Protein 5J1G (pdb70)

Structure (mmCIF, N/CA/C/O backbone):
data_5J1G
#
_entry.id   5J1G
#
_cell.length_a   45.680
_cell.length_b   115.940
_cell.length_c   64.800
_cell.angle_alpha   90.00
_cell.angle_beta   97.56
_cell.angle_gamma   90.00
#
_symmetry.space_group_name_H-M   'P 1 21 1'
#
loop_
_entity.id
_entity.type
_entity.pdbx_description
1 polymer Plectin
2 non-polymer 'PENTAETHYLENE GLYCOL'
3 non-polymer 1,2-ETHANEDIOL
4 water water
#
loop_
_atom_site.group_PDB
_atom_site.id
_atom_site.type_symbol
_atom_site.label_atom_id
_atom_site.label_alt_id
_atom_site.label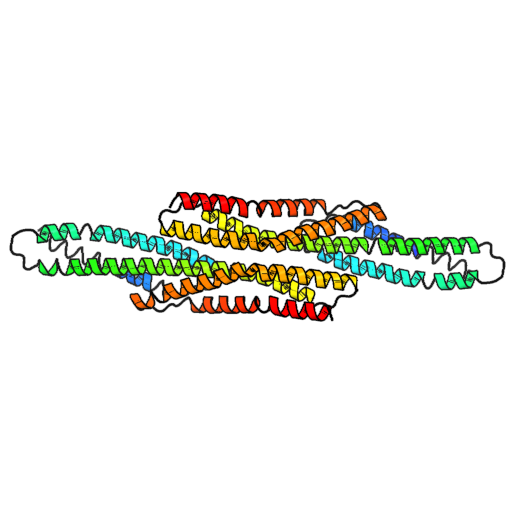_comp_id
_atom_site.label_asym_id
_atom_site.label_entity_id
_atom_site.label_seq_id
_atom_site.pdbx_PDB_ins_code
_atom_site.Cartn_x
_atom_site.Cartn_y
_atom_site.Cartn_z
_atom_site.occupancy
_atom_site.B_iso_or_equiv
_atom_site.auth_seq_id
_atom_site.auth_comp_id
_atom_site.auth_asym_id
_atom_site.auth_atom_id
_atom_site.pdbx_PDB_model_num
ATOM 1 N N . GLN A 1 5 ? 23.841 41.795 81.304 1.00 91.96 1004 GLN A N 1
ATOM 2 C CA . GLN A 1 5 ? 22.944 41.768 80.153 1.00 95.32 1004 GLN A CA 1
ATOM 3 C C . GLN A 1 5 ? 23.537 40.897 79.044 1.00 91.58 1004 GLN A C 1
ATOM 4 O O . GLN A 1 5 ? 23.115 39.758 78.851 1.00 90.99 1004 GLN A O 1
ATOM 10 N N . GLU A 1 6 ? 24.519 41.428 78.323 1.00 86.33 1005 GLU A N 1
ATOM 11 C CA . GLU A 1 6 ? 25.189 40.668 77.276 1.00 78.47 1005 GLU A CA 1
ATOM 12 C C . GLU A 1 6 ? 26.342 39.874 77.876 1.00 73.52 1005 GLU A C 1
ATOM 13 O O . GLU A 1 6 ? 27.147 40.416 78.640 1.00 58.90 1005 GLU A O 1
ATOM 17 N N . GLU A 1 7 ? 26.430 38.589 77.540 1.00 52.69 1006 GLU A N 1
ATOM 18 C CA . GLU A 1 7 ? 27.508 37.776 78.079 1.00 43.82 1006 GLU A CA 1
ATOM 19 C C . GLU A 1 7 ? 28.814 38.216 77.440 1.00 39.92 1006 GLU A C 1
ATOM 20 O O . GLU A 1 7 ? 28.826 38.824 76.369 1.00 40.83 1006 GLU A O 1
ATOM 32 N N . SER A 1 8 ? 29.919 37.915 78.105 1.00 38.09 1007 SER A N 1
ATOM 33 C CA . SER A 1 8 ? 31.228 38.287 77.594 1.00 34.07 1007 SER A CA 1
ATOM 34 C C . SER A 1 8 ? 31.516 37.500 76.335 1.00 38.11 1007 SER A C 1
ATOM 35 O O . SER A 1 8 ? 30.960 36.413 76.112 1.00 35.92 1007 SER A O 1
ATOM 43 N N . ARG A 1 9 ? 32.395 38.045 75.506 1.00 34.98 1008 ARG A N 1
ATOM 44 C CA . ARG A 1 9 ? 32.867 37.324 74.340 1.00 36.89 1008 ARG A CA 1
ATOM 45 C C . ARG A 1 9 ? 33.628 36.065 74.759 1.00 33.95 1008 ARG A C 1
ATOM 46 O O . ARG A 1 9 ? 33.595 35.026 74.066 1.00 32.18 1008 ARG A O 1
ATOM 67 N N . CYS A 1 10 ? 34.300 36.161 75.900 1.00 36.97 1009 CYS A N 1
ATOM 68 C CA . CYS A 1 10 ? 35.052 35.040 76.459 1.00 40.01 1009 CYS A CA 1
ATOM 69 C C . CYS A 1 10 ? 34.125 33.880 76.771 1.00 33.13 1009 CYS A C 1
ATOM 70 O O . CYS A 1 10 ? 34.354 32.764 76.326 1.00 35.45 1009 CYS A O 1
ATOM 78 N N . GLN A 1 11 ? 33.064 34.136 77.525 1.00 31.58 1010 GLN A N 1
ATOM 79 C CA . GLN A 1 11 ? 32.127 33.072 77.866 1.00 31.38 1010 GLN A CA 1
ATOM 80 C C . GLN A 1 11 ? 31.417 32.523 76.604 1.00 37.03 1010 GLN A C 1
ATOM 81 O O . GLN A 1 11 ? 31.200 31.327 76.484 1.00 35.95 1010 GLN A O 1
ATOM 95 N N A ARG A 1 12 ? 31.050 33.410 75.685 0.46 34.98 1011 ARG A N 1
ATOM 96 N N B ARG A 1 12 ? 31.050 33.406 75.681 0.54 34.47 1011 ARG A N 1
ATOM 97 C CA A ARG A 1 12 ? 30.383 32.995 74.457 0.46 37.81 1011 ARG A CA 1
ATOM 98 C CA B ARG A 1 12 ? 30.381 32.975 74.461 0.54 36.81 1011 ARG A CA 1
ATOM 99 C C A ARG A 1 12 ? 31.309 32.124 73.612 0.46 37.31 1011 ARG A C 1
ATOM 100 C C B ARG A 1 12 ? 31.314 32.110 73.621 0.54 38.20 1011 ARG A C 1
ATOM 101 O O A ARG A 1 12 ? 30.884 31.115 73.039 0.46 33.31 1011 ARG A O 1
ATOM 102 O O B ARG A 1 12 ? 30.902 31.087 73.063 0.54 33.54 1011 ARG A O 1
ATOM 143 N N . CYS A 1 13 ? 32.580 32.500 73.549 1.00 30.94 1012 CYS A N 1
ATOM 144 C CA . CYS A 1 13 ? 33.544 31.727 72.779 1.00 28.96 1012 CYS A CA 1
ATOM 145 C C . CYS A 1 13 ? 33.769 30.346 73.419 1.00 33.30 1012 CYS A C 1
ATOM 146 O O . CYS A 1 13 ? 33.873 29.324 72.712 1.00 33.02 1012 CYS A O 1
ATOM 154 N N . ILE A 1 14 ? 33.857 30.307 74.740 1.00 33.53 1013 ILE A N 1
ATOM 155 C CA . ILE A 1 14 ? 33.976 29.021 75.439 1.00 31.34 1013 ILE A CA 1
ATOM 156 C C . ILE A 1 14 ? 32.779 28.132 75.089 1.00 34.52 1013 ILE A C 1
ATOM 157 O O . ILE A 1 14 ? 32.931 26.935 74.797 1.00 35.62 1013 ILE A O 1
ATOM 173 N N A SER A 1 15 ? 31.582 28.697 75.150 0.57 32.69 1014 SER A N 1
ATOM 174 N N B SER A 1 15 ? 31.589 28.721 75.138 0.43 33.71 1014 SER A N 1
ATOM 175 C CA A SER A 1 15 ? 30.377 27.933 74.856 0.57 32.42 1014 SER A CA 1
ATOM 176 C CA B SER A 1 15 ? 30.351 27.999 74.875 0.43 33.42 1014 SER A CA 1
ATOM 177 C C A SER A 1 15 ? 30.392 27.382 73.432 0.57 34.36 1014 SER A C 1
ATOM 178 C C B SER A 1 15 ? 30.289 27.453 73.452 0.43 32.74 1014 SER A C 1
ATOM 179 O O A SER A 1 15 ? 30.173 26.183 73.218 0.57 32.88 1014 SER A O 1
ATOM 180 O O B SER A 1 15 ? 29.845 26.323 73.231 0.43 38.07 1014 SER A O 1
ATOM 195 N N A GLU A 1 16 ? 30.674 28.250 72.464 0.57 35.21 1015 GLU A N 1
ATOM 196 N N B GLU A 1 16 ? 30.734 28.255 72.489 0.43 35.20 1015 GLU A N 1
ATOM 197 C CA A GLU A 1 16 ? 30.687 27.845 71.061 0.57 31.72 1015 GLU A CA 1
ATOM 198 C CA B GLU A 1 16 ? 30.682 27.861 71.083 0.43 32.72 1015 GLU A CA 1
ATOM 199 C C A GLU A 1 16 ? 31.756 26.782 70.788 0.57 32.04 1015 GLU A C 1
ATOM 200 C C B GLU A 1 16 ? 31.780 26.834 70.743 0.43 32.15 1015 GLU A C 1
ATOM 201 O O A GLU A 1 16 ? 31.548 25.880 69.967 0.57 32.02 1015 GLU A O 1
ATOM 202 O O B GLU A 1 16 ? 31.608 25.995 69.845 0.43 30.46 1015 GLU A O 1
ATOM 225 N N . LEU A 1 17 ? 32.891 26.877 71.472 1.00 31.89 1016 LEU A N 1
ATOM 226 C CA . LEU A 1 17 ? 33.967 25.925 71.262 1.00 32.51 1016 LEU A CA 1
ATOM 227 C C . LEU A 1 17 ? 33.529 24.546 71.757 1.00 34.03 1016 LEU A C 1
ATOM 228 O O . LEU A 1 17 ? 33.783 23.537 71.114 1.00 35.07 1016 LEU A O 1
ATOM 245 N N . LYS A 1 18 ? 32.867 24.517 72.902 1.00 34.05 1017 LYS A N 1
ATOM 246 C CA . LYS A 1 18 ? 32.355 23.263 73.421 1.00 33.42 1017 LYS A CA 1
ATOM 247 C C . LYS A 1 18 ? 31.320 22.681 72.465 1.00 32.95 1017 LYS A C 1
ATOM 248 O O . LYS A 1 18 ? 31.312 21.478 72.206 1.00 32.11 1017 LYS A O 1
ATOM 267 N N A ASP A 1 19 ? 30.441 23.534 71.948 0.51 33.00 1018 ASP A N 1
ATOM 268 N N B ASP A 1 19 ? 30.439 23.528 71.939 0.49 33.05 1018 ASP A N 1
ATOM 269 C CA A ASP A 1 19 ? 29.388 23.089 71.042 0.51 34.76 1018 ASP A CA 1
ATOM 270 C CA B ASP A 1 19 ? 29.381 23.057 71.051 0.49 33.52 1018 ASP A CA 1
ATOM 271 C C A ASP A 1 19 ? 29.954 22.474 69.763 0.51 34.29 1018 ASP A C 1
ATOM 272 C C B ASP A 1 19 ? 29.942 22.476 69.750 0.49 34.48 1018 ASP A C 1
ATOM 273 O O A ASP A 1 19 ? 29.510 21.409 69.317 0.51 35.67 1018 ASP A O 1
ATOM 274 O O B ASP A 1 19 ? 29.479 21.434 69.272 0.49 34.77 1018 ASP A O 1
ATOM 291 N N . ILE A 1 20 ? 30.936 23.140 69.167 1.00 32.54 1019 ILE A N 1
ATOM 292 C CA . ILE A 1 20 ? 31.476 22.669 67.899 1.00 38.59 1019 ILE A CA 1
ATOM 293 C C . ILE A 1 20 ? 32.329 21.422 68.130 1.00 37.79 1019 ILE A C 1
ATOM 294 O O . ILE A 1 20 ? 32.433 20.559 67.253 1.00 32.79 1019 ILE A O 1
ATOM 311 N N . ARG A 1 21 ? 32.937 21.305 69.303 1.00 36.70 1020 ARG A N 1
ATOM 312 C CA . ARG A 1 21 ? 33.694 20.096 69.609 1.00 34.19 1020 ARG A CA 1
ATOM 313 C C . ARG A 1 21 ? 32.737 18.911 69.756 1.00 34.66 1020 ARG A C 1
ATOM 314 O O . ARG A 1 21 ? 33.061 17.795 69.365 1.00 30.66 1020 ARG A O 1
ATOM 335 N N . LEU A 1 22 ? 31.557 19.140 70.320 1.00 35.10 1021 LEU A N 1
ATOM 336 C CA . LEU A 1 22 ? 30.553 18.078 70.360 1.00 37.75 1021 LEU A CA 1
ATOM 337 C C . LEU A 1 22 ? 30.102 17.642 68.955 1.00 39.58 1021 LEU A C 1
ATOM 338 O O . LEU A 1 22 ? 29.885 16.444 68.695 1.00 31.95 1021 LEU A O 1
ATOM 354 N N A GLN A 1 23 ? 29.971 18.589 68.039 0.55 35.68 1022 GLN A N 1
ATOM 355 N N B GLN A 1 23 ? 29.947 18.608 68.055 0.45 35.74 1022 GLN A N 1
ATOM 356 C CA A GLN A 1 23 ? 29.588 18.233 66.678 0.55 35.85 1022 GLN A CA 1
ATOM 357 C CA B GLN A 1 23 ? 29.611 18.300 66.666 0.45 37.74 1022 GLN A CA 1
ATOM 358 C C A GLN A 1 23 ? 30.700 17.452 65.998 0.55 35.01 1022 GLN A C 1
ATOM 359 C C B GLN A 1 23 ? 30.694 17.421 66.066 0.45 36.25 1022 GLN A C 1
ATOM 360 O O A GLN A 1 23 ? 30.430 16.525 65.236 0.55 36.04 1022 GLN A O 1
ATOM 361 O O B GLN A 1 23 ? 30.399 16.406 65.431 0.45 33.03 1022 GLN A O 1
ATOM 388 N N . LEU A 1 24 ? 31.949 17.802 66.288 1.00 31.16 1023 LEU A N 1
ATOM 389 C CA . LEU A 1 24 ? 33.077 17.046 65.760 1.00 33.45 1023 LEU A CA 1
ATOM 390 C C . LEU A 1 24 ? 33.111 15.617 66.328 1.00 40.06 1023 LEU A C 1
ATOM 391 O O . LEU A 1 24 ? 33.367 14.645 65.600 1.00 37.36 1023 LEU A O 1
ATOM 408 N N . GLU A 1 25 ? 32.850 15.501 67.628 1.00 34.75 1024 GLU A N 1
ATOM 409 C CA . GLU A 1 25 ? 32.845 14.206 68.293 1.00 30.01 1024 GLU A CA 1
ATOM 410 C C . GLU A 1 25 ? 31.726 13.346 67.728 1.00 35.52 1024 GLU A C 1
ATOM 411 O O . GLU A 1 25 ? 31.872 12.116 67.601 1.00 36.16 1024 GLU A O 1
ATOM 423 N N . ALA A 1 26 ? 30.614 13.983 67.371 1.00 31.09 1025 ALA A N 1
ATOM 424 C CA . ALA A 1 26 ? 29.501 13.267 66.764 1.00 33.95 1025 ALA A CA 1
ATOM 425 C C . ALA A 1 26 ? 29.879 12.778 65.362 1.00 37.72 1025 ALA A C 1
ATOM 426 O O . ALA A 1 26 ? 29.600 11.630 65.021 1.00 37.83 1025 ALA A O 1
ATOM 433 N N . CYS A 1 27 ? 30.513 13.634 64.561 1.00 39.60 1026 CYS A N 1
ATOM 434 C CA . CYS A 1 27 ? 31.078 13.176 63.288 1.00 36.73 1026 CYS A CA 1
ATOM 435 C C . CYS A 1 27 ? 32.000 11.990 63.517 1.00 36.65 1026 CYS A C 1
ATOM 436 O O . CYS A 1 27 ? 31.990 11.015 62.760 1.00 34.39 1026 CYS A O 1
ATOM 444 N N . GLU A 1 28 ? 32.798 12.071 64.572 1.00 37.15 1027 GLU A N 1
ATOM 445 C CA . GLU A 1 28 ? 33.763 11.025 64.886 1.00 39.71 1027 GLU A CA 1
ATOM 446 C C . GLU A 1 28 ? 33.070 9.689 65.169 1.00 35.57 1027 GLU A C 1
ATOM 447 O O . GLU A 1 28 ? 33.401 8.669 64.578 1.00 36.19 1027 GLU A O 1
ATOM 459 N N . THR A 1 29 ? 32.106 9.702 66.084 1.00 38.03 1028 THR A N 1
ATOM 460 C CA . THR A 1 29 ? 31.365 8.493 66.448 1.00 40.76 1028 THR A CA 1
ATOM 461 C C . THR A 1 29 ? 30.622 7.893 65.253 1.00 45.26 1028 THR A C 1
ATOM 462 O O . THR A 1 29 ? 30.580 6.667 65.073 1.00 35.93 1028 THR A O 1
ATOM 473 N N . ARG A 1 30 ? 30.031 8.760 64.443 1.00 34.19 1029 ARG A N 1
ATOM 474 C CA . ARG A 1 30 ? 29.348 8.358 63.215 1.00 34.07 1029 ARG A CA 1
ATOM 475 C C . ARG A 1 30 ? 30.275 7.561 62.305 1.00 36.61 1029 ARG A C 1
ATOM 476 O O . ARG A 1 30 ? 29.916 6.488 61.787 1.00 38.34 1029 ARG A O 1
ATOM 497 N N . THR A 1 31 ? 31.476 8.096 62.125 1.00 31.57 1030 THR A N 1
ATOM 498 C CA . THR A 1 31 ? 32.477 7.492 61.276 1.00 31.71 1030 THR A CA 1
ATOM 499 C C . THR A 1 31 ? 32.933 6.142 61.826 1.00 36.75 1030 THR A C 1
ATOM 500 O O . THR A 1 31 ? 33.140 5.202 61.057 1.00 35.52 1030 THR A O 1
ATOM 511 N N . VAL A 1 32 ? 33.123 6.050 63.138 1.00 36.62 1031 VAL A N 1
ATOM 512 C CA . VAL A 1 32 ? 33.514 4.778 63.747 1.00 34.38 1031 VAL A CA 1
ATOM 513 C C . VAL A 1 32 ? 32.442 3.720 63.515 1.00 32.74 1031 VAL A C 1
ATOM 514 O O . VAL A 1 32 ? 32.739 2.579 63.147 1.00 36.20 1031 VAL A O 1
ATOM 527 N N . HIS A 1 33 ? 31.190 4.090 63.722 1.00 37.72 1032 HIS A N 1
ATOM 528 C CA . HIS A 1 33 ? 30.093 3.163 63.504 1.00 37.41 1032 HIS A CA 1
ATOM 529 C C . HIS A 1 33 ? 30.004 2.673 62.064 1.00 42.75 1032 HIS A C 1
ATOM 530 O O . HIS A 1 33 ? 29.624 1.527 61.819 1.00 39.51 1032 HIS A O 1
ATOM 543 N N A ARG A 1 34 ? 30.342 3.542 61.115 0.56 39.42 1033 ARG A N 1
ATOM 544 N N B ARG A 1 34 ? 30.377 3.512 61.108 0.44 39.71 1033 ARG A N 1
ATOM 545 C CA A ARG A 1 34 ? 30.329 3.177 59.701 0.56 39.09 1033 ARG A CA 1
ATOM 546 C CA B ARG A 1 34 ? 30.298 3.112 59.710 0.44 37.53 1033 ARG A CA 1
ATOM 547 C C A ARG A 1 34 ? 31.445 2.182 59.384 0.56 37.80 1033 ARG A C 1
ATOM 548 C C B ARG A 1 34 ? 31.462 2.198 59.327 0.44 37.04 1033 ARG A C 1
ATOM 549 O O A ARG A 1 34 ? 31.205 1.135 58.783 0.56 38.13 1033 ARG A O 1
ATOM 550 O O B ARG A 1 34 ? 31.271 1.213 58.615 0.44 37.08 1033 ARG A O 1
ATOM 591 N N . LEU A 1 35 ? 32.661 2.494 59.816 1.00 34.12 1034 LEU A N 1
ATOM 592 C CA . LEU A 1 35 ? 33.814 1.691 59.454 1.00 31.21 1034 LEU A CA 1
ATOM 593 C C . LEU A 1 35 ? 33.771 0.326 60.145 1.00 36.82 1034 LEU A C 1
ATOM 594 O O . LEU A 1 35 ? 34.482 -0.597 59.735 1.00 42.96 1034 LEU A O 1
ATOM 610 N N . ARG A 1 36 ? 32.949 0.209 61.189 1.00 36.91 1035 ARG A N 1
ATOM 611 C CA . ARG A 1 36 ? 32.755 -1.067 61.896 1.00 35.68 1035 ARG A CA 1
ATOM 612 C C . ARG A 1 36 ? 31.761 -1.978 61.195 1.00 40.48 1035 ARG A C 1
ATOM 613 O O . ARG A 1 36 ? 31.634 -3.166 61.536 1.00 37.94 1035 ARG A O 1
ATOM 634 N N . LEU A 1 37 ? 31.063 -1.440 60.203 1.00 38.76 1036 LEU A N 1
ATOM 635 C CA . LEU A 1 37 ? 30.002 -2.177 59.527 1.00 39.28 1036 LEU A CA 1
ATOM 636 C C . LEU A 1 37 ? 30.545 -2.885 58.283 1.00 40.18 1036 LEU A C 1
ATOM 637 O O . LEU A 1 37 ? 30.941 -2.220 57.312 1.00 36.43 1036 LEU A O 1
ATOM 653 N N . PRO A 1 38 ? 30.581 -4.234 58.300 1.00 39.77 1037 PRO A N 1
ATOM 654 C CA . PRO A 1 38 ? 31.097 -4.899 57.100 1.00 39.63 1037 PRO A CA 1
ATOM 655 C C . PRO A 1 38 ? 30.164 -4.728 55.913 1.00 43.20 1037 PRO A C 1
ATOM 656 O O . PRO A 1 38 ? 28.963 -4.554 56.112 1.00 40.32 1037 PRO A O 1
ATOM 667 N N . LEU A 1 39 ? 30.703 -4.781 54.701 1.00 36.59 1038 LEU A N 1
ATOM 668 C CA . LEU A 1 39 ? 29.854 -4.824 53.517 1.00 41.36 1038 LEU A CA 1
ATOM 669 C C . LEU A 1 39 ? 28.995 -6.063 53.559 1.00 47.66 1038 LEU A C 1
ATOM 670 O O . LEU A 1 39 ? 29.417 -7.095 54.100 1.00 42.49 1038 LEU A O 1
ATOM 686 N N . ASP A 1 40 ? 27.806 -5.969 52.967 1.00 45.47 1039 ASP A N 1
ATOM 687 C CA . ASP A 1 40 ? 26.860 -7.081 52.955 1.00 58.15 1039 ASP A CA 1
ATOM 688 C C . ASP A 1 40 ? 26.890 -7.873 51.619 1.00 58.41 1039 ASP A C 1
ATOM 689 O O . ASP A 1 40 ? 27.963 -8.195 51.118 1.00 46.96 1039 ASP A O 1
ATOM 698 N N . LYS A 1 41 ? 25.732 -8.195 51.045 1.00 45.96 1040 LYS A N 1
ATOM 699 C CA . LYS A 1 41 ? 25.689 -9.091 49.889 1.00 48.95 1040 LYS A CA 1
ATOM 700 C C . LYS A 1 41 ? 25.697 -8.398 48.518 1.00 50.13 1040 LYS A C 1
ATOM 701 O O . LYS A 1 41 ? 25.556 -9.066 47.483 1.00 46.49 1040 LYS A O 1
ATOM 720 N N . GLU A 1 42 ? 25.859 -7.073 48.501 1.00 57.37 1041 GLU A N 1
ATOM 721 C CA . GLU A 1 42 ? 26.041 -6.331 47.249 1.00 60.30 1041 GLU A CA 1
ATOM 722 C C . GLU A 1 42 ? 27.210 -5.375 47.388 1.00 44.87 1041 GLU A C 1
ATOM 723 O O . GLU A 1 42 ? 27.054 -4.140 47.287 1.00 46.06 1041 GLU A O 1
ATOM 735 N N . PRO A 1 43 ? 28.403 -5.931 47.604 1.00 46.84 1042 PRO A N 1
ATOM 736 C CA . PRO A 1 43 ? 29.569 -5.128 48.003 1.00 44.09 1042 PRO A CA 1
ATOM 737 C C . PRO A 1 43 ? 29.954 -4.010 47.023 1.00 43.09 1042 PRO A C 1
ATOM 738 O O . PRO A 1 43 ? 30.309 -2.931 47.478 1.00 40.42 1042 PRO A O 1
ATOM 749 N N . ALA A 1 44 ? 29.888 -4.251 45.720 1.00 39.35 1043 ALA A N 1
ATOM 750 C CA . ALA A 1 44 ? 30.238 -3.226 44.734 1.00 44.36 1043 ALA A CA 1
ATOM 751 C C . ALA A 1 44 ? 29.357 -1.994 44.891 1.00 44.19 1043 ALA A C 1
ATOM 752 O O . ALA A 1 44 ? 29.850 -0.879 45.076 1.00 43.75 1043 ALA A O 1
ATOM 759 N N . ARG A 1 45 ? 28.047 -2.205 44.821 1.00 45.06 1044 ARG A N 1
ATOM 760 C CA . ARG A 1 45 ? 27.085 -1.130 44.971 1.00 51.41 1044 ARG A CA 1
ATOM 761 C C . ARG A 1 45 ? 27.200 -0.456 46.340 1.00 50.23 1044 ARG A C 1
ATOM 762 O O . ARG A 1 45 ? 27.235 0.770 46.431 1.00 43.23 1044 ARG A O 1
ATOM 783 N N . GLU A 1 46 ? 27.241 -1.247 47.409 1.00 45.08 1045 GLU A N 1
ATOM 784 C CA . GLU A 1 46 ? 27.316 -0.673 48.752 1.00 52.46 1045 GLU A CA 1
ATOM 785 C C . GLU A 1 46 ? 28.572 0.158 48.925 1.00 39.38 1045 GLU A C 1
ATOM 786 O O . GLU A 1 46 ? 28.554 1.188 49.598 1.00 41.49 1045 GLU A O 1
ATOM 798 N N . CYS A 1 47 ? 29.681 -0.313 48.370 1.00 36.26 1046 CYS A N 1
ATOM 799 C CA . CYS A 1 47 ? 30.940 0.374 48.582 1.00 38.67 1046 CYS A CA 1
ATOM 800 C C . CYS A 1 47 ? 30.922 1.726 47.861 1.00 40.20 1046 CYS A C 1
ATOM 801 O O . CYS A 1 47 ? 31.401 2.741 48.396 1.00 40.11 1046 CYS A O 1
ATOM 809 N N . ALA A 1 48 ? 30.352 1.755 46.660 1.00 38.07 1047 ALA A N 1
ATOM 810 C CA . ALA A 1 48 ? 30.257 3.017 45.912 1.00 41.01 1047 ALA A CA 1
ATOM 811 C C . ALA A 1 48 ? 29.402 4.039 46.671 1.00 43.13 1047 ALA A C 1
ATOM 812 O O . ALA A 1 48 ? 29.747 5.231 46.778 1.00 41.76 1047 ALA A O 1
ATOM 819 N N . GLN A 1 49 ? 28.288 3.554 47.207 1.00 37.41 1048 GLN A N 1
ATOM 820 C CA . GLN A 1 49 ? 27.362 4.355 47.994 1.00 40.20 1048 GLN A CA 1
ATOM 821 C C . GLN A 1 49 ? 27.997 4.909 49.268 1.00 46.67 1048 GLN A C 1
ATOM 822 O O . GLN A 1 49 ? 27.801 6.078 49.627 1.00 40.59 1048 GLN A O 1
ATOM 836 N N . ARG A 1 50 ? 28.746 4.060 49.957 1.00 44.99 1049 ARG A N 1
ATOM 837 C CA . ARG A 1 50 ? 29.429 4.468 51.180 1.00 44.95 1049 ARG A CA 1
ATOM 838 C C . ARG A 1 50 ? 30.570 5.448 50.888 1.00 39.72 1049 ARG A C 1
ATOM 839 O O . ARG A 1 50 ? 30.831 6.364 51.671 1.00 39.82 1049 ARG A O 1
ATOM 860 N N . ILE A 1 51 ? 31.231 5.290 49.748 1.00 37.31 1050 ILE A N 1
ATOM 861 C CA . ILE A 1 51 ? 32.250 6.253 49.347 1.00 46.17 1050 ILE A CA 1
ATOM 862 C C . ILE A 1 51 ? 31.618 7.634 49.150 1.00 45.18 1050 ILE A C 1
ATOM 863 O O . ILE A 1 51 ? 32.142 8.648 49.618 1.00 40.54 1050 ILE A O 1
ATOM 879 N N . ALA A 1 52 ? 30.485 7.666 48.459 1.00 40.51 1051 ALA A N 1
ATOM 880 C CA . ALA A 1 52 ? 29.775 8.916 48.209 1.00 41.78 1051 ALA A CA 1
ATOM 881 C C . ALA A 1 52 ? 29.393 9.594 49.522 1.00 52.90 1051 ALA A C 1
ATOM 882 O O . ALA A 1 52 ? 29.574 10.808 49.709 1.00 43.30 1051 ALA A O 1
ATOM 889 N N . GLU A 1 53 ? 28.855 8.787 50.425 1.00 42.69 1052 GLU A N 1
ATOM 890 C CA . GLU A 1 53 ? 28.439 9.229 51.746 1.00 43.34 1052 GLU A CA 1
ATOM 891 C C . GLU A 1 53 ? 29.623 9.767 52.571 1.00 46.05 1052 GLU A C 1
ATOM 892 O O . GLU A 1 53 ? 29.509 10.797 53.271 1.00 40.06 1052 GLU A O 1
ATOM 904 N N . GLN A 1 54 ? 30.768 9.094 52.476 1.00 37.36 1053 GLN A N 1
ATOM 905 C CA . GLN A 1 54 ? 31.931 9.503 53.264 1.00 35.83 1053 GLN A CA 1
ATOM 906 C C . GLN A 1 54 ? 32.566 10.752 52.692 1.00 38.13 1053 GLN A C 1
ATOM 907 O O . GLN A 1 54 ? 33.173 11.535 53.422 1.00 45.45 1053 GLN A O 1
ATOM 921 N N . GLN A 1 55 ? 32.437 10.951 51.390 1.00 38.21 1054 GLN A N 1
ATOM 922 C CA . GLN A 1 55 ? 32.936 12.191 50.785 1.00 45.05 1054 GLN A CA 1
ATOM 923 C C . GLN A 1 55 ? 32.176 13.401 51.340 1.00 43.67 1054 GLN A C 1
ATOM 924 O O . GLN A 1 55 ? 32.770 14.445 51.612 1.00 44.01 1054 GLN A O 1
ATOM 938 N N . LYS A 1 56 ? 30.864 13.256 51.500 1.00 39.31 1055 LYS A N 1
ATOM 939 C CA . LYS A 1 56 ? 30.039 14.279 52.124 1.00 44.88 1055 LYS A CA 1
ATOM 940 C C . LYS A 1 56 ? 30.390 14.458 53.592 1.00 45.64 1055 LYS A C 1
ATOM 941 O O . LYS A 1 56 ? 30.498 15.578 54.070 1.00 41.90 1055 LYS A O 1
ATOM 960 N N . ALA A 1 57 ? 30.555 13.351 54.308 1.00 41.05 1056 ALA A N 1
ATOM 961 C CA . ALA A 1 57 ? 30.913 13.403 55.717 1.00 42.74 1056 ALA A CA 1
ATOM 962 C C . ALA A 1 57 ? 32.187 14.208 55.874 1.00 38.41 1056 ALA A C 1
ATOM 963 O O . ALA A 1 57 ? 32.315 15.022 56.783 1.00 40.94 1056 ALA A O 1
ATOM 970 N N . GLN A 1 58 ? 33.130 13.980 54.969 1.00 38.27 1057 GLN A N 1
ATOM 971 C CA . GLN A 1 58 ? 34.415 14.651 55.042 1.00 43.16 1057 GLN A CA 1
ATOM 972 C C . GLN A 1 58 ? 34.251 16.137 54.796 1.00 46.95 1057 GLN A C 1
ATOM 973 O O . GLN A 1 58 ? 34.954 16.938 55.395 1.00 44.19 1057 GLN A O 1
ATOM 987 N N . ALA A 1 59 ? 33.334 16.493 53.901 1.00 40.16 1058 ALA A N 1
ATOM 988 C CA . ALA A 1 59 ? 33.029 17.902 53.628 1.00 39.17 1058 ALA A CA 1
ATOM 989 C C . ALA A 1 59 ? 32.342 18.558 54.813 1.00 44.64 1058 ALA A C 1
ATOM 990 O O . ALA A 1 59 ? 32.554 19.743 55.084 1.00 47.08 1058 ALA A O 1
ATOM 997 N N . GLU A 1 60 ? 31.498 17.807 55.509 1.00 38.82 1059 GLU A N 1
ATOM 998 C CA . GLU A 1 60 ? 30.856 18.341 56.706 1.00 45.39 1059 GLU A CA 1
ATOM 999 C C . GLU A 1 60 ? 31.931 18.688 57.743 1.00 42.31 1059 GLU A C 1
ATOM 1000 O O . GLU A 1 60 ? 31.874 19.737 58.398 1.00 41.93 1059 GLU A O 1
ATOM 1012 N N . VAL A 1 61 ? 32.912 17.802 57.890 1.00 40.21 1060 VAL A N 1
ATOM 1013 C CA . VAL A 1 61 ? 34.025 18.046 58.805 1.00 35.21 1060 VAL A CA 1
ATOM 1014 C C . VAL A 1 61 ? 34.797 19.306 58.411 1.00 37.95 1060 VAL A C 1
ATOM 1015 O O . VAL A 1 61 ? 35.198 20.086 59.281 1.00 37.77 1060 VAL A O 1
ATOM 1028 N N . GLU A 1 62 ? 35.025 19.512 57.116 1.00 41.42 1061 GLU A N 1
ATOM 1029 C CA . GLU A 1 62 ? 35.764 20.703 56.687 1.00 46.16 1061 GLU A CA 1
ATOM 1030 C C . GLU A 1 62 ? 34.976 21.975 56.981 1.00 43.87 1061 GLU A C 1
ATOM 1031 O O . GLU A 1 62 ? 35.562 23.009 57.306 1.00 40.94 1061 GLU A O 1
ATOM 1043 N N . GLY A 1 63 ? 33.653 21.907 56.881 1.00 42.94 1062 GLY A N 1
ATOM 1044 C CA . GLY A 1 63 ? 32.839 23.053 57.252 1.00 41.93 1062 GLY A CA 1
ATOM 1045 C C . GLY A 1 63 ? 33.008 23.371 58.726 1.00 40.12 1062 GLY A C 1
ATOM 1046 O O . GLY A 1 63 ? 33.112 24.520 59.122 1.00 38.69 1062 GLY A O 1
ATOM 1050 N N . LEU A 1 64 ? 33.055 22.339 59.557 1.00 37.27 1063 LEU A N 1
ATOM 1051 C CA . LEU A 1 64 ? 33.284 22.545 60.976 1.00 40.83 1063 LEU A CA 1
ATOM 1052 C C . LEU A 1 64 ? 34.671 23.139 61.214 1.00 38.29 1063 LEU A C 1
ATOM 1053 O O . LEU A 1 64 ? 34.858 23.948 62.120 1.00 40.64 1063 LEU A O 1
ATOM 1069 N N . GLY A 1 65 ? 35.643 22.740 60.402 1.00 35.44 1064 GLY A N 1
ATOM 1070 C CA . GLY A 1 65 ? 36.987 23.264 60.527 1.00 38.39 1064 GLY A CA 1
ATOM 1071 C C . GLY A 1 65 ? 37.011 24.769 60.311 1.00 46.42 1064 GLY A C 1
ATOM 1072 O O . GLY A 1 65 ? 37.850 25.477 60.875 1.00 41.08 1064 GLY A O 1
ATOM 1076 N N . LYS A 1 66 ? 36.093 25.270 59.494 1.00 44.06 1065 LYS A N 1
ATOM 1077 C CA . LYS A 1 66 ? 36.072 26.704 59.200 1.00 38.87 1065 LYS A CA 1
ATOM 1078 C C . LYS A 1 66 ? 35.434 27.449 60.375 1.00 46.08 1065 LYS A C 1
ATOM 1079 O O . LYS A 1 66 ? 35.815 28.590 60.687 1.00 39.12 1065 LYS A O 1
ATOM 1098 N N . GLY A 1 67 ? 34.478 26.791 61.025 1.00 39.19 1066 GLY A N 1
ATOM 1099 C CA . GLY A 1 67 ? 33.922 27.270 62.276 1.00 44.01 1066 GLY A CA 1
ATOM 1100 C C . GLY A 1 67 ? 34.985 27.342 63.353 1.00 38.36 1066 GLY A C 1
ATOM 1101 O O . GLY A 1 67 ? 35.095 28.327 64.090 1.00 39.55 1066 GLY A O 1
ATOM 1105 N N . VAL A 1 68 ? 35.807 26.310 63.428 1.00 36.28 1067 VAL A N 1
ATOM 1106 C CA . VAL A 1 68 ? 36.867 26.290 64.422 1.00 38.94 1067 VAL A CA 1
ATOM 1107 C C . VAL A 1 68 ? 37.865 27.415 64.144 1.00 38.25 1067 VAL A C 1
ATOM 1108 O O . VAL A 1 68 ? 38.355 28.041 65.080 1.00 35.63 1067 VAL A O 1
ATOM 1121 N N . ALA A 1 69 ? 38.174 27.665 62.875 1.00 41.22 1068 ALA A N 1
ATOM 1122 C CA . ALA A 1 69 ? 39.084 28.765 62.526 1.00 37.82 1068 ALA A CA 1
ATOM 1123 C C . ALA A 1 69 ? 38.535 30.120 62.953 1.00 45.26 1068 ALA A C 1
ATOM 1124 O O . ALA A 1 69 ? 39.277 30.961 63.446 1.00 42.43 1068 ALA A O 1
ATOM 1131 N N A ARG A 1 70 ? 37.231 30.302 62.773 0.51 39.99 1069 ARG A N 1
ATOM 1132 N N B ARG A 1 70 ? 37.245 30.351 62.725 0.49 38.93 1069 ARG A N 1
ATOM 1133 C CA A ARG A 1 70 ? 36.546 31.533 63.135 0.51 36.26 1069 ARG A CA 1
ATOM 1134 C CA B ARG A 1 70 ? 36.612 31.577 63.186 0.49 37.73 1069 ARG A CA 1
ATOM 1135 C C A ARG A 1 70 ? 36.549 31.751 64.662 0.51 36.66 1069 ARG A C 1
ATOM 1136 C C B ARG A 1 70 ? 36.788 31.702 64.697 0.49 35.89 1069 ARG A C 1
ATOM 1137 O O A ARG A 1 70 ? 36.738 32.878 65.150 0.51 35.19 1069 ARG A O 1
ATOM 1138 O O B ARG A 1 70 ? 37.310 32.709 65.209 0.49 34.89 1069 ARG A O 1
ATOM 1179 N N . LEU A 1 71 ? 36.353 30.670 65.413 1.00 35.79 1070 LEU A N 1
ATOM 1180 C CA . LEU A 1 71 ? 36.330 30.731 66.866 1.00 35.15 1070 LEU A CA 1
ATOM 1181 C C . LEU A 1 71 ? 37.730 30.926 67.424 1.00 43.31 1070 LEU A C 1
ATOM 1182 O O . LEU A 1 71 ? 37.917 31.597 68.439 1.00 39.67 1070 LEU A O 1
ATOM 1199 N N . SER A 1 72 ? 38.716 30.353 66.748 1.00 41.53 1071 SER A N 1
ATOM 1200 C CA . SER A 1 72 ? 40.099 30.523 67.158 1.00 43.75 1071 SER A CA 1
ATOM 1201 C C . SER A 1 72 ? 40.505 31.986 67.026 1.00 36.03 1071 SER A C 1
ATOM 1202 O O . SER A 1 72 ? 41.136 32.548 67.937 1.00 39.14 1071 SER A O 1
ATOM 1210 N N . ALA A 1 73 ? 40.145 32.604 65.905 1.00 36.84 1072 ALA A N 1
ATOM 1211 C CA . ALA A 1 73 ? 40.465 34.034 65.707 1.00 39.27 1072 ALA A CA 1
ATOM 1212 C C . ALA A 1 73 ? 39.817 34.873 66.789 1.00 38.50 1072 ALA A C 1
ATOM 1213 O O . ALA A 1 73 ? 40.443 35.772 67.329 1.00 39.53 1072 ALA A O 1
ATOM 1220 N N . GLU A 1 74 ? 38.555 34.592 67.096 1.00 36.64 1073 GLU A N 1
ATOM 1221 C CA . GLU A 1 74 ? 37.839 35.344 68.117 1.00 38.52 1073 GLU A CA 1
ATOM 1222 C C . GLU A 1 74 ? 38.480 35.116 69.476 1.00 38.22 1073 GLU A C 1
ATOM 1223 O O . GLU A 1 74 ? 38.655 36.043 70.247 1.00 37.64 1073 GLU A O 1
ATOM 1235 N N . ALA A 1 75 ? 38.808 33.868 69.778 1.00 36.02 1074 ALA A N 1
ATOM 1236 C CA . ALA A 1 75 ? 39.447 33.545 71.044 1.00 43.02 1074 ALA A CA 1
ATOM 1237 C C . ALA A 1 75 ? 40.731 34.335 71.235 1.00 41.27 1074 ALA A C 1
ATOM 1238 O O . ALA A 1 75 ? 40.978 34.853 72.314 1.00 40.18 1074 ALA A O 1
ATOM 1245 N N . GLU A 1 76 ? 41.556 34.416 70.199 1.00 35.56 1075 GLU A N 1
ATOM 1246 C CA . GLU A 1 76 ? 42.856 35.058 70.324 1.00 37.77 1075 GLU A CA 1
ATOM 1247 C C . GLU A 1 76 ? 42.679 36.570 70.515 1.00 41.45 1075 GLU A C 1
ATOM 1248 O O . GLU A 1 76 ? 43.487 37.219 71.184 1.00 43.39 1075 GLU A O 1
ATOM 1260 N N . LYS A 1 77 ? 41.602 37.117 69.957 1.00 35.45 1076 LYS A N 1
ATOM 1261 C CA . LYS A 1 77 ? 41.296 38.542 70.118 1.00 40.55 1076 LYS A CA 1
ATOM 1262 C C . LYS A 1 77 ? 40.961 38.838 71.580 1.00 44.37 1076 LYS A C 1
ATOM 1263 O O . LYS A 1 77 ? 41.412 39.838 72.151 1.00 41.45 1076 LYS A O 1
ATOM 1282 N N . VAL A 1 78 ? 40.146 37.974 72.170 1.00 37.35 1077 VAL A N 1
ATOM 1283 C CA . VAL A 1 78 ? 39.779 38.097 73.578 1.00 34.78 1077 VAL A CA 1
ATOM 1284 C C . VAL A 1 78 ? 41.009 37.920 74.456 1.00 38.16 1077 VAL A C 1
ATOM 1285 O O . VAL A 1 78 ? 41.222 38.683 75.422 1.00 39.09 1077 VAL A O 1
ATOM 1298 N N . LEU A 1 79 ? 41.814 36.911 74.135 1.00 35.64 1078 LEU A N 1
ATOM 1299 C CA . LEU A 1 79 ? 42.957 36.576 74.972 1.00 36.70 1078 LEU A CA 1
ATOM 1300 C C . LEU A 1 79 ? 44.019 37.661 74.921 1.00 38.45 1078 LEU A C 1
ATOM 1301 O O . LEU A 1 79 ? 44.861 37.745 75.824 1.00 43.17 1078 LEU A O 1
ATOM 1317 N N . ALA A 1 80 ? 43.975 38.485 73.874 1.00 39.80 1079 ALA A N 1
ATOM 1318 C CA . ALA A 1 80 ? 44.949 39.566 73.696 1.00 41.96 1079 ALA A CA 1
ATOM 1319 C C . ALA A 1 80 ? 44.599 40.857 74.445 1.00 42.31 1079 ALA A C 1
ATOM 1320 O O . ALA A 1 80 ? 45.436 41.753 74.547 1.00 50.07 1079 ALA A O 1
ATOM 1327 N N . LEU A 1 81 ? 43.390 40.968 74.984 1.00 45.84 1080 LEU A N 1
ATOM 1328 C CA . LEU A 1 81 ? 43.066 42.168 75.763 1.00 44.56 1080 LEU A CA 1
ATOM 1329 C C . LEU A 1 81 ? 43.978 42.226 77.000 1.00 45.32 1080 LEU A C 1
ATOM 1330 O O . LEU A 1 81 ? 44.242 41.201 77.619 1.00 39.66 1080 LEU A O 1
ATOM 1346 N N . PRO A 1 82 ? 44.478 43.423 77.354 1.00 40.09 1081 PRO A N 1
ATOM 1347 C CA . PRO A 1 82 ? 45.479 43.514 78.429 1.00 42.03 1081 PRO A CA 1
ATOM 1348 C C . PRO A 1 82 ? 44.962 43.225 79.831 1.00 41.96 1081 PRO A C 1
ATOM 1349 O O . PRO A 1 82 ? 45.767 42.952 80.716 1.00 42.13 1081 PRO A O 1
ATOM 1360 N N . GLU A 1 83 ? 43.656 43.305 80.048 1.00 36.08 1082 GLU A N 1
ATOM 1361 C CA . GLU A 1 83 ? 43.146 43.239 81.407 1.00 34.87 1082 GLU A CA 1
ATOM 1362 C C . GLU A 1 83 ? 43.280 41.842 82.009 1.00 38.53 1082 GLU A C 1
ATOM 1363 O O . GLU A 1 83 ? 43.211 40.837 81.295 1.00 38.33 1082 GLU A O 1
ATOM 1375 N N . PRO A 1 84 ? 43.444 41.783 83.335 1.00 37.18 1083 PRO A N 1
ATOM 1376 C CA . PRO A 1 84 ? 43.430 40.481 84.017 1.00 37.92 1083 PRO A CA 1
ATOM 1377 C C . PRO A 1 84 ? 42.163 39.698 83.711 1.00 40.17 1083 PRO A C 1
ATOM 1378 O O . PRO A 1 84 ? 41.079 40.266 83.676 1.00 39.45 1083 PRO A O 1
ATOM 1389 N N . SER A 1 85 ? 42.301 38.386 83.542 1.00 38.04 1084 SER A N 1
ATOM 1390 C CA . SER A 1 85 ? 41.205 37.531 83.151 1.00 36.36 1084 SER A CA 1
ATOM 1391 C C . SER A 1 85 ? 41.428 36.118 83.701 1.00 35.78 1084 SER A C 1
ATOM 1392 O O . SER A 1 85 ? 42.078 35.286 83.060 1.00 38.22 1084 SER A O 1
ATOM 1400 N N . PRO A 1 86 ? 40.875 35.840 84.878 1.00 35.26 1085 PRO A N 1
ATOM 1401 C CA . PRO A 1 86 ? 41.017 34.475 85.397 1.00 35.51 1085 PRO A CA 1
ATOM 1402 C C . PRO A 1 86 ? 40.366 33.422 84.505 1.00 41.80 1085 PRO A C 1
ATOM 1403 O O . PRO A 1 86 ? 40.664 32.236 84.671 1.00 40.48 1085 PRO A O 1
ATOM 1414 N N . ALA A 1 87 ? 39.474 33.830 83.605 1.00 37.22 1086 ALA A N 1
ATOM 1415 C CA . ALA A 1 87 ? 38.844 32.868 82.693 1.00 39.81 1086 ALA A CA 1
ATOM 1416 C C . ALA A 1 87 ? 39.750 32.484 81.516 1.00 45.22 1086 ALA A C 1
ATOM 1417 O O . ALA A 1 87 ? 39.501 31.483 80.813 1.00 39.10 1086 ALA A O 1
ATOM 1424 N N . ALA A 1 88 ? 40.813 33.252 81.305 1.00 40.75 1087 ALA A N 1
ATOM 1425 C CA . ALA A 1 88 ? 41.652 33.052 80.126 1.00 42.58 1087 ALA A CA 1
ATOM 1426 C C . ALA A 1 88 ? 42.177 31.619 80.009 1.00 35.78 1087 ALA A C 1
ATOM 1427 O O . ALA A 1 88 ? 42.181 31.062 78.913 1.00 38.13 1087 ALA A O 1
ATOM 1434 N N . PRO A 1 89 ? 42.634 31.016 81.120 1.00 41.66 1088 PRO A N 1
ATOM 1435 C CA . PRO A 1 89 ? 43.110 29.629 80.977 1.00 38.93 1088 PRO A CA 1
ATOM 1436 C C . PRO A 1 89 ? 42.039 28.653 80.495 1.00 39.95 1088 PRO A C 1
ATOM 1437 O O . PRO A 1 89 ? 42.358 27.691 79.792 1.00 39.22 1088 PRO A O 1
ATOM 1448 N N . THR A 1 90 ? 40.790 28.878 80.889 1.00 34.18 1089 THR A N 1
ATOM 1449 C CA . THR A 1 90 ? 39.709 28.008 80.456 1.00 39.25 1089 THR A CA 1
ATOM 1450 C C . THR A 1 90 ? 39.492 28.199 78.967 1.00 38.04 1089 THR A C 1
ATOM 1451 O O . THR A 1 90 ? 39.348 27.243 78.250 1.00 34.96 1089 THR A O 1
ATOM 1462 N N . LEU A 1 91 ? 39.490 29.448 78.510 1.00 32.50 1090 LEU A N 1
ATOM 1463 C CA . LEU A 1 91 ? 39.353 29.730 77.087 1.00 32.49 1090 LEU A CA 1
ATOM 1464 C C . LEU A 1 91 ? 40.465 29.061 76.296 1.00 33.97 1090 LEU A C 1
ATOM 1465 O O . LEU A 1 91 ? 40.197 28.389 75.300 1.00 34.03 1090 LEU A O 1
ATOM 1481 N N A ARG A 1 92 ? 41.709 29.198 76.742 0.44 33.33 1091 ARG A N 1
ATOM 1482 N N B ARG A 1 92 ? 41.707 29.211 76.749 0.56 32.03 1091 ARG A N 1
ATOM 1483 C CA A ARG A 1 92 ? 42.815 28.547 76.034 0.44 35.65 1091 ARG A CA 1
ATOM 1484 C CA B ARG A 1 92 ? 42.830 28.555 76.070 0.56 36.25 1091 ARG A CA 1
ATOM 1485 C C A ARG A 1 92 ? 42.690 27.024 76.034 0.44 34.22 1091 ARG A C 1
ATOM 1486 C C B ARG A 1 92 ? 42.678 27.035 76.035 0.56 33.84 1091 ARG A C 1
ATOM 1487 O O A ARG A 1 92 ? 42.981 26.370 75.033 0.44 35.84 1091 ARG A O 1
ATOM 1488 O O B ARG A 1 92 ? 42.940 26.396 75.017 0.56 37.50 1091 ARG A O 1
ATOM 1529 N N . SER A 1 93 ? 42.281 26.462 77.165 1.00 33.42 1092 SER A N 1
ATOM 1530 C CA . SER A 1 93 ? 42.152 25.009 77.292 1.00 32.88 1092 SER A CA 1
ATOM 1531 C C . SER A 1 93 ? 41.101 24.478 76.333 1.00 31.18 1092 SER A C 1
ATOM 1532 O O . SER A 1 93 ? 41.294 23.437 75.683 1.00 35.39 1092 SER A O 1
ATOM 1540 N N . GLU A 1 94 ? 39.965 25.163 76.272 1.00 31.84 1093 GLU A N 1
ATOM 1541 C CA . GLU A 1 94 ? 38.874 24.724 75.420 1.00 31.67 1093 GLU A CA 1
ATOM 1542 C C . GLU A 1 94 ? 39.234 24.870 73.949 1.00 34.43 1093 GLU A C 1
ATOM 1543 O O . GLU A 1 94 ? 38.875 24.027 73.130 1.00 33.33 1093 GLU A O 1
ATOM 1555 N N . LEU A 1 95 ? 39.961 25.928 73.608 1.00 37.85 1094 LEU A N 1
ATOM 1556 C CA . LEU A 1 95 ? 40.445 26.081 72.234 1.00 37.39 1094 LEU A CA 1
ATOM 1557 C C . LEU A 1 95 ? 41.370 24.939 71.828 1.00 37.71 1094 LEU A C 1
ATOM 1558 O O . LEU A 1 95 ? 41.229 24.349 70.755 1.00 36.18 1094 LEU A O 1
ATOM 1574 N N . GLU A 1 96 ? 42.336 24.632 72.679 1.00 33.90 1095 GLU A N 1
ATOM 1575 C CA . GLU A 1 96 ? 43.293 23.588 72.349 1.00 37.60 1095 GLU A CA 1
ATOM 1576 C C . GLU A 1 96 ? 42.609 22.217 72.271 1.00 37.34 1095 GLU A C 1
ATOM 1577 O O . GLU A 1 96 ? 42.977 21.400 71.433 1.00 39.06 1095 GLU A O 1
ATOM 1589 N N . LEU A 1 97 ? 41.599 21.966 73.098 1.00 34.18 1096 LEU A N 1
ATOM 1590 C CA . LEU A 1 97 ? 40.862 20.692 72.971 1.00 31.93 1096 LEU A CA 1
ATOM 1591 C C . LEU A 1 97 ? 40.102 20.599 71.654 1.00 41.56 1096 LEU A C 1
ATOM 1592 O O . LEU A 1 97 ? 40.020 19.521 71.045 1.00 35.00 1096 LEU A O 1
ATOM 1608 N N . THR A 1 98 ? 39.521 21.716 71.230 1.00 33.17 1097 THR A N 1
ATOM 1609 C CA . THR A 1 98 ? 38.709 21.735 70.013 1.00 32.66 1097 THR A CA 1
ATOM 1610 C C . THR A 1 98 ? 39.602 21.574 68.781 1.00 38.87 1097 THR A C 1
ATOM 1611 O O . THR A 1 98 ? 39.282 20.815 67.841 1.00 34.51 1097 THR A O 1
ATOM 1622 N N . LEU A 1 99 ? 40.740 22.259 68.796 1.00 36.58 1098 LEU A N 1
ATOM 1623 C CA . LEU A 1 99 ? 41.699 22.161 67.699 1.00 35.85 1098 LEU A CA 1
ATOM 1624 C C . LEU A 1 99 ? 42.228 20.730 67.546 1.00 43.49 1098 LEU A C 1
ATOM 1625 O O . LEU A 1 99 ? 42.432 20.253 66.423 1.00 40.43 1098 LEU A O 1
ATOM 1641 N N . GLY A 1 100 ? 42.459 20.059 68.675 1.00 41.13 1099 GLY A N 1
ATOM 1642 C CA . GLY A 1 100 ? 42.976 18.702 68.677 1.00 47.25 1099 GLY A CA 1
ATOM 1643 C C . GLY A 1 100 ? 41.957 17.731 68.123 1.00 37.68 1099 GLY A C 1
ATOM 1644 O O . GLY A 1 100 ? 42.264 16.867 67.293 1.00 41.35 1099 GLY A O 1
ATOM 1648 N N . LYS A 1 101 ? 40.724 17.877 68.597 1.00 35.59 1100 LYS A N 1
ATOM 1649 C CA . LYS A 1 101 ? 39.629 17.056 68.115 1.00 35.11 1100 LYS A CA 1
ATOM 1650 C C . LYS A 1 101 ? 39.424 17.230 66.622 1.00 36.49 1100 LYS A C 1
ATOM 1651 O O . LYS A 1 101 ? 39.222 16.255 65.919 1.00 36.52 1100 LYS A O 1
ATOM 1670 N N . LEU A 1 102 ? 39.481 18.461 66.128 1.00 34.28 1101 LEU A N 1
ATOM 1671 C CA . LEU A 1 102 ? 39.362 18.694 64.696 1.00 35.80 1101 LEU A CA 1
ATOM 1672 C C . LEU A 1 102 ? 40.388 17.862 63.914 1.00 41.01 1101 LEU A C 1
ATOM 1673 O O . LEU A 1 102 ? 40.040 17.209 62.927 1.00 34.46 1101 LEU A O 1
ATOM 1689 N N . GLU A 1 103 ? 41.647 17.870 64.342 1.00 39.27 1102 GLU A N 1
ATOM 1690 C CA . GLU A 1 103 ? 42.681 17.168 63.579 1.00 45.17 1102 GLU A CA 1
ATOM 1691 C C . GLU A 1 103 ? 42.448 15.677 63.603 1.00 38.31 1102 GLU A C 1
ATOM 1692 O O . GLU A 1 103 ? 42.702 14.967 62.615 1.00 39.98 1102 GLU A O 1
ATOM 1704 N N . GLN A 1 104 ? 41.940 15.210 64.732 1.00 37.36 1103 GLN A N 1
ATOM 1705 C CA . GLN A 1 104 ? 41.676 13.793 64.942 1.00 38.28 1103 GLN A CA 1
ATOM 1706 C C . GLN A 1 104 ? 40.543 13.324 64.035 1.00 32.52 1103 GLN A C 1
ATOM 1707 O O . GLN A 1 104 ? 40.615 12.255 63.402 1.00 42.27 1103 GLN A O 1
ATOM 1721 N N . VAL A 1 105 ? 39.492 14.133 63.958 1.00 33.21 1104 VAL A N 1
ATOM 1722 C CA . VAL A 1 105 ? 38.354 13.789 63.118 1.00 31.39 1104 VAL A CA 1
ATOM 1723 C C . VAL A 1 105 ? 38.728 13.915 61.642 1.00 35.45 1104 VAL A C 1
ATOM 1724 O O . VAL A 1 105 ? 38.300 13.086 60.814 1.00 34.74 1104 VAL A O 1
ATOM 1737 N N . ARG A 1 106 ? 39.535 14.916 61.291 1.00 34.07 1105 ARG A N 1
ATOM 1738 C CA . ARG A 1 106 ? 39.989 15.043 59.901 1.00 42.31 1105 ARG A CA 1
ATOM 1739 C C . ARG A 1 106 ? 40.751 13.798 59.448 1.00 38.23 1105 ARG A C 1
ATOM 1740 O O . ARG A 1 106 ? 40.503 13.239 58.369 1.00 37.96 1105 ARG A O 1
ATOM 1761 N N . SER A 1 107 ? 41.696 13.391 60.285 1.00 37.56 1106 SER A N 1
ATOM 1762 C CA . SER A 1 107 ? 42.517 12.214 60.046 1.00 41.92 1106 SER A CA 1
ATOM 1763 C C . SER A 1 107 ? 41.656 10.982 59.828 1.00 42.09 1106 SER A C 1
ATOM 1764 O O . SER A 1 107 ? 41.828 10.242 58.849 1.00 41.02 1106 SER A O 1
ATOM 1772 N N . LEU A 1 108 ? 40.748 10.742 60.765 1.00 36.67 1107 LEU A N 1
ATOM 1773 C CA . LEU A 1 108 ? 39.899 9.569 60.707 1.00 38.35 1107 LEU A CA 1
ATOM 1774 C C . LEU A 1 108 ? 39.022 9.578 59.458 1.00 42.72 1107 LEU A C 1
ATOM 1775 O O . LEU A 1 108 ? 38.892 8.552 58.766 1.00 38.73 1107 LEU A O 1
ATOM 1791 N N . SER A 1 109 ? 38.430 10.728 59.152 1.00 33.67 1108 SER A N 1
ATOM 1792 C CA . SER A 1 109 ? 37.607 10.847 57.935 1.00 34.00 1108 SER A CA 1
ATOM 1793 C C . SER A 1 109 ? 38.370 10.499 56.669 1.00 50.85 1108 SER A C 1
ATOM 1794 O O . SER A 1 109 ? 37.850 9.814 55.782 1.00 46.98 1108 SER A O 1
ATOM 1802 N N . ALA A 1 110 ? 39.600 10.989 56.577 1.00 34.87 1109 ALA A N 1
ATOM 1803 C CA . ALA A 1 110 ? 40.404 10.790 55.379 1.00 35.98 1109 ALA A CA 1
ATOM 1804 C C . ALA A 1 110 ? 40.840 9.335 55.264 1.00 34.37 1109 ALA A C 1
ATOM 1805 O O . ALA A 1 110 ? 40.824 8.733 54.168 1.00 40.20 1109 ALA A O 1
ATOM 1812 N N . ILE A 1 111 ? 41.234 8.743 56.385 1.00 36.15 1110 ILE A N 1
ATOM 1813 C CA . ILE A 1 111 ? 41.728 7.368 56.289 1.00 41.17 1110 ILE A CA 1
ATOM 1814 C C . ILE A 1 111 ? 40.575 6.404 55.996 1.00 38.27 1110 ILE A C 1
ATOM 1815 O O . ILE A 1 111 ? 40.742 5.443 55.235 1.00 39.12 1110 ILE A O 1
ATOM 1831 N N . TYR A 1 112 ? 39.405 6.626 56.579 1.00 34.04 1111 TYR A N 1
ATOM 1832 C CA . TYR A 1 112 ? 38.275 5.757 56.254 1.00 38.00 1111 TYR A CA 1
ATOM 1833 C C . TYR A 1 112 ? 37.858 5.898 54.795 1.00 33.27 1111 TYR A C 1
ATOM 1834 O O . TYR A 1 112 ? 37.534 4.915 54.131 1.00 35.44 1111 TYR A O 1
ATOM 1852 N N . LEU A 1 113 ? 37.867 7.116 54.269 1.00 38.63 1112 LEU A N 1
ATOM 1853 C CA . LEU A 1 113 ? 37.548 7.282 52.869 1.00 37.33 1112 LEU A CA 1
ATOM 1854 C C . LEU A 1 113 ? 38.547 6.498 52.028 1.00 35.44 1112 LEU A C 1
ATOM 1855 O O . LEU A 1 113 ? 38.164 5.801 51.093 1.00 34.44 1112 LEU A O 1
ATOM 1871 N N . GLU A 1 114 ? 39.824 6.579 52.394 1.00 37.05 1113 GLU A N 1
ATOM 1872 C CA . GLU A 1 114 ? 40.901 5.886 51.685 1.00 33.43 1113 GLU A CA 1
ATOM 1873 C C . GLU A 1 114 ? 40.713 4.367 51.729 1.00 38.61 1113 GLU A C 1
ATOM 1874 O O . GLU A 1 114 ? 40.960 3.651 50.740 1.00 37.90 1113 GLU A O 1
ATOM 1886 N N . LYS A 1 115 ? 40.281 3.880 52.885 1.00 33.51 1114 LYS A N 1
ATOM 1887 C CA . LYS A 1 115 ? 40.032 2.453 53.080 1.00 36.10 1114 LYS A CA 1
ATOM 1888 C C . LYS A 1 115 ? 38.938 1.967 52.142 1.00 36.77 1114 LYS A C 1
ATOM 1889 O O . LYS A 1 115 ? 39.047 0.890 51.521 1.00 37.15 1114 LYS A O 1
ATOM 1908 N N . LEU A 1 116 ? 37.868 2.748 52.049 1.00 33.36 1115 LEU A N 1
ATOM 1909 C CA . LEU A 1 116 ? 36.777 2.407 51.152 1.00 33.40 1115 LEU A CA 1
ATOM 1910 C C . LEU A 1 116 ? 37.255 2.398 49.702 1.00 35.09 1115 LEU A C 1
ATOM 1911 O O . LEU A 1 116 ? 36.915 1.491 48.933 1.00 33.49 1115 LEU A O 1
ATOM 1927 N N . LYS A 1 117 ? 38.036 3.400 49.303 1.00 38.06 1116 LYS A N 1
ATOM 1928 C CA . LYS A 1 117 ? 38.456 3.450 47.897 1.00 38.82 1116 LYS A CA 1
ATOM 1929 C C . LYS A 1 117 ? 39.337 2.242 47.561 1.00 33.60 1116 LYS A C 1
ATOM 1930 O O . LYS A 1 117 ? 39.191 1.644 46.490 1.00 37.62 1116 LYS A O 1
ATOM 1949 N N . THR A 1 118 ? 40.237 1.849 48.455 1.00 36.38 1117 THR A N 1
ATOM 1950 C CA . THR A 1 118 ? 41.119 0.708 48.131 1.00 41.72 1117 THR A CA 1
ATOM 1951 C C . THR A 1 118 ? 40.333 -0.596 48.061 1.00 41.01 1117 THR A C 1
ATOM 1952 O O . THR A 1 118 ? 40.606 -1.457 47.213 1.00 38.44 1117 THR A O 1
ATOM 1963 N N . ILE A 1 119 ? 39.342 -0.731 48.931 1.00 37.97 1118 ILE A N 1
ATOM 1964 C CA . ILE A 1 119 ? 38.505 -1.943 48.960 1.00 36.39 1118 ILE A CA 1
ATOM 1965 C C . ILE A 1 119 ? 37.711 -2.021 47.667 1.00 36.97 1118 ILE A C 1
ATOM 1966 O O . ILE A 1 119 ? 37.523 -3.102 47.088 1.00 36.26 1118 ILE A O 1
ATOM 1982 N N . SER A 1 120 ? 37.260 -0.865 47.191 1.00 35.67 1119 SER A N 1
ATOM 1983 C CA . SER A 1 120 ? 36.466 -0.807 45.978 1.00 34.04 1119 SER A CA 1
ATOM 1984 C C . SER A 1 120 ? 37.231 -1.345 44.783 1.00 35.00 1119 SER A C 1
ATOM 1985 O O . SER A 1 120 ? 36.648 -1.960 43.883 1.00 38.27 1119 SER A O 1
ATOM 1993 N N . LEU A 1 121 ? 38.536 -1.100 44.746 1.00 37.42 1120 LEU A N 1
ATOM 1994 C CA . LEU A 1 121 ? 39.339 -1.625 43.642 1.00 38.27 1120 LEU A CA 1
ATOM 1995 C C . LEU A 1 121 ? 39.429 -3.156 43.692 1.00 39.55 1120 LEU A C 1
ATOM 1996 O O . LEU A 1 121 ? 39.389 -3.813 42.651 1.00 37.75 1120 LEU A O 1
ATOM 2012 N N . VAL A 1 122 ? 39.567 -3.709 44.894 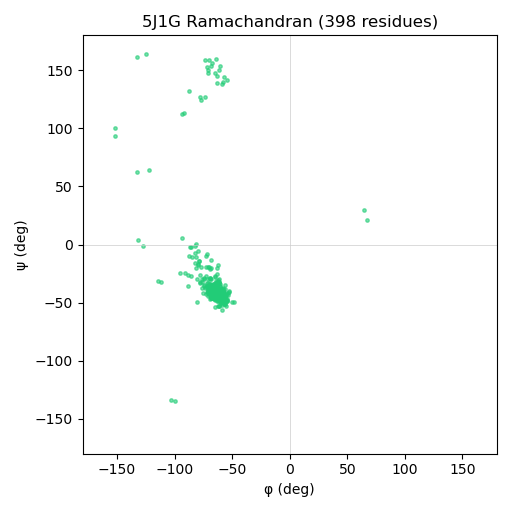1.00 37.57 1121 VAL A N 1
ATOM 2013 C CA . VAL A 1 122 ? 39.671 -5.171 45.043 1.00 37.19 1121 VAL A CA 1
ATOM 2014 C C . VAL A 1 122 ? 38.363 -5.796 44.632 1.00 36.21 1121 VAL A C 1
ATOM 2015 O O . VAL A 1 122 ? 38.353 -6.778 43.903 1.00 38.50 1121 VAL A O 1
ATOM 2028 N N . ILE A 1 123 ? 37.257 -5.252 45.127 1.00 34.93 1122 ILE A N 1
ATOM 2029 C CA . ILE A 1 123 ? 35.950 -5.773 44.762 1.00 39.44 1122 ILE A CA 1
ATOM 2030 C C . ILE A 1 123 ? 35.769 -5.753 43.255 1.00 45.07 1122 ILE A C 1
ATOM 2031 O O . ILE A 1 123 ? 35.402 -6.774 42.673 1.00 38.92 1122 ILE A O 1
ATOM 2047 N N . ARG A 1 124 ? 36.011 -4.611 42.610 1.00 38.34 1123 ARG A N 1
ATOM 2048 C CA . ARG A 1 124 ? 35.847 -4.552 41.158 1.00 35.01 1123 ARG A CA 1
ATOM 2049 C C . ARG A 1 124 ? 36.739 -5.589 40.466 1.00 38.01 1123 ARG A C 1
ATOM 2050 O O . ARG A 1 124 ? 36.312 -6.329 39.541 1.00 37.79 1123 ARG A O 1
ATOM 2071 N N . GLY A 1 125 ? 37.990 -5.636 40.905 1.00 39.95 1124 GLY A N 1
ATOM 2072 C CA . GLY A 1 125 ? 38.963 -6.526 40.311 1.00 43.61 1124 GLY A CA 1
ATOM 2073 C C . GLY A 1 125 ? 38.594 -7.996 40.464 1.00 46.20 1124 GLY A C 1
ATOM 2074 O O . GLY A 1 125 ? 38.767 -8.784 39.533 1.00 40.12 1124 GLY A O 1
ATOM 2078 N N . THR A 1 126 ? 38.078 -8.379 41.626 1.00 39.78 1125 THR A N 1
ATOM 2079 C CA . THR A 1 126 ? 37.694 -9.778 41.816 1.00 38.51 1125 THR A CA 1
ATOM 2080 C C . THR A 1 126 ? 36.482 -10.144 40.974 1.00 39.12 1125 THR A C 1
ATOM 2081 O O . THR A 1 126 ? 36.411 -11.247 40.418 1.00 39.99 1125 THR A O 1
ATOM 2092 N N . GLN A 1 127 ? 35.524 -9.237 40.847 1.00 41.14 1126 GLN A N 1
ATOM 2093 C CA . GLN A 1 127 ? 34.345 -9.561 40.054 1.00 42.97 1126 GLN A CA 1
ATOM 2094 C C . GLN A 1 127 ? 34.718 -9.713 38.572 1.00 43.39 1126 GLN A C 1
ATOM 2095 O O . GLN A 1 127 ? 34.162 -10.561 37.863 1.00 44.69 1126 GLN A O 1
ATOM 2109 N N . GLY A 1 128 ? 35.690 -8.934 38.115 1.00 47.98 1127 GLY A N 1
ATOM 2110 C CA . GLY A 1 128 ? 36.164 -9.058 36.744 1.00 54.01 1127 GLY A CA 1
ATOM 2111 C C . GLY A 1 128 ? 36.852 -10.395 36.519 1.00 48.21 1127 GLY A C 1
ATOM 2112 O O . GLY A 1 128 ? 36.620 -11.084 35.512 1.00 54.10 1127 GLY A O 1
ATOM 2116 N N . ALA A 1 129 ? 37.696 -10.777 37.469 1.00 43.81 1128 ALA A N 1
ATOM 2117 C CA . ALA A 1 129 ? 38.433 -12.036 37.368 1.00 47.63 1128 ALA A CA 1
ATOM 2118 C C . ALA A 1 129 ? 37.503 -13.248 37.344 1.00 48.35 1128 ALA A C 1
ATOM 2119 O O . ALA A 1 129 ? 37.768 -14.216 36.635 1.00 44.69 1128 ALA A O 1
ATOM 2126 N N . GLU A 1 130 ? 36.434 -13.195 38.132 1.00 44.04 1129 GLU A N 1
ATOM 2127 C CA . GLU A 1 130 ? 35.428 -14.256 38.156 1.00 45.53 1129 GLU A CA 1
ATOM 2128 C C . GLU A 1 130 ? 34.863 -14.542 36.755 1.00 46.00 1129 GLU A C 1
ATOM 2129 O O . GLU A 1 130 ? 34.779 -15.691 36.302 1.00 39.89 1129 GLU A O 1
ATOM 2141 N N . GLU A 1 131 ? 34.471 -13.496 36.054 1.00 44.76 1130 GLU A N 1
ATOM 2142 C CA . GLU A 1 131 ? 33.836 -13.680 34.756 1.00 46.47 1130 GLU A CA 1
ATOM 2143 C C . GLU A 1 131 ? 34.804 -14.278 33.738 1.00 58.63 1130 GLU A C 1
ATOM 2144 O O . GLU A 1 131 ? 34.410 -15.115 32.931 1.00 47.97 1130 GLU A O 1
ATOM 2156 N N . VAL A 1 132 ? 36.068 -13.871 33.774 1.00 47.39 1131 VAL A N 1
ATOM 2157 C CA . VAL A 1 132 ? 37.049 -14.459 32.868 1.00 47.62 1131 VAL A CA 1
ATOM 2158 C C . VAL A 1 132 ? 37.326 -15.912 33.261 1.00 42.62 1131 VAL A C 1
ATOM 2159 O O . VAL A 1 132 ? 37.360 -16.798 32.406 1.00 46.13 1131 VAL A O 1
ATOM 2172 N N . LEU A 1 133 ? 37.545 -16.153 34.546 1.00 40.35 1132 LEU A N 1
ATOM 2173 C CA . LEU A 1 133 ? 37.811 -17.516 34.997 1.00 47.63 1132 LEU A CA 1
ATOM 2174 C C . LEU A 1 133 ? 36.679 -18.456 34.626 1.00 43.07 1132 LEU A C 1
ATOM 2175 O O . LEU A 1 133 ? 36.921 -19.618 34.273 1.00 46.16 1132 LEU A O 1
ATOM 2191 N N . ARG A 1 134 ? 35.442 -17.996 34.745 1.00 43.66 1133 ARG A N 1
ATOM 2192 C CA . ARG A 1 134 ? 34.313 -18.845 34.369 1.00 50.80 1133 ARG A CA 1
ATOM 2193 C C . ARG A 1 134 ? 34.404 -19.264 32.909 1.00 44.65 1133 ARG A C 1
ATOM 2194 O O . ARG A 1 134 ? 34.177 -20.434 32.585 1.00 42.38 1133 ARG A O 1
ATOM 2215 N N . ALA A 1 135 ? 34.728 -18.324 32.023 1.00 45.61 1134 ALA A N 1
ATOM 2216 C CA . ALA A 1 135 ? 34.876 -18.667 30.612 1.00 46.41 1134 ALA A CA 1
ATOM 2217 C C . ALA A 1 135 ? 35.988 -19.712 30.429 1.00 52.42 1134 ALA A C 1
ATOM 2218 O O . ALA A 1 135 ? 35.803 -20.711 29.731 1.00 45.42 1134 ALA A O 1
ATOM 2225 N N . HIS A 1 136 ? 37.137 -19.484 31.057 1.00 44.09 1135 HIS A N 1
ATOM 2226 C CA . HIS A 1 136 ? 38.268 -20.379 30.896 1.00 46.64 1135 HIS A CA 1
ATOM 2227 C C . HIS A 1 136 ? 37.946 -21.751 31.485 1.00 48.10 1135 HIS A C 1
ATOM 2228 O O . HIS A 1 136 ? 38.282 -22.774 30.891 1.00 43.88 1135 HIS A O 1
ATOM 2241 N N . GLU A 1 137 ? 37.294 -21.775 32.649 1.00 42.61 1136 GLU A N 1
ATOM 2242 C CA . GLU A 1 137 ? 36.975 -23.056 33.308 1.00 41.27 1136 GLU A CA 1
ATOM 2243 C C . GLU A 1 137 ? 36.005 -23.873 32.450 1.00 47.93 1136 GLU A C 1
ATOM 2244 O O . GLU A 1 137 ? 36.011 -25.123 32.463 1.00 45.01 1136 GLU A O 1
ATOM 2256 N N . GLU A 1 138 ? 35.1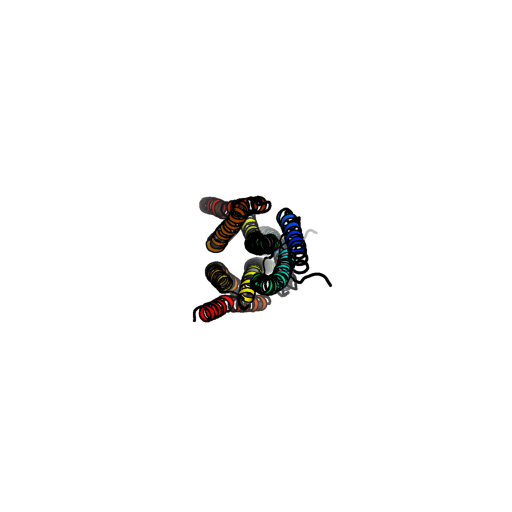50 -23.177 31.717 1.00 43.88 1137 GLU A N 1
ATOM 2257 C CA . GLU A 1 138 ? 34.198 -23.866 30.845 1.00 55.83 1137 GLU A CA 1
ATOM 2258 C C . GLU A 1 138 ? 34.896 -24.390 29.598 1.00 50.90 1137 GLU A C 1
ATOM 2259 O O . GLU A 1 138 ? 34.614 -25.498 29.155 1.00 46.97 1137 GLU A O 1
ATOM 2271 N N . GLN A 1 139 ? 35.787 -23.594 29.010 1.00 50.71 1138 GLN A N 1
ATOM 2272 C CA . GLN A 1 139 ? 36.566 -24.067 27.866 1.00 52.50 1138 GLN A CA 1
ATOM 2273 C C . GLN A 1 139 ? 37.343 -25.324 28.252 1.00 51.79 1138 GLN A C 1
ATOM 2274 O O . GLN A 1 139 ? 37.418 -26.295 27.485 1.00 48.94 1138 GLN A O 1
ATOM 2288 N N . LEU A 1 140 ? 37.936 -25.305 29.442 1.00 44.51 1139 LEU A N 1
ATOM 2289 C CA . LEU A 1 140 ? 38.705 -26.457 29.900 1.00 43.60 1139 LEU A CA 1
ATOM 2290 C C . LEU A 1 140 ? 37.823 -27.677 30.057 1.00 61.78 1139 LEU A C 1
ATOM 2291 O O . LEU A 1 140 ? 38.207 -28.775 29.681 1.00 53.01 1139 LEU A O 1
ATOM 2307 N N . LYS A 1 141 ? 36.646 -27.476 30.635 1.00 45.28 1140 LYS A N 1
ATOM 2308 C CA . LYS A 1 141 ? 35.705 -28.568 30.861 1.00 46.67 1140 LYS A CA 1
ATOM 2309 C C . LYS A 1 141 ? 35.301 -29.202 29.528 1.00 49.45 1140 LYS A C 1
ATOM 2310 O O . LYS A 1 141 ? 35.192 -30.432 29.412 1.00 55.03 1140 LYS A O 1
ATOM 2329 N N . GLU A 1 142 ? 35.101 -28.359 28.526 1.00 55.53 1141 GLU A N 1
ATOM 2330 C CA . GLU A 1 142 ? 34.743 -28.829 27.187 1.00 53.19 1141 GLU A CA 1
ATOM 2331 C C . GLU A 1 142 ? 35.888 -29.604 26.547 1.00 57.98 1141 GLU A C 1
ATOM 2332 O O . GLU A 1 142 ? 35.667 -30.600 25.851 1.00 58.39 1141 GLU A O 1
ATOM 2344 N N . ALA A 1 143 ? 37.111 -29.158 26.797 1.00 54.03 1142 ALA A N 1
ATOM 2345 C CA . ALA A 1 143 ? 38.284 -29.869 26.323 1.00 58.34 1142 ALA A CA 1
ATOM 2346 C C . ALA A 1 143 ? 38.474 -31.212 27.026 1.00 57.11 1142 ALA A C 1
ATOM 2347 O O . ALA A 1 143 ? 39.293 -32.021 26.584 1.00 57.80 1142 ALA A O 1
ATOM 2354 N N . GLN A 1 144 ? 37.757 -31.453 28.127 1.00 48.89 1143 GLN A N 1
ATOM 2355 C CA . GLN A 1 144 ? 37.900 -32.733 28.846 1.00 55.22 1143 GLN A CA 1
ATOM 2356 C C . GLN A 1 144 ? 37.173 -33.863 28.145 1.00 71.73 1143 GLN A C 1
ATOM 2357 O O . GLN A 1 144 ? 37.436 -35.039 28.412 1.00 62.26 1143 GLN A O 1
ATOM 2371 N N . ALA A 1 145 ? 36.236 -33.511 27.277 1.00 60.05 1144 ALA A N 1
ATOM 2372 C CA . ALA A 1 145 ? 35.457 -34.508 26.558 1.00 60.55 1144 ALA A CA 1
ATOM 2373 C C . ALA A 1 145 ? 36.383 -35.329 25.669 1.00 65.68 1144 ALA A C 1
ATOM 2374 O O . ALA A 1 145 ? 37.360 -34.800 25.123 1.00 56.77 1144 ALA A O 1
ATOM 2381 N N . VAL A 1 146 ? 36.084 -36.616 25.514 1.00 75.61 1145 VAL A N 1
ATOM 2382 C CA . VAL A 1 146 ? 36.859 -37.441 24.606 1.00 54.29 1145 VAL A CA 1
ATOM 2383 C C . VAL A 1 146 ? 36.442 -37.146 23.175 1.00 57.16 1145 VAL A C 1
ATOM 2384 O O . VAL A 1 146 ? 35.267 -37.266 22.843 1.00 66.60 1145 VAL A O 1
ATOM 2397 N N . PRO A 1 147 ? 3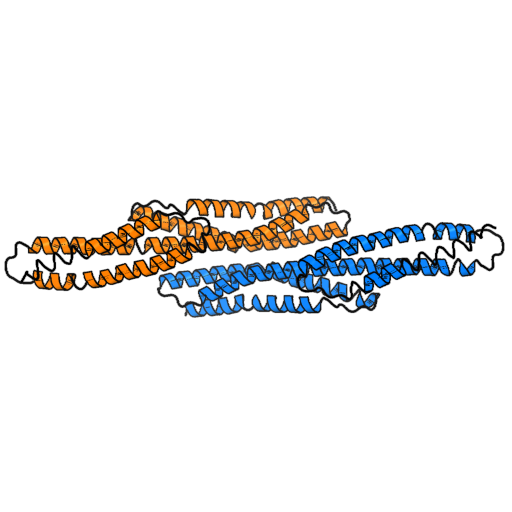7.402 -36.781 22.310 1.00 62.95 1146 PRO A N 1
ATOM 2398 C CA . PRO A 1 147 ? 37.026 -36.522 20.916 1.00 65.81 1146 PRO A CA 1
ATOM 2399 C C . PRO A 1 147 ? 36.680 -37.801 20.172 1.00 62.39 1146 PRO A C 1
ATOM 2400 O O . PRO A 1 147 ? 37.157 -38.885 20.524 1.00 62.49 1146 PRO A O 1
ATOM 2411 N N . ALA A 1 148 ? 35.831 -37.682 19.163 1.00 60.10 1147 ALA A N 1
ATOM 2412 C CA . ALA A 1 148 ? 35.315 -38.863 18.474 1.00 70.16 1147 ALA A CA 1
ATOM 2413 C C . ALA A 1 148 ? 36.234 -39.277 17.337 1.00 74.48 1147 ALA A C 1
ATOM 2414 O O . ALA A 1 148 ? 36.417 -40.464 17.067 1.00 78.33 1147 ALA A O 1
ATOM 2421 N N . THR A 1 149 ? 36.819 -38.286 16.681 1.00 76.60 1148 THR A N 1
ATOM 2422 C CA . THR A 1 149 ? 37.600 -38.510 15.474 1.00 67.61 1148 THR A CA 1
ATOM 2423 C C . THR A 1 149 ? 39.003 -37.931 15.611 1.00 83.07 1148 THR A C 1
ATOM 2424 O O . THR A 1 149 ? 39.272 -37.119 16.500 1.00 81.65 1148 THR A O 1
ATOM 2435 N N . LEU A 1 150 ? 39.895 -38.348 14.721 1.00 85.28 1149 LEU A N 1
ATOM 2436 C CA . LEU A 1 150 ? 41.229 -37.761 14.641 1.00 93.92 1149 LEU A CA 1
ATOM 2437 C C . LEU A 1 150 ? 41.177 -36.237 14.397 1.00 88.28 1149 LEU A C 1
ATOM 2438 O O . LEU A 1 150 ? 41.942 -35.497 15.011 1.00 80.28 1149 LEU A O 1
ATOM 2454 N N . PRO A 1 151 ? 40.292 -35.763 13.494 1.00 94.57 1150 PRO A N 1
ATOM 2455 C CA . PRO A 1 151 ? 40.099 -34.307 13.340 1.00 73.17 1150 PRO A CA 1
ATOM 2456 C C . PRO A 1 151 ? 39.521 -33.557 14.564 1.00 72.05 1150 PRO A C 1
ATOM 2457 O O . PRO A 1 151 ? 39.856 -32.373 14.773 1.00 64.99 1150 PRO A O 1
ATOM 2468 N N . GLU A 1 152 ? 38.655 -34.206 15.339 1.00 65.18 1151 GLU A N 1
ATOM 2469 C CA . GLU A 1 152 ? 38.091 -33.571 16.525 1.00 68.46 1151 GLU A CA 1
ATOM 2470 C C . GLU A 1 152 ? 39.170 -33.449 17.587 1.00 56.05 1151 GLU A C 1
ATOM 2471 O O . GLU A 1 152 ? 39.220 -32.471 18.358 1.00 64.25 1151 GLU A O 1
ATOM 2483 N N . LEU A 1 153 ? 40.038 -34.451 17.625 1.00 64.63 1152 LEU A N 1
ATOM 2484 C CA . LEU A 1 153 ? 41.185 -34.435 18.514 1.00 75.71 1152 LEU A CA 1
ATOM 2485 C C . LEU A 1 153 ? 42.026 -33.198 18.232 1.00 69.71 1152 LEU A C 1
ATOM 2486 O O . LEU A 1 153 ? 42.494 -32.538 19.149 1.00 61.81 1152 LEU A O 1
ATOM 2502 N N . GLU A 1 154 ? 42.204 -32.882 16.954 1.00 83.28 1153 GLU A N 1
ATOM 2503 C CA . GLU A 1 154 ? 43.001 -31.722 16.557 1.00 78.94 1153 GLU A CA 1
ATOM 2504 C C . GLU A 1 154 ? 42.313 -30.417 16.948 1.00 73.12 1153 GLU A C 1
ATOM 2505 O O . GLU A 1 154 ? 42.975 -29.411 17.187 1.00 67.57 1153 GLU A O 1
ATOM 2517 N N . ALA A 1 155 ? 40.983 -30.435 16.989 1.00 69.77 1154 ALA A N 1
ATOM 2518 C CA . ALA A 1 155 ? 40.209 -29.277 17.414 1.00 74.65 1154 ALA A CA 1
ATOM 2519 C C . ALA A 1 155 ? 40.332 -29.098 18.927 1.00 63.25 1154 ALA A C 1
ATOM 2520 O O . ALA A 1 155 ? 40.480 -27.983 19.430 1.00 59.88 1154 ALA A O 1
ATOM 2527 N N . THR A 1 156 ? 40.263 -30.204 19.651 1.00 53.63 1155 THR A N 1
ATOM 2528 C CA . THR A 1 156 ? 40.444 -30.174 21.101 1.00 59.27 1155 THR A CA 1
ATOM 2529 C C . THR A 1 156 ? 41.823 -29.631 21.440 1.00 57.54 1155 THR A C 1
ATOM 2530 O O . THR A 1 156 ? 41.953 -28.698 22.238 1.00 59.69 1155 THR A O 1
ATOM 2541 N N . LYS A 1 157 ? 42.846 -30.185 20.800 1.00 53.94 1156 LYS A N 1
ATOM 2542 C CA . LYS A 1 157 ? 44.213 -29.727 21.004 1.00 61.78 1156 LYS A CA 1
ATOM 2543 C C . LYS A 1 157 ? 44.354 -28.232 20.682 1.00 64.31 1156 LYS A C 1
ATOM 2544 O O . LYS A 1 157 ? 45.064 -27.517 21.382 1.00 66.29 1156 LYS A O 1
ATOM 2563 N N . ALA A 1 158 ? 43.685 -27.767 19.628 1.00 63.62 1157 ALA A N 1
ATOM 2564 C CA . ALA A 1 158 ? 43.725 -26.340 19.261 1.00 63.22 1157 ALA A CA 1
ATOM 2565 C C . ALA A 1 158 ? 42.994 -25.505 20.299 1.00 54.23 1157 ALA A C 1
ATOM 2566 O O . ALA A 1 158 ? 43.391 -24.375 20.604 1.00 53.12 1157 ALA A O 1
ATOM 2573 N N . SER A 1 159 ? 41.922 -26.055 20.855 1.00 53.52 1158 SER A N 1
ATOM 2574 C CA . SER A 1 159 ? 41.174 -25.327 21.870 1.00 62.63 1158 SER A CA 1
ATOM 2575 C C . SER A 1 159 ? 42.030 -25.141 23.125 1.00 61.10 1158 SER A C 1
ATOM 2576 O O . SER A 1 159 ? 41.973 -24.093 23.781 1.00 53.68 1158 SER A O 1
ATOM 2584 N N . LEU A 1 160 ? 42.833 -26.154 23.444 1.00 61.58 1159 LEU A N 1
ATOM 2585 C CA . LEU A 1 160 ? 43.699 -26.107 24.618 1.00 56.73 1159 LEU A CA 1
ATOM 2586 C C . LEU A 1 160 ? 44.864 -25.128 24.433 1.00 52.98 1159 LEU A C 1
ATOM 2587 O O . LEU A 1 160 ? 45.300 -24.485 25.387 1.00 54.93 1159 LEU A O 1
ATOM 2603 N N . LYS A 1 161 ? 45.370 -25.033 23.211 1.00 56.97 1160 LYS A N 1
ATOM 2604 C CA . LYS A 1 161 ? 46.480 -24.145 22.906 1.00 60.43 1160 LYS A CA 1
ATOM 2605 C C . LYS A 1 161 ? 46.047 -22.707 23.122 1.00 61.41 1160 LYS A C 1
ATOM 2606 O O . LYS A 1 161 ? 46.794 -21.893 23.669 1.00 51.87 1160 LYS A O 1
ATOM 2625 N N . LYS A 1 162 ? 44.834 -22.426 22.651 1.00 56.37 1161 LYS A N 1
ATOM 2626 C CA . LYS A 1 162 ? 44.192 -21.128 22.777 1.00 51.37 1161 LYS A CA 1
ATOM 2627 C C . LYS A 1 162 ? 43.967 -20.802 24.241 1.00 53.85 1161 LYS A C 1
ATOM 2628 O O . LYS A 1 162 ? 44.270 -19.694 24.705 1.00 49.51 1161 LYS A O 1
ATOM 2647 N N . LEU A 1 163 ? 43.412 -21.772 24.952 1.00 49.41 1162 LEU A N 1
ATOM 2648 C CA . LEU A 1 163 ? 43.086 -21.598 26.358 1.00 52.09 1162 LEU A CA 1
ATOM 2649 C C . LEU A 1 163 ? 44.336 -21.244 27.164 1.00 52.42 1162 LEU A C 1
ATOM 2650 O O . LEU A 1 163 ? 44.340 -20.272 27.932 1.00 49.64 1162 LEU A O 1
ATOM 2666 N N . ARG A 1 164 ? 45.400 -22.014 26.974 1.00 48.92 1163 ARG A N 1
ATOM 2667 C CA . ARG A 1 164 ? 46.661 -21.754 27.662 1.00 58.14 1163 ARG A CA 1
ATOM 2668 C C . ARG A 1 164 ? 47.158 -20.335 27.416 1.00 63.70 1163 ARG A C 1
ATOM 2669 O O . ARG A 1 164 ? 47.621 -19.664 28.338 1.00 49.83 1163 ARG A O 1
ATOM 2690 N N . ALA A 1 165 ? 47.070 -19.878 26.171 1.00 51.78 1164 ALA A N 1
ATOM 2691 C CA . ALA A 1 165 ? 47.541 -18.547 25.824 1.00 56.74 1164 ALA A CA 1
ATOM 2692 C C . ALA A 1 165 ? 46.676 -17.476 26.502 1.00 55.92 1164 ALA A C 1
ATOM 2693 O O . ALA A 1 165 ? 47.181 -16.470 27.029 1.00 49.40 1164 ALA A O 1
ATOM 2700 N N . GLN A 1 166 ? 45.367 -17.707 26.501 1.00 47.30 1165 GLN A N 1
ATOM 2701 C CA . GLN A 1 166 ? 44.426 -16.761 27.092 1.00 52.05 1165 GLN A CA 1
ATOM 2702 C C . GLN A 1 166 ? 44.620 -16.686 28.598 1.00 45.61 1165 GLN A C 1
ATOM 2703 O O . GLN A 1 166 ? 44.594 -15.607 29.190 1.00 46.08 1165 GLN A O 1
ATOM 2717 N N . ALA A 1 167 ? 44.818 -17.841 29.221 1.00 43.62 1166 ALA A N 1
ATOM 2718 C CA . ALA A 1 167 ? 44.946 -17.911 30.666 1.00 44.33 1166 ALA A CA 1
ATOM 2719 C C . ALA A 1 167 ? 46.274 -17.312 31.103 1.00 48.39 1166 ALA A C 1
ATOM 2720 O O . ALA A 1 167 ? 46.328 -16.572 32.079 1.00 45.93 1166 ALA A O 1
ATOM 2727 N N . GLU A 1 168 ? 47.339 -17.581 30.358 1.00 45.08 1167 GLU A N 1
ATOM 2728 C CA . GLU A 1 168 ? 48.641 -17.008 30.698 1.00 45.50 1167 GLU A CA 1
ATOM 2729 C C . GLU A 1 168 ? 48.571 -15.493 30.630 1.00 46.39 1167 GLU A C 1
ATOM 2730 O O . GLU A 1 168 ? 49.229 -14.784 31.407 1.00 51.52 1167 GLU A O 1
ATOM 2742 N N . ALA A 1 169 ? 47.743 -14.992 29.717 1.00 47.10 1168 ALA A N 1
ATOM 2743 C CA . ALA A 1 169 ? 47.657 -13.557 29.466 1.00 44.45 1168 ALA A CA 1
ATOM 2744 C C . ALA A 1 169 ? 46.952 -12.822 30.592 1.00 44.03 1168 ALA A C 1
ATOM 2745 O O . ALA A 1 169 ? 46.965 -11.585 30.645 1.00 45.53 1168 ALA A O 1
ATOM 2752 N N . GLN A 1 170 ? 46.344 -13.549 31.519 1.00 44.86 1169 GLN A N 1
ATOM 2753 C CA . GLN A 1 170 ? 45.681 -12.898 32.648 1.00 45.16 1169 GLN A CA 1
ATOM 2754 C C . GLN A 1 170 ? 46.659 -12.514 33.745 1.00 44.55 1169 GLN A C 1
ATOM 2755 O O . GLN A 1 170 ? 46.246 -12.021 34.777 1.00 46.27 1169 GLN A O 1
ATOM 2769 N N . GLN A 1 171 ? 47.940 -12.796 33.540 1.00 44.63 1170 GLN A N 1
ATOM 2770 C CA . GLN A 1 171 ? 48.952 -12.489 34.532 1.00 47.01 1170 GLN A CA 1
ATOM 2771 C C . GLN A 1 171 ? 48.807 -11.043 35.048 1.00 42.80 1170 GLN A C 1
ATOM 2772 O O . GLN A 1 171 ? 48.772 -10.839 36.251 1.00 44.73 1170 GLN A O 1
ATOM 2786 N N . PRO A 1 172 ? 48.694 -10.048 34.154 1.00 50.29 1171 PRO A N 1
ATOM 2787 C CA . PRO A 1 172 ? 48.547 -8.675 34.681 1.00 44.02 1171 PRO A CA 1
ATOM 2788 C C . PRO A 1 172 ? 47.341 -8.465 35.596 1.00 42.79 1171 PRO A C 1
ATOM 2789 O O . PRO A 1 172 ? 47.428 -7.722 36.572 1.00 46.86 1171 PRO A O 1
ATOM 2800 N N . THR A 1 173 ? 46.223 -9.100 35.274 1.00 49.76 1172 THR A N 1
ATOM 2801 C CA . THR A 1 173 ? 45.015 -8.969 36.077 1.00 46.81 1172 THR A CA 1
ATOM 2802 C C . THR A 1 173 ? 45.244 -9.455 37.514 1.00 51.20 1172 THR A C 1
ATOM 2803 O O . THR A 1 173 ? 44.836 -8.795 38.470 1.00 45.26 1172 THR A O 1
ATOM 2814 N N . PHE A 1 174 ? 45.892 -10.606 37.666 1.00 41.48 1173 PHE A N 1
ATOM 2815 C CA . PHE A 1 174 ? 46.092 -11.175 38.996 1.00 39.40 1173 PHE A CA 1
ATOM 2816 C C . PHE A 1 174 ? 47.223 -10.476 39.754 1.00 46.79 1173 PHE A C 1
ATOM 2817 O O . PHE A 1 174 ? 47.152 -10.306 40.972 1.00 43.26 1173 PHE A O 1
ATOM 2834 N N . ASP A 1 175 ? 48.237 -10.006 39.042 1.00 46.11 1174 ASP A N 1
ATOM 2835 C CA . ASP A 1 175 ? 49.255 -9.185 39.692 1.00 46.37 1174 ASP A CA 1
ATOM 2836 C C . ASP A 1 175 ? 48.652 -7.900 40.263 1.00 45.37 1174 ASP A C 1
ATOM 2837 O O . ASP A 1 175 ? 49.004 -7.484 41.376 1.00 44.51 1174 ASP A O 1
ATOM 2846 N N . ALA A 1 176 ? 47.732 -7.287 39.518 1.00 40.04 1175 ALA A N 1
ATOM 2847 C CA . ALA A 1 176 ? 47.105 -6.042 39.955 1.00 40.26 1175 ALA A CA 1
ATOM 2848 C C . ALA A 1 176 ? 46.168 -6.306 41.112 1.00 36.22 1175 ALA A C 1
ATOM 2849 O O . ALA A 1 176 ? 46.052 -5.495 42.031 1.00 35.38 1175 ALA A O 1
ATOM 2856 N N . LEU A 1 177 ? 45.498 -7.450 41.076 1.00 41.45 1176 LEU A N 1
ATOM 2857 C CA . LEU A 1 177 ? 44.599 -7.826 42.160 1.00 44.69 1176 LEU A CA 1
ATOM 2858 C C . LEU A 1 177 ? 45.354 -7.977 43.465 1.00 39.05 1176 LEU A C 1
ATOM 2859 O O . LEU A 1 177 ? 44.925 -7.455 44.486 1.00 39.35 1176 LEU A O 1
ATOM 2875 N N . ARG A 1 178 ? 46.468 -8.705 43.430 1.00 37.99 1177 ARG A N 1
ATOM 2876 C CA . ARG A 1 178 ? 47.317 -8.888 44.614 1.00 37.01 1177 ARG A CA 1
ATOM 2877 C C . ARG A 1 178 ? 47.842 -7.548 45.154 1.00 40.25 1177 ARG A C 1
ATOM 2878 O O . ARG A 1 178 ? 47.922 -7.332 46.363 1.00 41.81 1177 ARG A O 1
ATOM 2899 N N . ASP A 1 179 ? 48.218 -6.660 44.248 1.00 40.32 1178 ASP A N 1
ATOM 2900 C CA . ASP A 1 179 ? 48.692 -5.329 44.647 1.00 39.10 1178 ASP A CA 1
ATOM 2901 C C . ASP A 1 179 ? 47.588 -4.518 45.311 1.00 33.30 1178 ASP A C 1
ATOM 2902 O O . ASP A 1 179 ? 47.820 -3.761 46.270 1.00 38.08 1178 ASP A O 1
ATOM 2911 N N . GLU A 1 180 ? 46.388 -4.638 44.757 1.00 36.69 1179 GLU A N 1
ATOM 2912 C CA . GLU A 1 180 ? 45.233 -3.919 45.286 1.00 37.04 1179 GLU A CA 1
ATOM 2913 C C . GLU A 1 180 ? 44.877 -4.417 46.678 1.00 40.61 1179 GLU A C 1
ATOM 2914 O O . GLU A 1 180 ? 44.552 -3.640 47.574 1.00 37.43 1179 GLU A O 1
ATOM 2926 N N . LEU A 1 181 ? 44.976 -5.724 46.882 1.00 39.78 1180 LEU A N 1
ATOM 2927 C CA . LEU A 1 181 ? 44.663 -6.273 48.194 1.00 34.33 1180 LEU A CA 1
ATOM 2928 C C . LEU A 1 181 ? 45.725 -5.847 49.189 1.00 29.55 1180 LEU A C 1
ATOM 2929 O O . LEU A 1 181 ? 45.439 -5.562 50.336 1.00 31.73 1180 LEU A O 1
ATOM 2945 N N . ARG A 1 182 ? 46.969 -5.807 48.741 1.00 37.33 1181 ARG A N 1
ATOM 2946 C CA . ARG A 1 182 ? 48.054 -5.342 49.584 1.00 36.18 1181 ARG A CA 1
ATOM 2947 C C . ARG A 1 182 ? 47.784 -3.893 50.014 1.00 35.81 1181 ARG A C 1
ATOM 2948 O O . ARG A 1 182 ? 47.932 -3.517 51.190 1.00 39.06 1181 ARG A O 1
ATOM 2969 N N . GLY A 1 183 ? 47.354 -3.092 49.049 1.00 41.36 1182 GLY A N 1
ATOM 2970 C CA . GLY A 1 183 ? 47.004 -1.710 49.314 1.00 39.91 1182 GLY A CA 1
ATOM 2971 C C . GLY A 1 183 ? 45.931 -1.608 50.378 1.00 40.82 1182 GLY A C 1
ATOM 2972 O O . GLY A 1 183 ? 46.078 -0.886 51.368 1.00 41.02 1182 GLY A O 1
ATOM 2976 N N . ALA A 1 184 ? 44.849 -2.358 50.184 1.00 45.16 1183 ALA A N 1
ATOM 2977 C CA . ALA A 1 184 ? 43.726 -2.352 51.117 1.00 43.44 1183 ALA A CA 1
ATOM 2978 C C . ALA A 1 184 ? 44.151 -2.778 52.526 1.00 43.58 1183 ALA A C 1
ATOM 2979 O O . ALA A 1 184 ? 43.752 -2.162 53.527 1.00 42.91 1183 ALA A O 1
ATOM 2986 N N . GLN A 1 185 ? 44.974 -3.819 52.603 1.00 40.91 1184 GLN A N 1
ATOM 2987 C CA . GLN A 1 185 ? 45.443 -4.311 53.888 1.00 39.47 1184 GLN A CA 1
ATOM 2988 C C . GLN A 1 185 ? 46.244 -3.233 54.620 1.00 43.32 1184 GLN A C 1
ATOM 2989 O O . GLN A 1 185 ? 46.038 -2.992 55.811 1.00 43.79 1184 GLN A O 1
ATOM 3003 N N . GLU A 1 186 ? 47.161 -2.596 53.900 1.00 42.85 1185 GLU A N 1
ATOM 3004 C CA . GLU A 1 186 ? 48.000 -1.545 54.475 1.00 50.54 1185 GLU A CA 1
ATOM 3005 C C . GLU A 1 186 ? 47.164 -0.389 55.037 1.00 40.59 1185 GLU A C 1
ATOM 3006 O O . GLU A 1 186 ? 47.431 0.097 56.141 1.00 45.08 1185 GLU A O 1
ATOM 3018 N N . VAL A 1 187 ? 46.147 0.047 54.300 1.00 43.27 1186 VAL A N 1
ATOM 3019 C CA . VAL A 1 187 ? 45.286 1.114 54.799 1.00 41.28 1186 VAL A CA 1
ATOM 3020 C C . VAL A 1 187 ? 44.662 0.668 56.113 1.00 38.34 1186 VAL A C 1
ATOM 3021 O O . VAL A 1 187 ? 44.742 1.369 57.116 1.00 43.44 1186 VAL A O 1
ATOM 3034 N N . GLY A 1 188 ? 44.050 -0.510 56.118 1.00 40.31 1187 GLY A N 1
ATOM 3035 C CA . GLY A 1 188 ? 43.435 -1.029 57.331 1.00 39.68 1187 GLY A CA 1
ATOM 3036 C C . GLY A 1 188 ? 44.363 -1.051 58.527 1.00 40.91 1187 GLY A C 1
ATOM 3037 O O . GLY A 1 188 ? 43.954 -0.759 59.644 1.00 47.40 1187 GLY A O 1
ATOM 3041 N N . GLU A 1 189 ? 45.614 -1.431 58.302 1.00 43.78 1188 GLU A N 1
ATOM 3042 C CA . GLU A 1 189 ? 46.598 -1.482 59.372 1.00 46.56 1188 GLU A CA 1
ATOM 3043 C C . GLU A 1 189 ? 46.877 -0.091 59.928 1.00 41.91 1188 GLU A C 1
ATOM 3044 O O . GLU A 1 189 ? 46.983 0.100 61.148 1.00 47.17 1188 GLU A O 1
ATOM 3056 N N A ARG A 1 190 ? 46.988 0.896 59.048 0.66 49.59 1189 ARG A N 1
ATOM 3057 N N B ARG A 1 190 ? 46.988 0.882 59.028 0.34 48.72 1189 ARG A N 1
ATOM 3058 C CA A ARG A 1 190 ? 47.243 2.252 59.515 0.66 50.16 1189 ARG A CA 1
ATOM 3059 C CA B ARG A 1 190 ? 47.206 2.268 59.428 0.34 50.65 1189 ARG A CA 1
ATOM 3060 C C A ARG A 1 190 ? 46.054 2.773 60.327 0.66 45.19 1189 ARG A C 1
ATOM 3061 C C B ARG A 1 190 ? 46.063 2.742 60.319 0.34 44.81 1189 ARG A C 1
ATOM 3062 O O A ARG A 1 190 ? 46.248 3.453 61.340 0.66 44.49 1189 ARG A O 1
ATOM 3063 O O B ARG A 1 190 ? 46.293 3.350 61.366 0.34 46.05 1189 ARG A O 1
ATOM 3104 N N . LEU A 1 191 ? 44.832 2.459 59.900 1.00 45.74 1190 LEU A N 1
ATOM 3105 C CA . LEU A 1 191 ? 43.653 2.845 60.682 1.00 53.46 1190 LEU A CA 1
ATOM 3106 C C . LEU A 1 191 ? 43.729 2.219 62.069 1.00 48.35 1190 LEU A C 1
ATOM 3107 O O . LEU A 1 191 ? 43.447 2.874 63.075 1.00 44.72 1190 LEU A O 1
ATOM 3123 N N . GLN A 1 192 ? 44.087 0.940 62.111 1.00 57.22 1191 GLN A N 1
ATOM 3124 C CA . GLN A 1 192 ? 44.270 0.241 63.376 1.00 61.19 1191 GLN A CA 1
ATOM 3125 C C . GLN A 1 192 ? 45.310 0.958 64.242 1.00 59.98 1191 GLN A C 1
ATOM 3126 O O . GLN A 1 192 ? 45.083 1.224 65.422 1.00 52.01 1191 GLN A O 1
ATOM 3140 N N . GLN A 1 193 ? 46.454 1.269 63.648 1.00 55.42 1192 GLN A N 1
ATOM 3141 C CA . GLN A 1 193 ? 47.578 1.801 64.401 1.00 64.27 1192 GLN A CA 1
ATOM 3142 C C . GLN A 1 193 ? 47.310 3.231 64.851 1.00 60.03 1192 GLN A C 1
ATOM 3143 O O . GLN A 1 193 ? 47.750 3.645 65.922 1.00 54.47 1192 GLN A O 1
ATOM 3157 N N . ARG A 1 194 ? 46.580 3.988 64.040 1.00 51.21 1193 ARG A N 1
ATOM 3158 C CA . ARG A 1 194 ? 46.392 5.404 64.327 1.00 48.42 1193 ARG A CA 1
ATOM 3159 C C . ARG A 1 194 ? 45.092 5.700 65.078 1.00 54.46 1193 ARG A C 1
ATOM 3160 O O . ARG A 1 194 ? 45.002 6.694 65.804 1.00 56.76 1193 ARG A O 1
ATOM 3181 N N . HIS A 1 195 ? 44.099 4.831 64.940 1.00 45.40 1194 HIS A N 1
ATOM 3182 C CA . HIS A 1 195 ? 42.801 5.067 65.570 1.00 50.22 1194 HIS A CA 1
ATOM 3183 C C . HIS A 1 195 ? 42.277 3.856 66.339 1.00 53.06 1194 HIS A C 1
ATOM 3184 O O . HIS A 1 195 ? 41.164 3.888 66.868 1.00 50.61 1194 HIS A O 1
ATOM 3197 N N . GLY A 1 196 ? 43.082 2.799 66.411 1.00 46.58 1195 GLY A N 1
ATOM 3198 C CA . GLY A 1 196 ? 42.767 1.651 67.243 1.00 58.19 1195 GLY A CA 1
ATOM 3199 C C . GLY A 1 196 ? 41.561 0.837 66.816 1.00 67.02 1195 GLY A C 1
ATOM 3200 O O . GLY A 1 196 ? 40.995 0.104 67.621 1.00 49.90 1195 GLY A O 1
ATOM 3204 N N . GLU A 1 197 ? 41.167 0.953 65.553 1.00 51.48 1196 GLU A N 1
ATOM 3205 C CA . GLU A 1 197 ? 40.010 0.225 65.058 1.00 47.72 1196 GLU A CA 1
ATOM 3206 C C . GLU A 1 197 ? 40.434 -0.910 64.143 1.00 52.27 1196 GLU A C 1
ATOM 3207 O O . GLU A 1 197 ? 41.192 -0.701 63.190 1.00 45.04 1196 GLU A O 1
ATOM 3219 N N A ARG A 1 198 ? 39.947 -2.116 64.419 0.45 43.69 1197 ARG A N 1
ATOM 3220 N N B ARG A 1 198 ? 39.943 -2.111 64.429 0.55 41.74 1197 ARG A N 1
ATOM 3221 C CA A ARG A 1 198 ? 40.293 -3.260 63.577 0.45 39.39 1197 ARG A CA 1
ATOM 3222 C CA B ARG A 1 198 ? 40.253 -3.266 63.587 0.55 39.36 1197 ARG A CA 1
ATOM 3223 C C A ARG A 1 198 ? 39.601 -3.176 62.223 0.45 43.35 1197 ARG A C 1
ATOM 3224 C C B ARG A 1 198 ? 39.598 -3.166 62.218 0.55 44.58 1197 ARG A C 1
ATOM 3225 O O A ARG A 1 198 ? 38.571 -2.519 62.077 0.45 40.52 1197 ARG A O 1
ATOM 3226 O O B ARG A 1 198 ? 38.584 -2.489 62.055 0.55 40.30 1197 ARG A O 1
A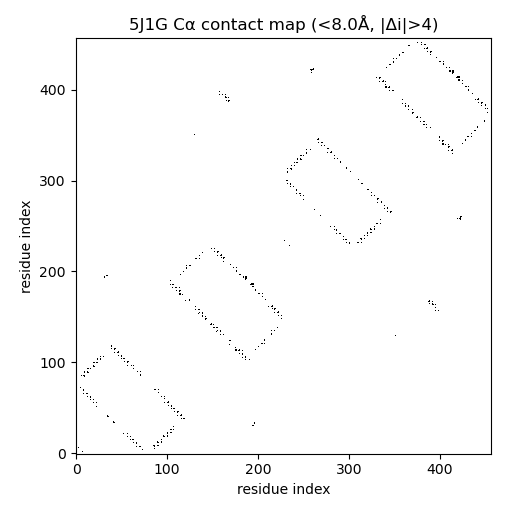TOM 3267 N N . ASP A 1 199 ? 40.181 -3.869 61.245 1.00 44.64 1198 ASP A N 1
ATOM 3268 C CA . ASP A 1 199 ? 39.685 -3.889 59.878 1.00 40.34 1198 ASP A CA 1
ATOM 3269 C C . ASP A 1 199 ? 38.639 -4.984 59.700 1.00 46.70 1198 ASP A C 1
ATOM 3270 O O . ASP A 1 199 ? 38.985 -6.161 59.602 1.00 43.49 1198 ASP A O 1
ATOM 3280 N N . VAL A 1 200 ? 37.366 -4.607 59.650 1.00 36.87 1199 VAL A N 1
ATOM 3281 C CA . VAL A 1 200 ? 36.287 -5.601 59.594 1.00 45.64 1199 VAL A CA 1
ATOM 3282 C C . VAL A 1 200 ? 36.016 -6.134 58.193 1.00 46.82 1199 VAL A C 1
ATOM 3283 O O . VAL A 1 200 ? 35.157 -7.005 58.016 1.00 41.96 1199 VAL A O 1
ATOM 3296 N N . GLU A 1 201 ? 36.737 -5.644 57.196 1.00 40.07 1200 GLU A N 1
ATOM 3297 C CA . GLU A 1 201 ? 36.350 -5.925 55.818 1.00 40.87 1200 GLU A CA 1
ATOM 3298 C C . GLU A 1 201 ? 37.356 -6.764 55.062 1.00 37.23 1200 GLU A C 1
ATOM 3299 O O . GLU A 1 201 ? 36.983 -7.530 54.165 1.00 36.53 1200 GLU A O 1
ATOM 3311 N N . VAL A 1 202 ? 38.632 -6.613 55.403 1.00 33.06 1201 VAL A N 1
ATOM 3312 C CA . VAL A 1 202 ? 39.692 -7.086 54.531 1.00 33.25 1201 VAL A CA 1
ATOM 3313 C C . VAL A 1 202 ? 39.776 -8.626 54.444 1.00 32.57 1201 VAL A C 1
ATOM 3314 O O . VAL A 1 202 ? 40.225 -9.153 53.435 1.00 32.12 1201 VAL A O 1
ATOM 3327 N N . GLU A 1 203 ? 39.382 -9.332 55.492 1.00 35.29 1202 GLU A N 1
ATOM 3328 C CA . GLU A 1 203 ? 39.501 -10.803 55.466 1.00 31.74 1202 GLU A CA 1
ATOM 3329 C C . GLU A 1 203 ? 38.641 -11.432 54.394 1.00 33.37 1202 GLU A C 1
ATOM 3330 O O . GLU A 1 203 ? 39.046 -12.397 53.748 1.00 33.80 1202 GLU A O 1
ATOM 3342 N N . ARG A 1 204 ? 37.433 -10.921 54.229 1.00 36.74 1203 ARG A N 1
ATOM 3343 C CA . ARG A 1 204 ? 36.550 -11.385 53.177 1.00 35.67 1203 ARG A CA 1
ATOM 3344 C C . ARG A 1 204 ? 37.226 -11.349 51.795 1.00 37.29 1203 ARG A C 1
ATOM 3345 O O . ARG A 1 204 ? 37.064 -12.258 50.992 1.00 32.93 1203 ARG A O 1
ATOM 3366 N N . TRP A 1 205 ? 37.996 -10.301 51.526 1.00 32.82 1204 TRP A N 1
ATOM 3367 C CA . TRP A 1 205 ? 38.539 -10.067 50.195 1.00 35.17 1204 TRP A CA 1
ATOM 3368 C C . TRP A 1 205 ? 39.904 -10.713 50.053 1.00 31.94 1204 TRP A C 1
ATOM 3369 O O . TRP A 1 205 ? 40.322 -11.083 48.943 1.00 33.93 1204 TRP A O 1
ATOM 3390 N N . ARG A 1 206 ? 40.576 -10.912 51.173 1.00 31.72 1205 ARG A N 1
ATOM 3391 C CA . ARG A 1 206 ? 41.791 -11.714 51.167 1.00 37.26 1205 ARG A CA 1
ATOM 3392 C C . ARG A 1 206 ? 41.449 -13.124 50.730 1.00 34.14 1205 ARG A C 1
ATOM 3393 O O . ARG A 1 206 ? 42.126 -13.700 49.896 1.00 33.75 1205 ARG A O 1
ATOM 3414 N N . GLU A 1 207 ? 40.389 -13.666 51.296 1.00 33.12 1206 GLU A N 1
ATOM 3415 C CA . GLU A 1 207 ? 39.963 -15.015 50.932 1.00 31.88 1206 GLU A CA 1
ATOM 3416 C C . GLU A 1 207 ? 39.479 -15.069 49.488 1.00 37.67 1206 GLU A C 1
ATOM 3417 O O . GLU A 1 207 ? 39.785 -16.012 48.767 1.00 33.10 1206 GLU A O 1
ATOM 3429 N N . ARG A 1 208 ? 38.720 -14.065 49.068 1.00 36.71 1207 ARG A N 1
ATOM 3430 C CA . ARG A 1 208 ? 38.248 -14.002 47.695 1.00 37.68 1207 ARG A CA 1
ATOM 3431 C C . ARG A 1 208 ? 39.427 -14.058 46.735 1.00 35.75 1207 ARG A C 1
ATOM 3432 O O . ARG A 1 208 ? 39.454 -14.864 45.791 1.00 32.89 1207 ARG A O 1
ATOM 3453 N N . VAL A 1 209 ? 40.406 -13.191 46.967 1.00 33.54 1208 VAL A N 1
ATOM 3454 C CA . VAL A 1 209 ? 41.547 -13.122 46.076 1.00 32.16 1208 VAL A CA 1
ATOM 3455 C C . VAL A 1 209 ? 42.273 -14.479 46.056 1.00 34.95 1208 VAL A C 1
ATOM 3456 O O . VAL A 1 209 ? 42.618 -14.986 44.987 1.00 34.57 1208 VAL A O 1
ATOM 3469 N N . ALA A 1 210 ? 42.475 -15.067 47.230 1.00 33.98 1209 ALA A N 1
ATOM 3470 C CA . ALA A 1 210 ? 43.235 -16.306 47.353 1.00 32.99 1209 ALA A CA 1
ATOM 3471 C C . ALA A 1 210 ? 42.571 -17.446 46.571 1.00 35.97 1209 ALA A C 1
ATOM 3472 O O . ALA A 1 210 ? 43.247 -18.206 45.882 1.00 35.39 1209 ALA A O 1
ATOM 3479 N N . GLN A 1 211 ? 41.249 -17.543 46.650 1.00 33.69 1210 GLN A N 1
ATOM 3480 C CA . GLN A 1 211 ? 40.527 -18.585 45.934 1.00 33.17 1210 GLN A CA 1
ATOM 3481 C C . GLN A 1 211 ? 40.574 -18.384 44.428 1.00 39.31 1210 GLN A C 1
ATOM 3482 O O . GLN A 1 211 ? 40.708 -19.334 43.666 1.00 35.76 1210 GLN A O 1
ATOM 3496 N N . LEU A 1 212 ? 40.465 -17.136 43.999 1.00 34.12 1211 LEU A N 1
ATOM 3497 C CA . LEU A 1 212 ? 40.490 -16.826 42.585 1.00 32.45 1211 LEU A CA 1
ATOM 3498 C C . LEU A 1 212 ? 41.861 -17.127 42.022 1.00 34.05 1211 LEU A C 1
ATOM 3499 O O . LEU A 1 212 ? 41.977 -17.656 40.927 1.00 39.32 1211 LEU A O 1
ATOM 3515 N N . LEU A 1 213 ? 42.902 -16.847 42.795 1.00 33.76 1212 LEU A N 1
ATOM 3516 C CA . LEU A 1 213 ? 44.255 -17.162 42.359 1.00 35.27 1212 LEU A CA 1
ATOM 3517 C C . LEU A 1 213 ? 44.410 -18.658 42.197 1.00 38.52 1212 LEU A C 1
ATOM 3518 O O . LEU A 1 213 ? 45.009 -19.134 41.232 1.00 36.42 1212 LEU A O 1
ATOM 3534 N N . GLU A 1 214 ? 43.869 -19.397 43.155 1.00 35.76 1213 GLU A N 1
ATOM 3535 C CA . GLU A 1 214 ? 43.970 -20.849 43.112 1.00 33.40 1213 GLU A CA 1
ATOM 3536 C C . GLU A 1 214 ? 43.229 -21.425 41.908 1.00 39.65 1213 GLU A C 1
ATOM 3537 O O . GLU A 1 214 ? 43.677 -22.396 41.290 1.00 39.66 1213 GLU A O 1
ATOM 3549 N N . ARG A 1 215 ? 42.097 -20.829 41.565 1.00 41.83 1214 ARG A N 1
ATOM 3550 C CA . ARG A 1 215 ? 41.347 -21.282 40.396 1.00 37.47 1214 ARG A CA 1
ATOM 3551 C C . ARG A 1 215 ? 42.121 -21.004 39.113 1.00 36.99 1214 ARG A C 1
ATOM 3552 O O . ARG A 1 215 ? 42.143 -21.830 38.196 1.00 40.48 1214 ARG A O 1
ATOM 3573 N N . TRP A 1 216 ? 42.767 -19.855 39.062 1.00 40.83 1215 TRP A N 1
ATOM 3574 C CA . TRP A 1 216 ? 43.560 -19.496 37.900 1.00 40.28 1215 TRP A CA 1
ATOM 3575 C C . TRP A 1 216 ? 44.722 -20.465 37.739 1.00 41.20 1215 TRP A C 1
ATOM 3576 O O . TRP A 1 216 ? 45.014 -20.928 36.638 1.00 43.41 1215 TRP A O 1
ATOM 3597 N N A GLN A 1 217 ? 45.365 -20.793 38.853 0.66 40.46 1216 GLN A N 1
ATOM 3598 N N B GLN A 1 217 ? 45.379 -20.792 38.844 0.34 41.40 1216 GLN A N 1
ATOM 3599 C CA A GLN A 1 217 ? 46.496 -21.705 38.837 0.66 47.06 1216 GLN A CA 1
ATOM 3600 C CA B GLN A 1 217 ? 46.512 -21.704 38.793 0.34 45.46 1216 GLN A CA 1
ATOM 3601 C C A GLN A 1 217 ? 46.037 -23.080 38.375 0.66 44.52 1216 GLN A C 1
ATOM 3602 C C B GLN A 1 217 ? 46.050 -23.099 38.392 0.34 43.69 1216 GLN A C 1
ATOM 3603 O O A GLN A 1 217 ? 46.738 -23.771 37.627 0.66 39.99 1216 GLN A O 1
ATOM 3604 O O B GLN A 1 217 ? 46.772 -23.830 37.709 0.34 42.75 1216 GLN A O 1
ATOM 3631 N N . ALA A 1 218 ? 44.842 -23.465 38.805 1.00 37.26 1217 ALA A N 1
ATOM 3632 C CA . ALA A 1 218 ? 44.301 -24.770 38.459 1.00 43.52 1217 ALA A CA 1
ATOM 3633 C C . ALA A 1 218 ? 43.931 -24.850 36.966 1.00 40.31 1217 ALA A C 1
ATOM 3634 O O . ALA A 1 218 ? 44.089 -25.908 36.362 1.00 42.03 1217 ALA A O 1
ATOM 3642 N N . VAL A 1 219 ? 43.451 -23.761 36.371 1.00 40.72 1218 VAL A N 1
ATOM 3643 C CA . VAL A 1 219 ? 43.162 -23.743 34.924 1.00 42.55 1218 VAL A CA 1
ATOM 3644 C C . VAL A 1 219 ? 44.444 -24.016 34.160 1.00 46.96 1218 VAL A C 1
ATOM 3645 O O . VAL A 1 219 ? 44.476 -24.843 33.239 1.00 45.30 1218 VAL A O 1
ATOM 3658 N N . LEU A 1 220 ? 45.502 -23.312 34.551 1.00 43.28 1219 LEU A N 1
ATOM 3659 C CA . LEU A 1 220 ? 46.793 -23.456 33.895 1.00 45.02 1219 LEU A CA 1
ATOM 3660 C C . LEU A 1 220 ? 47.340 -24.874 34.052 1.00 41.92 1219 LEU A C 1
ATOM 3661 O O . LEU A 1 220 ? 47.822 -25.476 33.098 1.00 46.10 1219 LEU A O 1
ATOM 3677 N N . ALA A 1 221 ? 47.252 -25.405 35.261 1.00 37.13 1220 ALA A N 1
ATOM 3678 C CA . ALA A 1 221 ? 47.826 -26.725 35.553 1.00 39.79 1220 ALA A CA 1
ATOM 3679 C C . ALA A 1 221 ? 47.051 -27.838 34.861 1.00 57.79 1220 ALA A C 1
ATOM 3680 O O . ALA A 1 221 ? 47.649 -28.766 34.299 1.00 50.23 1220 ALA A O 1
ATOM 3687 N N . GLN A 1 222 ? 45.724 -27.752 34.896 1.00 39.13 1221 GLN A N 1
ATOM 3688 C CA . GLN A 1 222 ? 44.892 -28.819 34.328 1.00 44.83 1221 GLN A CA 1
ATOM 3689 C C . GLN A 1 222 ? 44.844 -28.723 32.801 1.00 46.01 1221 GLN A C 1
ATOM 3690 O O . GLN A 1 222 ? 44.614 -29.715 32.131 1.00 47.01 1221 GLN A O 1
ATOM 3704 N N . THR A 1 223 ? 45.039 -27.522 32.251 1.00 41.74 1222 THR A N 1
ATOM 3705 C CA . THR A 1 223 ? 45.145 -27.380 30.805 1.00 42.68 1222 THR A CA 1
ATOM 3706 C C . THR A 1 223 ? 46.392 -28.113 30.341 1.00 45.32 1222 THR A C 1
ATOM 3707 O O . THR A 1 223 ? 46.363 -28.860 29.355 1.00 46.24 1222 THR A O 1
ATOM 3718 N N . ASP A 1 224 ? 47.486 -27.909 31.063 1.00 46.11 1223 ASP A N 1
ATOM 3719 C CA . ASP A 1 224 ? 48.740 -28.584 30.746 1.00 52.46 1223 ASP A CA 1
ATOM 3720 C C . ASP A 1 224 ? 48.623 -30.117 30.837 1.00 51.96 1223 ASP A C 1
ATOM 3721 O O . ASP A 1 224 ? 49.143 -30.823 29.973 1.00 52.72 1223 ASP A O 1
ATOM 3730 N N . VAL A 1 225 ? 47.956 -30.625 31.875 1.00 50.27 1224 VAL A N 1
ATOM 3731 C CA . VAL A 1 225 ? 47.707 -32.070 32.007 1.00 54.01 1224 VAL A CA 1
ATOM 3732 C C . VAL A 1 225 ? 46.902 -32.577 30.812 1.00 58.24 1224 VAL A C 1
ATOM 3733 O O . VAL A 1 225 ? 47.258 -33.583 30.181 1.00 53.51 1224 VAL A O 1
ATOM 3746 N N . ARG A 1 226 ? 45.806 -31.895 30.501 1.00 49.73 1225 ARG A N 1
ATOM 3747 C CA . ARG A 1 226 ? 44.941 -32.339 29.410 1.00 52.38 1225 ARG A CA 1
ATOM 3748 C C . ARG A 1 226 ? 45.669 -32.296 28.064 1.00 61.27 1225 ARG A C 1
ATOM 3749 O O . ARG A 1 226 ? 45.539 -33.214 27.258 1.00 54.30 1225 ARG A O 1
ATOM 3770 N N . GLN A 1 227 ? 46.432 -31.237 27.809 1.00 52.34 1226 GLN A N 1
ATOM 3771 C CA . GLN A 1 227 ? 47.227 -31.190 26.582 1.00 52.16 1226 GLN A CA 1
ATOM 3772 C C . GLN A 1 227 ? 48.192 -32.377 26.505 1.00 60.27 1226 GLN A C 1
ATOM 3773 O O . GLN A 1 227 ? 48.426 -32.921 25.427 1.00 61.94 1226 GLN A O 1
ATOM 3787 N N . ARG A 1 228 ? 48.759 -32.767 27.641 1.00 54.91 1227 ARG A N 1
ATOM 3788 C CA . ARG A 1 228 ? 49.805 -33.780 27.633 1.00 74.42 1227 ARG A CA 1
ATOM 3789 C C . ARG A 1 228 ? 49.203 -35.158 27.382 1.00 75.63 1227 ARG A C 1
ATOM 3790 O O . ARG A 1 228 ? 49.803 -35.997 26.705 1.00 76.53 1227 ARG A O 1
ATOM 3811 N N . GLU A 1 229 ? 48.005 -35.379 27.913 1.00 59.26 1228 GLU A N 1
ATOM 3812 C CA . GLU A 1 229 ? 47.289 -36.629 27.683 1.00 61.75 1228 GLU A CA 1
ATOM 3813 C C . GLU A 1 229 ? 47.103 -36.853 26.196 1.00 73.18 1228 GLU A C 1
ATOM 3814 O O . GLU A 1 229 ? 47.301 -37.959 25.693 1.00 81.90 1228 GLU A O 1
ATOM 3826 N N . LEU A 1 230 ? 46.717 -35.795 25.488 1.00 62.48 1229 LEU A N 1
ATOM 3827 C CA . LEU A 1 230 ? 46.347 -35.928 24.086 1.00 69.69 1229 LEU A CA 1
ATOM 3828 C C . LEU A 1 230 ? 47.555 -36.013 23.155 1.00 79.75 1229 LEU A C 1
ATOM 3829 O O . LEU A 1 230 ? 47.412 -36.396 21.996 1.00 78.33 1229 LEU A O 1
ATOM 3845 N N . GLU A 1 231 ? 48.739 -35.666 23.651 1.00 84.47 1230 GLU A N 1
ATOM 3846 C CA . GLU A 1 231 ? 49.949 -35.783 22.845 1.00 91.79 1230 GLU A CA 1
ATOM 3847 C C . GLU A 1 231 ? 50.461 -37.224 22.844 1.00 98.91 1230 GLU A C 1
ATOM 3848 O O . GLU A 1 231 ? 50.750 -37.790 21.789 1.00 112.15 1230 GLU A O 1
ATOM 3855 N N . GLN A 1 232 ? 50.569 -37.814 24.030 1.00 102.17 1231 GLN A N 1
ATOM 3856 C CA . GLN A 1 232 ? 51.020 -39.193 24.161 1.00 95.88 1231 GLN A CA 1
ATOM 3857 C C . GLN A 1 232 ? 49.944 -40.160 23.678 1.00 102.78 1231 GLN A C 1
ATOM 3858 O O . GLN A 1 232 ? 49.927 -40.555 22.511 1.00 103.06 1231 GLN A O 1
ATOM 3862 N N . GLU B 1 6 ? 5.191 -63.516 -7.961 1.00 71.90 1005 GLU B N 1
ATOM 3863 C CA . GLU B 1 6 ? 6.292 -62.968 -7.170 1.00 78.37 1005 GLU B CA 1
ATOM 3864 C C . GLU B 1 6 ? 7.256 -62.180 -8.058 1.00 58.34 1005 GLU B C 1
ATOM 3865 O O . GLU B 1 6 ? 7.871 -62.745 -8.961 1.00 54.83 1005 GLU B O 1
ATOM 3871 N N . GLU B 1 7 ? 7.404 -60.879 -7.809 1.00 48.48 1006 GLU B N 1
ATOM 3872 C CA . GLU B 1 7 ? 8.268 -60.075 -8.668 1.00 36.00 1006 GLU B CA 1
ATOM 3873 C C . GLU B 1 7 ? 9.704 -60.584 -8.538 1.00 35.67 1006 GLU B C 1
ATOM 3874 O O . GLU B 1 7 ? 10.054 -61.285 -7.565 1.00 44.13 1006 GLU B O 1
ATOM 3886 N N . SER B 1 8 ? 10.527 -60.269 -9.534 1.00 37.42 1007 SER B N 1
ATOM 3887 C CA . SER B 1 8 ? 11.923 -60.692 -9.548 1.00 32.38 1007 SER B CA 1
ATOM 3888 C C . SER B 1 8 ? 12.769 -59.919 -8.559 1.00 33.97 1007 SER B C 1
ATOM 3889 O O . SER B 1 8 ? 12.442 -58.806 -8.173 1.00 37.30 1007 SER B O 1
ATOM 3897 N N . ARG B 1 9 ? 13.899 -60.498 -8.179 1.00 33.15 1008 ARG B N 1
ATOM 3898 C CA . ARG B 1 9 ? 14.809 -59.817 -7.292 1.00 35.29 1008 ARG B CA 1
ATOM 3899 C C . ARG B 1 9 ? 15.356 -58.586 -7.994 1.00 34.22 1008 ARG B C 1
ATOM 3900 O O . ARG B 1 9 ? 15.644 -57.572 -7.360 1.00 33.12 1008 ARG B O 1
ATOM 3921 N N . CYS B 1 10 ? 15.512 -58.694 -9.306 1.00 37.15 1009 CYS B N 1
ATOM 3922 C CA . CYS B 1 10 ? 16.010 -57.566 -10.077 1.00 38.20 1009 CYS B CA 1
ATOM 3923 C C . CYS B 1 10 ? 15.047 -56.389 -9.954 1.00 36.37 1009 CYS B C 1
ATOM 3924 O O . CYS B 1 10 ? 15.451 -55.288 -9.582 1.00 37.77 1009 CYS B O 1
ATOM 3932 N N . GLN B 1 11 ? 13.770 -56.623 -10.245 1.00 35.81 1010 GLN B N 1
ATOM 3933 C CA . GLN B 1 11 ? 12.766 -55.563 -10.185 1.00 37.57 1010 GLN B CA 1
ATOM 3934 C C . GLN B 1 11 ? 12.611 -55.005 -8.762 1.00 35.22 1010 GLN B C 1
ATOM 3935 O O . GLN B 1 11 ? 12.470 -53.809 -8.569 1.00 34.08 1010 GLN B O 1
ATOM 3949 N N A ARG B 1 12 ? 12.642 -55.882 -7.767 0.49 38.85 1011 ARG B N 1
ATOM 3950 N N B ARG B 1 12 ? 12.446 -55.876 -7.772 0.51 38.86 1011 ARG B N 1
ATOM 3951 C CA A ARG B 1 12 ? 12.513 -55.440 -6.385 0.49 36.36 1011 ARG B CA 1
ATOM 3952 C CA B ARG B 1 12 ? 12.523 -55.471 -6.374 0.51 35.67 1011 ARG B CA 1
ATOM 3953 C C A ARG B 1 12 ? 13.692 -54.567 -5.985 0.49 33.43 1011 ARG B C 1
ATOM 3954 C C B ARG B 1 12 ? 13.674 -54.494 -6.157 0.51 34.69 1011 ARG B C 1
ATOM 3955 O O A ARG B 1 12 ? 13.517 -53.553 -5.323 0.49 36.07 1011 ARG B O 1
ATOM 3956 O O B ARG B 1 12 ? 13.468 -53.378 -5.682 0.51 38.78 1011 ARG B O 1
ATOM 3997 N N . CYS B 1 13 ? 14.894 -54.971 -6.380 1.00 32.04 1012 CYS B N 1
ATOM 3998 C CA . CYS B 1 13 ? 16.091 -54.185 -6.103 1.00 32.04 1012 CYS B CA 1
ATOM 3999 C C . CYS B 1 13 ? 16.034 -52.813 -6.776 1.00 37.30 1012 CYS B C 1
ATOM 4000 O O . CYS B 1 13 ? 16.379 -51.802 -6.163 1.00 34.22 1012 CYS B O 1
ATOM 4008 N N . ILE B 1 14 ? 15.633 -52.778 -8.038 1.00 42.17 1013 ILE B N 1
ATOM 4009 C CA . ILE B 1 14 ? 15.475 -51.491 -8.724 1.00 36.71 1013 ILE B CA 1
ATOM 4010 C C . ILE B 1 14 ? 14.536 -50.583 -7.942 1.00 38.31 1013 ILE B C 1
ATOM 4011 O O . ILE B 1 14 ? 14.853 -49.406 -7.687 1.00 36.95 1013 ILE B O 1
ATOM 4027 N N A SER B 1 15 ? 13.385 -51.126 -7.566 0.46 34.17 1014 SER B N 1
ATOM 4028 N N B SER B 1 15 ? 13.376 -51.105 -7.558 0.54 35.31 1014 SER B N 1
ATOM 4029 C CA A SER B 1 15 ? 12.382 -50.385 -6.804 0.46 35.99 1014 SER B CA 1
ATOM 4030 C CA B SER B 1 15 ? 12.400 -50.314 -6.798 0.54 35.12 1014 SER B CA 1
ATOM 4031 C C A SER B 1 15 ? 12.918 -49.839 -5.478 0.46 43.74 1014 SER B C 1
ATOM 4032 C C B SER B 1 15 ? 12.944 -49.810 -5.466 0.54 45.38 1014 SER B C 1
ATOM 4033 O O A SER B 1 15 ? 12.711 -48.665 -5.142 0.46 37.72 1014 SER B O 1
ATOM 4034 O O B SER B 1 15 ? 12.755 -48.638 -5.105 0.54 34.65 1014 SER B O 1
ATOM 4049 N N . GLU B 1 16 ? 13.604 -50.694 -4.729 1.00 39.68 1015 GLU B N 1
ATOM 4050 C CA . GLU B 1 16 ? 14.145 -50.327 -3.426 1.00 39.44 1015 GLU B CA 1
ATOM 4051 C C . GLU B 1 16 ? 15.268 -49.285 -3.560 1.00 39.43 1015 GLU B C 1
ATOM 4052 O O . GLU B 1 16 ? 15.373 -48.357 -2.755 1.00 37.87 1015 GLU B O 1
ATOM 4065 N N . LEU B 1 17 ? 16.083 -49.409 -4.602 1.00 35.02 1016 LEU B N 1
ATOM 4066 C CA . LEU B 1 17 ? 17.159 -48.450 -4.824 1.00 37.22 1016 LEU B CA 1
ATOM 4067 C C . LEU B 1 17 ? 16.596 -47.065 -5.123 1.00 38.21 1016 LEU B C 1
ATOM 4068 O O . LEU B 1 17 ? 17.085 -46.041 -4.591 1.00 37.36 1016 LEU B O 1
ATOM 4084 N N . LYS B 1 18 ? 15.570 -47.018 -5.972 1.00 34.55 1017 LYS B N 1
ATOM 4085 C CA . LYS B 1 18 ? 14.894 -45.763 -6.277 1.00 41.60 1017 LYS B CA 1
ATOM 4086 C C . LYS B 1 18 ? 14.260 -45.179 -5.021 1.00 42.15 1017 LYS B C 1
ATOM 4087 O O . LYS B 1 18 ? 14.318 -43.976 -4.786 1.00 37.04 1017 LYS B O 1
ATOM 4106 N N A ASP B 1 19 ? 13.652 -46.032 -4.205 0.60 41.82 1018 ASP B N 1
ATOM 4107 N N B ASP B 1 19 ? 13.654 -46.049 -4.220 0.40 41.70 1018 ASP B N 1
ATOM 4108 C CA A ASP B 1 19 ? 12.972 -45.549 -3.011 0.60 47.77 1018 ASP B CA 1
ATOM 4109 C CA B ASP B 1 19 ? 12.979 -45.632 -2.998 0.40 48.18 1018 ASP B CA 1
ATOM 4110 C C A ASP B 1 19 ? 13.969 -44.987 -1.993 0.60 48.68 1018 ASP B C 1
ATOM 4111 C C B ASP B 1 19 ? 13.955 -45.015 -1.997 0.40 46.35 1018 ASP B C 1
ATOM 4112 O O A ASP B 1 19 ? 13.731 -43.933 -1.394 0.60 36.37 1018 ASP B O 1
ATOM 4113 O O B ASP B 1 19 ? 13.682 -43.960 -1.417 0.40 38.62 1018 ASP B O 1
ATOM 4130 N N . ILE B 1 20 ? 15.101 -45.659 -1.805 1.00 39.06 1019 ILE B N 1
ATOM 4131 C CA . ILE B 1 20 ? 16.049 -45.194 -0.794 1.00 46.59 1019 ILE B CA 1
ATOM 4132 C C . ILE B 1 20 ? 16.738 -43.922 -1.289 1.00 44.48 1019 ILE B C 1
ATOM 4133 O O . ILE B 1 20 ? 17.138 -43.054 -0.487 1.00 37.04 1019 ILE B O 1
ATOM 4149 N N . ARG B 1 21 ? 16.848 -43.788 -2.609 1.00 39.89 1020 ARG B N 1
ATOM 4150 C CA . ARG B 1 21 ? 17.398 -42.572 -3.203 1.00 49.00 1020 ARG B CA 1
ATOM 4151 C C . ARG B 1 21 ? 16.461 -41.389 -2.982 1.00 43.63 1020 ARG B C 1
ATOM 4152 O O . ARG B 1 21 ? 16.912 -40.255 -2.753 1.00 39.97 1020 ARG B O 1
ATOM 4173 N N . LEU B 1 22 ? 15.157 -41.636 -3.048 1.00 36.41 1021 LEU B N 1
ATOM 4174 C CA . LEU B 1 22 ? 14.190 -40.583 -2.754 1.00 40.20 1021 LEU B CA 1
ATOM 4175 C C . LEU B 1 22 ? 14.241 -40.177 -1.279 1.00 41.95 1021 LEU B C 1
ATOM 4176 O O . LEU B 1 22 ? 14.053 -38.998 -0.944 1.00 36.13 1021 LEU B O 1
ATOM 4192 N N . GLN B 1 23 ? 14.500 -41.137 -0.401 1.00 37.26 1022 GLN B N 1
ATOM 4193 C CA . GLN B 1 23 ? 14.670 -40.834 1.022 1.00 45.26 1022 GLN B CA 1
ATOM 4194 C C . GLN B 1 23 ? 15.928 -40.010 1.243 1.00 32.81 1022 GLN B C 1
ATOM 4195 O O . GLN B 1 23 ? 15.952 -39.098 2.062 1.00 39.04 1022 GLN B O 1
ATOM 4209 N N . LEU B 1 24 ? 16.987 -40.339 0.518 1.00 34.92 1023 LEU B N 1
ATOM 4210 C CA . LEU B 1 24 ? 18.213 -39.559 0.585 1.00 35.08 1023 LEU B CA 1
ATOM 4211 C C . LEU B 1 24 ? 17.979 -38.126 0.079 1.00 39.61 1023 LEU B C 1
ATOM 4212 O O . LEU B 1 24 ? 18.399 -37.150 0.723 1.00 42.72 1023 LEU B O 1
ATOM 4228 N N . GLU B 1 25 ? 17.289 -37.984 -1.052 1.00 41.00 1024 GLU B N 1
ATOM 4229 C CA . GLU B 1 25 ? 16.997 -36.647 -1.590 1.00 39.96 1024 GLU B CA 1
ATOM 4230 C C . GLU B 1 25 ? 16.147 -35.830 -0.628 1.00 41.23 1024 GLU B C 1
ATOM 4231 O O . GLU B 1 25 ? 16.244 -34.593 -0.582 1.00 42.53 1024 GLU B O 1
ATOM 4243 N N . ALA B 1 26 ? 15.289 -36.505 0.123 1.00 40.07 1025 ALA B N 1
ATOM 4244 C CA . ALA B 1 26 ? 14.503 -35.826 1.153 1.00 46.28 1025 ALA B CA 1
ATOM 4245 C C . ALA B 1 26 ? 15.405 -35.312 2.281 1.00 42.90 1025 ALA B C 1
ATOM 4246 O O . ALA B 1 26 ? 15.217 -34.199 2.774 1.00 46.48 1025 ALA B O 1
ATOM 4253 N N . CYS B 1 27 ? 16.394 -36.102 2.687 1.00 44.76 1026 CYS B N 1
ATOM 4254 C CA . CYS B 1 27 ? 17.367 -35.614 3.669 1.00 44.59 1026 CYS B CA 1
ATOM 4255 C C . CYS B 1 27 ? 18.108 -34.413 3.107 1.00 44.25 1026 CYS B C 1
ATOM 4256 O O . CYS B 1 27 ? 18.342 -33.413 3.811 1.00 42.39 1026 CYS B O 1
ATOM 4264 N N . GLU B 1 28 ? 18.495 -34.527 1.841 1.00 37.57 1027 GLU B N 1
ATOM 4265 C CA . GLU B 1 28 ? 19.200 -33.458 1.134 1.00 46.58 1027 GLU B CA 1
ATOM 4266 C C . GLU B 1 28 ? 18.407 -32.148 1.121 1.00 44.17 1027 GLU B C 1
ATOM 4267 O O . GLU B 1 28 ? 18.939 -31.066 1.388 1.00 40.38 1027 GLU B O 1
ATOM 4279 N N . THR B 1 29 ? 17.128 -32.248 0.782 1.00 47.93 1028 THR B N 1
ATOM 4280 C CA . THR B 1 29 ? 16.254 -31.081 0.744 1.00 40.07 1028 THR B CA 1
ATOM 4281 C C . THR B 1 29 ? 16.115 -30.445 2.123 1.00 40.23 1028 THR B C 1
ATOM 4282 O O . THR B 1 29 ? 16.168 -29.198 2.265 1.00 37.23 1028 THR B O 1
ATOM 4293 N N . ARG B 1 30 ? 15.945 -31.282 3.146 1.00 39.82 1029 ARG B N 1
ATOM 4294 C CA . ARG B 1 30 ? 15.856 -30.763 4.510 1.00 42.87 1029 ARG B CA 1
ATOM 4295 C C . ARG B 1 30 ? 17.130 -30.032 4.906 1.00 49.25 1029 ARG B C 1
ATOM 4296 O O . ARG B 1 30 ? 17.067 -28.989 5.565 1.00 43.00 1029 ARG B O 1
ATOM 4317 N N . THR B 1 31 ? 18.278 -30.562 4.492 1.00 34.36 1030 THR B N 1
ATOM 4318 C CA . THR B 1 31 ? 19.557 -29.948 4.846 1.00 39.68 1030 THR B CA 1
ATOM 4319 C C . THR B 1 31 ? 19.756 -28.603 4.126 1.00 39.31 1030 THR B C 1
ATOM 4320 O O . THR B 1 31 ? 20.247 -27.630 4.714 1.00 36.41 1030 THR B O 1
ATOM 4331 N N . VAL B 1 32 ? 19.354 -28.537 2.861 1.00 40.76 1031 VAL B N 1
ATOM 4332 C CA . VAL B 1 32 ? 19.492 -27.309 2.086 1.00 42.37 1031 VAL B CA 1
ATOM 4333 C C . VAL B 1 32 ? 18.633 -26.209 2.717 1.00 41.28 1031 VAL B C 1
ATOM 4334 O O . VAL B 1 32 ? 19.053 -25.033 2.854 1.00 37.98 1031 VAL B O 1
ATOM 4347 N N . HIS B 1 33 ? 17.423 -26.571 3.124 1.00 41.27 1032 HIS B N 1
ATOM 4348 C CA . HIS B 1 33 ? 16.530 -25.577 3.717 1.00 47.07 1032 HIS B CA 1
ATOM 4349 C C . HIS B 1 33 ? 17.075 -25.058 5.035 1.00 47.02 1032 HIS B C 1
ATOM 4350 O O . HIS B 1 33 ? 16.936 -23.873 5.343 1.00 47.86 1032 HIS B O 1
ATOM 4363 N N . ARG B 1 34 ? 17.681 -25.934 5.828 1.00 40.85 1033 ARG B N 1
ATOM 4364 C CA . ARG B 1 34 ? 18.280 -25.503 7.090 1.00 42.74 1033 ARG B CA 1
ATOM 4365 C C . ARG B 1 34 ? 19.480 -24.591 6.858 1.00 40.19 1033 ARG B C 1
ATOM 4366 O O . ARG B 1 34 ? 19.586 -23.530 7.482 1.00 42.40 1033 ARG B O 1
ATOM 4387 N N . LEU B 1 35 ? 20.373 -24.961 5.945 1.00 38.58 1034 LEU B N 1
ATOM 4388 C CA . LEU B 1 35 ? 21.579 -24.151 5.754 1.00 43.13 1034 LEU B CA 1
ATOM 4389 C C . LEU B 1 35 ? 21.243 -22.791 5.124 1.00 46.80 1034 LEU B C 1
ATOM 4390 O O . LEU B 1 35 ? 22.018 -21.843 5.238 1.00 43.69 1034 LEU B O 1
ATOM 4406 N N . ARG B 1 36 ? 20.096 -22.693 4.459 1.00 37.91 1035 ARG B N 1
ATOM 4407 C CA . ARG B 1 36 ? 19.692 -21.411 3.872 1.00 41.95 1035 ARG B CA 1
ATOM 4408 C C . ARG B 1 36 ? 19.036 -20.504 4.900 1.00 44.40 1035 ARG B C 1
ATOM 4409 O O . ARG B 1 36 ? 18.756 -19.332 4.618 1.00 42.22 1035 ARG B O 1
ATOM 4430 N N . LEU B 1 37 ? 18.793 -21.038 6.093 1.00 42.98 1036 LEU B N 1
ATOM 4431 C CA . LEU B 1 37 ? 18.119 -20.270 7.141 1.00 45.73 1036 LEU B CA 1
ATOM 4432 C C . LEU B 1 37 ? 19.127 -19.539 8.045 1.00 45.35 1036 LEU B C 1
ATOM 4433 O O . LEU B 1 37 ? 19.874 -20.202 8.772 1.00 42.27 1036 LEU B O 1
ATOM 4449 N N . PRO B 1 38 ? 19.162 -18.184 8.007 1.00 45.75 1037 PRO B N 1
ATOM 4450 C CA . PRO B 1 38 ? 20.041 -17.459 8.944 1.00 41.61 1037 PRO B CA 1
ATOM 4451 C C . PRO B 1 38 ? 19.626 -17.650 10.402 1.00 50.95 1037 PRO B C 1
ATOM 4452 O O . PRO B 1 38 ? 18.438 -17.811 10.682 1.00 44.37 1037 PRO B O 1
ATOM 4463 N N . LEU B 1 39 ? 20.591 -17.654 11.316 1.00 43.77 1038 LEU B N 1
ATOM 4464 C CA . LEU B 1 39 ? 20.281 -17.592 12.741 1.00 51.74 1038 LEU B CA 1
ATOM 4465 C C . LEU B 1 39 ? 19.523 -16.294 13.040 1.00 47.52 1038 LEU B C 1
ATOM 4466 O O . LEU B 1 39 ? 19.696 -15.298 12.341 1.00 46.88 1038 LEU B O 1
ATOM 4482 N N . ASP B 1 40 ? 18.712 -16.315 14.094 1.00 54.16 1039 ASP B N 1
ATOM 4483 C CA . ASP B 1 40 ? 17.846 -15.192 14.451 1.00 52.61 1039 ASP B CA 1
ATOM 4484 C C . ASP B 1 40 ? 18.422 -14.399 15.644 1.00 56.61 1039 ASP B C 1
ATOM 4485 O O . ASP B 1 40 ? 19.616 -14.110 15.670 1.00 52.18 1039 ASP B O 1
ATOM 4494 N N . LYS B 1 41 ? 17.588 -14.076 16.635 1.00 60.38 1040 LYS B N 1
ATOM 4495 C CA . LYS B 1 41 ? 17.974 -13.168 17.722 1.00 73.83 1040 LYS B CA 1
ATOM 4496 C C . LYS B 1 41 ? 18.660 -13.849 18.912 1.00 72.34 1040 LYS B C 1
ATOM 4497 O O . LYS B 1 41 ? 19.177 -13.163 19.799 1.00 70.43 1040 LYS B O 1
ATOM 4516 N N . GLU B 1 42 ? 18.651 -15.180 18.942 1.00 67.86 1041 GLU B N 1
ATOM 4517 C CA . GLU B 1 42 ? 19.319 -15.938 20.003 1.00 59.23 1041 GLU B CA 1
ATOM 4518 C C . GLU B 1 42 ? 20.355 -16.887 19.400 1.00 55.78 1041 GLU B C 1
ATOM 4519 O O . GLU B 1 42 ? 20.240 -18.105 19.540 1.00 49.51 1041 GLU B O 1
ATOM 4531 N N . PRO B 1 43 ? 21.387 -16.324 18.755 1.00 57.46 1042 PRO B N 1
ATOM 4532 C CA . PRO B 1 43 ? 22.298 -17.092 17.898 1.00 56.39 1042 PRO B CA 1
ATOM 4533 C C . PRO B 1 43 ? 23.045 -18.218 18.599 1.00 54.25 1042 PRO B C 1
ATOM 4534 O O . PRO B 1 43 ? 23.221 -19.268 17.988 1.00 51.89 1042 PRO B O 1
ATOM 4545 N N . ALA B 1 44 ? 23.471 -18.025 19.840 1.00 49.83 1043 ALA B N 1
ATOM 4546 C CA . ALA B 1 44 ? 24.204 -19.077 20.558 1.00 52.25 1043 ALA B CA 1
ATOM 4547 C C . ALA B 1 44 ? 23.328 -20.294 20.813 1.00 55.37 1043 ALA B C 1
ATOM 4548 O O . ALA B 1 44 ? 23.689 -21.431 20.469 1.00 46.01 1043 ALA B O 1
ATOM 4555 N N . ARG B 1 45 ? 22.174 -20.049 21.421 1.00 49.66 1044 ARG B N 1
ATOM 4556 C CA . ARG B 1 45 ? 21.218 -21.106 21.729 1.00 53.70 1044 ARG B CA 1
ATOM 4557 C C . ARG B 1 45 ? 20.714 -21.804 20.466 1.00 50.13 1044 ARG B C 1
ATOM 4558 O O . ARG B 1 45 ? 20.648 -23.044 20.411 1.00 48.20 1044 ARG B O 1
ATOM 4579 N N A GLU B 1 46 ? 20.350 -21.027 19.449 0.55 50.22 1045 GLU B N 1
ATOM 4580 N N B GLU B 1 46 ? 20.361 -21.003 19.463 0.45 50.68 1045 GLU B N 1
ATOM 4581 C CA A GLU B 1 46 ? 19.829 -21.621 18.226 0.55 51.24 1045 GLU B CA 1
ATOM 4582 C CA B GLU B 1 46 ? 19.848 -21.521 18.200 0.45 49.14 1045 GLU B CA 1
ATOM 4583 C C A GLU B 1 46 ? 20.898 -22.473 17.553 0.55 43.79 1045 GLU B C 1
ATOM 4584 C C B GLU B 1 46 ? 20.876 -22.409 17.508 0.45 47.04 1045 GLU B C 1
ATOM 4585 O O A GLU B 1 46 ? 20.607 -23.553 17.044 0.55 50.63 1045 GLU B O 1
ATOM 4586 O O B GLU B 1 46 ? 20.535 -23.448 16.949 0.45 47.41 1045 GLU B O 1
ATOM 4609 N N . CYS B 1 47 ? 22.135 -21.985 17.548 1.00 44.08 1046 CYS B N 1
ATOM 4610 C CA . CYS B 1 47 ? 23.208 -22.697 16.884 1.00 43.13 1046 CYS B CA 1
ATOM 4611 C C . CYS B 1 47 ? 23.454 -24.051 17.552 1.00 46.92 1046 CYS B C 1
ATOM 4612 O O . CYS B 1 47 ? 23.685 -25.056 16.883 1.00 46.09 1046 CYS B O 1
ATOM 4621 N N . ALA B 1 48 ? 23.409 -24.070 18.873 1.00 49.64 1047 ALA B N 1
ATOM 4622 C CA . ALA B 1 48 ? 23.565 -25.314 19.619 1.00 44.29 1047 ALA B CA 1
ATOM 4623 C C . ALA B 1 48 ? 22.469 -26.311 19.253 1.00 46.48 1047 ALA B C 1
ATOM 4624 O O . ALA B 1 48 ? 22.729 -27.506 19.017 1.00 50.21 1047 ALA B O 1
ATOM 4631 N N . GLN B 1 49 ? 21.237 -25.814 19.204 1.00 52.95 1048 GLN B N 1
ATOM 4632 C CA . GLN B 1 49 ? 20.107 -26.645 18.817 1.00 57.87 1048 GLN B CA 1
ATOM 4633 C C . GLN B 1 49 ? 20.292 -27.223 17.422 1.00 46.61 1048 GLN B C 1
ATOM 4634 O O . GLN B 1 49 ? 20.012 -28.394 17.188 1.00 48.68 1048 GLN B O 1
ATOM 4648 N N . ARG B 1 50 ? 20.742 -26.394 16.490 1.00 42.64 1049 ARG B N 1
ATOM 4649 C CA . ARG B 1 50 ? 20.846 -26.826 15.103 1.00 46.54 1049 ARG B CA 1
ATOM 4650 C C . ARG B 1 50 ? 21.984 -27.839 14.946 1.00 42.63 1049 ARG B C 1
ATOM 4651 O O . ARG B 1 50 ? 21.887 -28.796 14.150 1.00 44.85 1049 ARG B O 1
ATOM 4672 N N . ILE B 1 51 ? 23.036 -27.686 15.740 1.00 45.25 1050 ILE B N 1
ATOM 4673 C CA . ILE B 1 51 ? 24.119 -28.656 15.709 1.00 37.42 1050 ILE B CA 1
ATOM 4674 C C . ILE B 1 51 ? 23.581 -30.024 16.147 1.00 49.72 1050 ILE B C 1
ATOM 4675 O O . ILE B 1 51 ? 23.844 -31.038 15.500 1.00 50.22 1050 ILE B O 1
ATOM 4691 N N . ALA B 1 52 ? 22.814 -30.053 17.231 1.00 46.47 1051 ALA B N 1
ATOM 4692 C CA . ALA B 1 52 ? 22.289 -31.318 17.749 1.00 54.64 1051 ALA B CA 1
ATOM 4693 C C . ALA B 1 52 ? 21.371 -31.976 16.721 1.00 47.63 1051 ALA B C 1
ATOM 4694 O O . ALA B 1 52 ? 21.400 -33.205 16.510 1.00 45.84 1051 ALA B O 1
ATOM 4701 N N . GLU B 1 53 ? 20.545 -31.140 16.098 1.00 48.06 1052 GLU B N 1
ATOM 4702 C CA . GLU B 1 53 ? 19.619 -31.577 15.064 1.00 47.10 1052 GLU B CA 1
ATOM 4703 C C . GLU B 1 53 ? 20.381 -32.138 13.864 1.00 52.59 1052 GLU B C 1
ATOM 4704 O O . GLU B 1 53 ? 20.008 -33.172 13.299 1.00 42.77 1052 GLU B O 1
ATOM 4716 N N . GLN B 1 54 ? 21.460 -31.466 13.486 1.00 45.74 1053 GLN B N 1
ATOM 4717 C CA . GLN B 1 54 ? 22.218 -31.865 12.312 1.00 50.05 1053 GLN B CA 1
ATOM 4718 C C . GLN B 1 54 ? 23.011 -33.139 12.582 1.00 50.02 1053 GLN B C 1
ATOM 4719 O O . GLN B 1 54 ? 23.282 -33.909 11.668 1.00 47.06 1053 GLN B O 1
ATOM 4733 N N . GLN B 1 55 ? 23.365 -33.381 13.839 1.00 49.89 1054 GLN B N 1
ATOM 4734 C CA . GLN B 1 55 ? 24.052 -34.623 14.206 1.00 42.30 1054 GLN B CA 1
ATOM 4735 C C . GLN B 1 55 ? 23.091 -35.805 14.067 1.00 44.35 1054 GLN B C 1
ATOM 4736 O O . GLN B 1 55 ? 23.428 -36.841 13.491 1.00 48.54 1054 GLN B O 1
ATOM 4750 N N . LYS B 1 56 ? 21.875 -35.614 14.561 1.00 46.60 1055 LYS B N 1
ATOM 4751 C CA . LYS B 1 56 ? 20.795 -36.568 14.395 1.00 44.14 1055 LYS B CA 1
ATOM 4752 C C . LYS B 1 56 ? 20.478 -36.812 12.906 1.00 43.62 1055 LYS B C 1
ATOM 4753 O O . LYS B 1 56 ? 20.269 -37.953 12.476 1.00 46.97 1055 LYS B O 1
ATOM 4772 N N . ALA B 1 57 ? 20.443 -35.734 12.124 1.00 48.50 1056 ALA B N 1
ATOM 4773 C CA . ALA B 1 57 ? 20.146 -35.832 10.694 1.00 46.85 1056 ALA B CA 1
ATOM 4774 C C . ALA B 1 57 ? 21.268 -36.560 9.965 1.00 42.95 1056 ALA B C 1
ATOM 4775 O O . ALA B 1 57 ? 21.032 -37.308 9.014 1.00 51.78 1056 ALA B O 1
ATOM 4782 N N . GLN B 1 58 ? 22.493 -36.337 10.420 1.00 45.09 1057 GLN B N 1
ATOM 4783 C CA . GLN B 1 58 ? 23.654 -36.976 9.831 1.00 46.97 1057 GLN B CA 1
ATOM 4784 C C . GLN B 1 58 ? 23.591 -38.472 10.096 1.00 48.46 1057 GLN B C 1
ATOM 4785 O O . GLN B 1 58 ? 23.954 -39.281 9.243 1.00 60.77 1057 GLN B O 1
ATOM 4799 N N . ALA B 1 59 ? 23.126 -38.829 11.288 1.00 57.84 1058 ALA B N 1
ATOM 4800 C CA . ALA B 1 59 ? 22.993 -40.226 11.671 1.00 51.98 1058 ALA B CA 1
ATOM 4801 C C . ALA B 1 59 ? 21.884 -40.885 10.858 1.00 51.27 1058 ALA B C 1
ATOM 4802 O O . ALA B 1 59 ? 21.973 -42.059 10.508 1.00 53.32 1058 ALA B O 1
ATOM 4809 N N . GLU B 1 60 ? 20.836 -40.120 10.567 1.00 48.06 1059 GLU B N 1
ATOM 4810 C CA . GLU B 1 60 ? 19.738 -40.595 9.730 1.00 59.10 1059 GLU B CA 1
ATOM 4811 C C . GLU B 1 60 ? 20.257 -41.004 8.353 1.00 57.15 1059 GLU B C 1
ATOM 4812 O O . GLU B 1 60 ? 19.882 -42.045 7.812 1.00 50.05 1059 GLU B O 1
ATOM 4824 N N . VAL B 1 61 ? 21.112 -40.168 7.780 1.00 51.61 1060 VAL B N 1
ATOM 4825 C CA . VAL B 1 61 ? 21.707 -40.464 6.486 1.00 52.64 1060 VAL B CA 1
ATOM 4826 C C . VAL B 1 61 ? 22.546 -41.741 6.567 1.00 54.11 1060 VAL B C 1
ATOM 4827 O O . VAL B 1 61 ? 22.554 -42.534 5.628 1.00 50.45 1060 VAL B O 1
ATOM 4840 N N . GLU B 1 62 ? 23.250 -41.955 7.677 1.00 53.89 1061 GLU B N 1
ATOM 4841 C CA . GLU B 1 62 ? 24.090 -43.148 7.795 1.00 61.23 1061 GLU B CA 1
ATOM 4842 C C . GLU B 1 62 ? 23.243 -44.418 7.886 1.00 56.78 1061 GLU B C 1
ATOM 4843 O O . GLU B 1 62 ? 23.625 -45.480 7.369 1.00 56.01 1061 GLU B O 1
ATOM 4855 N N . GLY B 1 63 ? 22.091 -44.320 8.535 1.00 52.85 1062 GLY B N 1
ATOM 4856 C CA . GLY B 1 63 ? 21.160 -45.433 8.544 1.00 50.18 1062 GLY B CA 1
ATOM 4857 C C . GLY B 1 63 ? 20.753 -45.794 7.129 1.00 46.17 1062 GLY B C 1
ATOM 4858 O O . GLY B 1 63 ? 20.658 -46.971 6.777 1.00 50.07 1062 GLY B O 1
ATOM 4862 N N . LEU B 1 64 ? 20.519 -44.779 6.300 1.00 45.79 1063 LEU B N 1
ATOM 4863 C CA . LEU B 1 64 ? 20.171 -45.028 4.905 1.00 44.37 1063 LEU B CA 1
ATOM 4864 C C . LEU B 1 64 ? 21.348 -45.665 4.177 1.00 50.72 1063 LEU B C 1
ATOM 4865 O O . LEU B 1 64 ? 21.160 -46.520 3.315 1.00 43.99 1063 LEU B O 1
ATOM 4881 N N . GLY B 1 65 ? 22.559 -45.231 4.518 1.00 49.49 1064 GLY B N 1
ATOM 4882 C CA . GLY B 1 65 ? 23.769 -45.793 3.942 1.00 49.00 1064 GLY B CA 1
ATOM 4883 C C . GLY B 1 65 ? 23.862 -47.293 4.150 1.00 46.42 1064 GLY B C 1
ATOM 4884 O O . GLY B 1 65 ? 24.360 -48.028 3.278 1.00 49.15 1064 GLY B O 1
ATOM 4888 N N . LYS B 1 66 ? 23.370 -47.758 5.295 1.00 47.53 1065 LYS B N 1
ATOM 4889 C CA . LYS B 1 66 ? 23.357 -49.196 5.590 1.00 53.02 1065 LYS B CA 1
ATOM 4890 C C . LYS B 1 66 ? 22.397 -49.911 4.651 1.00 47.37 1065 LYS B C 1
ATOM 4891 O O . LYS B 1 66 ? 22.661 -51.029 4.213 1.00 45.40 1065 LYS B O 1
ATOM 4910 N N . GLY B 1 67 ? 21.276 -49.258 4.368 1.00 46.52 1066 GLY B N 1
ATOM 4911 C CA . GLY B 1 67 ? 20.312 -49.734 3.390 1.00 38.77 1066 GLY B CA 1
ATOM 4912 C C . GLY B 1 67 ? 20.926 -49.864 2.009 1.00 44.05 1066 GLY B C 1
ATOM 4913 O O . GLY B 1 67 ? 20.726 -50.860 1.322 1.00 45.52 1066 GLY B O 1
ATOM 4917 N N . VAL B 1 68 ? 21.679 -48.851 1.599 1.00 44.48 1067 VAL B N 1
ATOM 4918 C CA . VAL B 1 68 ? 22.307 -48.843 0.273 1.00 39.28 1067 VAL B CA 1
ATOM 4919 C C . VAL B 1 68 ? 23.300 -49.992 0.168 1.00 46.03 1067 VAL B C 1
ATOM 4920 O O . VAL B 1 68 ? 23.345 -50.696 -0.848 1.00 42.50 1067 VAL B O 1
ATOM 4933 N N . ALA B 1 69 ? 24.080 -50.192 1.225 1.00 45.59 1068 ALA B N 1
ATOM 4934 C CA . ALA B 1 69 ? 25.092 -51.246 1.250 1.00 45.14 1068 ALA B CA 1
ATOM 4935 C C . ALA B 1 69 ? 24.461 -52.628 1.076 1.00 45.34 1068 ALA B C 1
ATOM 4936 O O . ALA B 1 69 ? 24.999 -53.481 0.370 1.00 49.10 1068 ALA B O 1
ATOM 4943 N N A ARG B 1 70 ? 23.315 -52.848 1.713 0.44 43.39 1069 ARG B N 1
ATOM 4944 N N B ARG B 1 70 ? 23.330 -52.838 1.746 0.56 43.27 1069 ARG B N 1
ATOM 4945 C CA A ARG B 1 70 ? 22.613 -54.118 1.583 0.44 46.72 1069 ARG B CA 1
ATOM 4946 C CA B ARG B 1 70 ? 22.549 -54.064 1.618 0.56 47.22 1069 ARG B CA 1
ATOM 4947 C C A ARG B 1 70 ? 21.989 -54.269 0.193 0.44 48.22 1069 ARG B C 1
ATOM 4948 C C B ARG B 1 70 ? 22.038 -54.241 0.191 0.56 48.94 1069 ARG B C 1
ATOM 4949 O O A ARG B 1 70 ? 22.019 -55.353 -0.392 0.44 44.41 1069 ARG B O 1
ATOM 4950 O O B ARG B 1 70 ? 22.197 -55.300 -0.420 0.56 44.45 1069 ARG B O 1
ATOM 4991 N N . LEU B 1 71 ? 21.427 -53.188 -0.341 1.00 42.18 1070 LEU B N 1
ATOM 4992 C CA . LEU B 1 71 ? 20.855 -53.238 -1.680 1.00 35.67 1070 LEU B CA 1
ATOM 4993 C C . LEU B 1 71 ? 21.944 -53.432 -2.719 1.00 45.17 1070 LEU B C 1
ATOM 4994 O O . LEU B 1 71 ? 21.730 -54.067 -3.754 1.00 41.42 1070 LEU B O 1
ATOM 5010 N N . SER B 1 72 ? 23.125 -52.907 -2.434 1.00 42.87 1071 SER B N 1
ATOM 5011 C CA . SER B 1 72 ? 24.242 -53.057 -3.353 1.00 47.69 1071 SER B CA 1
ATOM 5012 C C . SER B 1 72 ? 24.657 -54.518 -3.417 1.00 45.53 1071 SER B C 1
ATOM 5013 O O . SER B 1 72 ? 24.965 -55.049 -4.490 1.00 43.97 1071 SER B O 1
ATOM 5021 N N . ALA B 1 73 ? 24.652 -55.165 -2.258 1.00 41.95 1072 ALA B N 1
ATOM 5022 C CA . ALA B 1 73 ? 25.068 -56.557 -2.164 1.00 51.61 1072 ALA B CA 1
ATOM 5023 C C . ALA B 1 73 ? 24.081 -57.441 -2.912 1.00 42.63 1072 ALA B C 1
ATOM 5024 O O . ALA B 1 73 ? 24.474 -58.359 -3.633 1.00 46.31 1072 ALA B O 1
ATOM 5031 N N . GLU B 1 74 ? 22.792 -57.168 -2.735 1.00 45.74 1073 GLU B N 1
ATOM 5032 C CA . GLU B 1 74 ? 21.747 -57.911 -3.430 1.00 56.52 1073 GLU B CA 1
ATOM 5033 C C . GLU B 1 74 ? 21.833 -57.698 -4.941 1.00 49.71 1073 GLU B C 1
ATOM 5034 O O . GLU B 1 74 ? 21.656 -58.635 -5.722 1.00 42.36 1073 GLU B O 1
ATOM 5046 N N . ALA B 1 75 ? 22.099 -56.463 -5.348 1.00 39.86 1074 ALA B N 1
ATOM 5047 C CA . ALA B 1 75 ? 22.174 -56.121 -6.760 1.00 45.74 1074 ALA B CA 1
ATOM 5048 C C . ALA B 1 75 ? 23.306 -56.864 -7.426 1.00 42.27 1074 ALA B C 1
ATOM 5049 O O . ALA B 1 75 ? 23.153 -57.385 -8.529 1.00 44.77 1074 ALA B O 1
ATOM 5056 N N . GLU B 1 76 ? 24.448 -56.922 -6.752 1.00 41.78 1075 GLU B N 1
ATOM 5057 C CA . GLU B 1 76 ? 25.599 -57.623 -7.297 1.00 42.72 1075 GLU B CA 1
ATOM 5058 C C . GLU B 1 76 ? 25.310 -59.114 -7.465 1.00 38.87 1075 GLU B C 1
ATOM 5059 O O . GLU B 1 76 ? 25.792 -59.740 -8.409 1.00 46.33 1075 GLU B O 1
ATOM 5071 N N . LYS B 1 77 ? 24.529 -59.688 -6.557 1.00 46.97 1076 LYS B N 1
ATOM 5072 C CA . LYS B 1 77 ? 24.205 -61.113 -6.659 1.00 52.00 1076 LYS B CA 1
ATOM 5073 C C . LYS B 1 77 ? 23.326 -61.353 -7.883 1.00 48.45 1076 LYS B C 1
ATOM 5074 O O . LYS B 1 77 ? 23.493 -62.346 -8.617 1.00 50.96 1076 LYS B O 1
ATOM 5093 N N . VAL B 1 78 ? 22.384 -60.442 -8.101 1.00 38.29 1077 VAL B N 1
ATOM 5094 C CA . VAL B 1 78 ? 21.452 -60.563 -9.204 1.00 38.82 1077 VAL B CA 1
ATOM 5095 C C . VAL B 1 78 ? 22.218 -60.397 -10.514 1.00 41.62 1077 VAL B C 1
ATOM 5096 O O . VAL B 1 78 ? 21.987 -61.123 -11.486 1.00 41.56 1077 VAL B O 1
ATOM 5109 N N . LEU B 1 79 ? 23.144 -59.448 -10.529 1.00 42.62 1078 LEU B N 1
ATOM 5110 C CA . LEU B 1 79 ? 23.868 -59.113 -11.752 1.00 52.91 1078 LEU B CA 1
ATOM 5111 C C . LEU B 1 79 ? 24.879 -60.187 -12.133 1.00 47.63 1078 LEU B C 1
ATOM 5112 O O . LEU B 1 79 ? 25.323 -60.246 -13.275 1.00 49.54 1078 LEU B O 1
ATOM 5128 N N . ALA B 1 80 ? 25.241 -61.020 -11.166 1.00 45.16 1079 ALA B N 1
ATOM 5129 C CA . ALA B 1 80 ? 26.210 -62.096 -11.378 1.00 46.56 1079 ALA B CA 1
ATOM 5130 C C . ALA B 1 80 ? 25.608 -63.324 -12.052 1.00 52.62 1079 ALA B C 1
ATOM 5131 O O . ALA B 1 80 ? 26.330 -64.180 -12.581 1.00 47.72 1079 ALA B O 1
ATOM 5138 N N . LEU B 1 81 ? 24.288 -63.434 -12.030 1.00 38.29 1080 LEU B N 1
ATOM 5139 C CA . LEU B 1 81 ? 23.642 -64.565 -12.682 1.00 38.20 1080 LEU B CA 1
ATOM 5140 C C . LEU B 1 81 ? 23.996 -64.582 -14.168 1.00 48.13 1080 LEU B C 1
ATOM 5141 O O . LEU B 1 81 ? 24.008 -63.539 -14.812 1.00 48.53 1080 LEU B O 1
ATOM 5157 N N . PRO B 1 82 ? 24.289 -65.770 -14.724 1.00 41.73 1081 PRO B N 1
ATOM 5158 C CA . PRO B 1 82 ? 24.766 -65.805 -16.109 1.00 45.65 1081 PRO B CA 1
ATOM 5159 C C . PRO B 1 82 ? 23.726 -65.492 -17.177 1.00 45.27 1081 PRO B C 1
ATOM 5160 O O . PRO B 1 82 ? 24.110 -65.178 -18.301 1.00 44.26 1081 PRO B O 1
ATOM 5171 N N . GLU B 1 83 ? 22.440 -65.604 -16.865 1.00 40.28 1082 GLU B N 1
ATOM 5172 C CA . GLU B 1 83 ? 21.434 -65.551 -17.920 1.00 44.07 1082 GLU B CA 1
ATOM 5173 C C . GLU B 1 83 ? 21.280 -64.155 -18.522 1.00 50.06 1082 GLU B C 1
ATOM 5174 O O . GLU B 1 83 ? 21.444 -63.146 -17.833 1.00 40.68 1082 GLU B O 1
ATOM 5186 N N . PRO B 1 84 ? 20.957 -64.093 -19.823 1.00 37.38 1083 PRO B N 1
ATOM 5187 C CA . PRO B 1 84 ? 20.732 -62.763 -20.391 1.00 40.00 1083 PRO B CA 1
ATOM 5188 C C . PRO B 1 84 ? 19.643 -62.032 -19.637 1.00 41.62 1083 PRO B C 1
ATOM 5189 O O . PRO B 1 84 ? 18.666 -62.649 -19.209 1.00 42.66 1083 PRO B O 1
ATOM 5200 N N . SER B 1 85 ? 19.804 -60.720 -19.493 1.00 42.43 1084 SER B N 1
ATOM 5201 C CA . SER B 1 85 ? 18.888 -59.925 -18.696 1.00 36.67 1084 SER B CA 1
ATOM 5202 C C . SER B 1 85 ? 18.850 -58.498 -19.214 1.00 35.57 1084 SER B C 1
ATOM 5203 O O . SER B 1 85 ? 19.747 -57.717 -18.911 1.00 36.74 1084 SER B O 1
ATOM 5211 N N . PRO B 1 86 ? 17.816 -58.162 -19.993 1.00 35.66 1085 PRO B N 1
ATOM 5212 C CA . PRO B 1 86 ? 17.707 -56.785 -20.517 1.00 35.58 1085 PRO B CA 1
ATOM 5213 C C . PRO B 1 86 ? 17.553 -55.728 -19.429 1.00 40.53 1085 PRO B C 1
ATOM 5214 O O . PRO B 1 86 ? 17.810 -54.544 -19.678 1.00 38.19 1085 PRO B O 1
ATOM 5225 N N . ALA B 1 87 ? 17.132 -56.144 -18.241 1.00 44.22 1086 ALA B N 1
ATOM 5226 C CA . ALA B 1 87 ? 16.944 -55.212 -17.129 1.00 46.10 1086 ALA B CA 1
ATOM 5227 C C . ALA B 1 87 ? 18.249 -54.898 -16.401 1.00 49.66 1086 ALA B C 1
ATOM 5228 O O . ALA B 1 87 ? 18.322 -53.930 -15.642 1.00 42.83 1086 ALA B O 1
ATOM 5235 N N . ALA B 1 88 ? 19.275 -55.713 -16.624 1.00 40.69 1087 ALA B N 1
ATOM 5236 C CA . ALA B 1 88 ? 20.545 -55.565 -15.912 1.00 51.34 1087 ALA B CA 1
ATOM 5237 C C . ALA B 1 88 ? 21.136 -54.158 -16.025 1.00 50.03 1087 ALA B C 1
ATOM 5238 O O . ALA B 1 88 ? 21.629 -53.627 -15.040 1.00 41.85 1087 ALA B O 1
ATOM 5245 N N . PRO B 1 89 ? 21.112 -53.560 -17.228 1.00 44.31 1088 PRO B N 1
ATOM 5246 C CA . PRO B 1 89 ? 21.618 -52.189 -17.355 1.00 44.16 1088 PRO B CA 1
ATOM 5247 C C . PRO B 1 89 ? 20.882 -51.193 -16.458 1.00 42.41 1088 PRO B C 1
ATOM 5248 O O . PRO B 1 89 ? 21.490 -50.279 -15.909 1.00 41.44 1088 PRO B O 1
ATOM 5259 N N . THR B 1 90 ? 19.572 -51.364 -16.331 1.00 43.30 1089 THR B N 1
ATOM 5260 C CA . THR B 1 90 ? 18.779 -50.492 -15.485 1.00 43.05 1089 THR B CA 1
ATOM 5261 C C . THR B 1 90 ? 19.215 -50.675 -14.049 1.00 40.17 1089 THR B C 1
ATOM 5262 O O . THR B 1 90 ? 19.438 -49.711 -13.336 1.00 39.63 1089 THR B O 1
ATOM 5273 N N . LEU B 1 91 ? 19.356 -51.929 -13.627 1.00 40.40 1090 LEU B N 1
ATOM 5274 C CA . LEU B 1 91 ? 19.760 -52.202 -12.254 1.00 34.38 1090 LEU B CA 1
ATOM 5275 C C . LEU B 1 91 ? 21.108 -51.548 -11.985 1.00 37.33 1090 LEU B C 1
ATOM 5276 O O . LEU B 1 91 ? 21.281 -50.823 -10.985 1.00 38.36 1090 LEU B O 1
ATOM 5292 N N . ARG B 1 92 ? 22.061 -51.756 -12.891 1.00 39.51 1091 ARG B N 1
ATOM 5293 C CA . ARG B 1 92 ? 23.384 -51.145 -12.735 1.00 45.75 1091 ARG B CA 1
ATOM 5294 C C . ARG B 1 92 ? 23.294 -49.620 -12.686 1.00 46.93 1091 ARG B C 1
ATOM 5295 O O . ARG B 1 92 ? 23.998 -48.974 -11.921 1.00 49.09 1091 ARG B O 1
ATOM 5316 N N . SER B 1 93 ? 22.431 -49.055 -13.519 1.00 42.26 1092 SER B N 1
ATOM 5317 C CA . SER B 1 93 ? 22.257 -47.596 -13.596 1.00 45.91 1092 SER B CA 1
ATOM 5318 C C . SER B 1 93 ? 21.677 -47.014 -12.307 1.00 42.93 1092 SER B C 1
ATOM 5319 O O . SER B 1 93 ? 22.130 -45.965 -11.797 1.00 39.49 1092 SER B O 1
ATOM 5327 N N . GLU B 1 94 ? 20.648 -47.681 -11.799 1.00 39.82 1093 GLU B N 1
ATOM 5328 C CA . GLU B 1 94 ? 19.974 -47.257 -10.579 1.00 42.55 1093 GLU B CA 1
ATOM 5329 C C . GLU B 1 94 ? 20.904 -47.386 -9.379 1.00 40.01 1093 GLU B C 1
ATOM 5330 O O . GLU B 1 94 ? 20.872 -46.569 -8.464 1.00 37.56 1093 GLU B O 1
ATOM 5342 N N . LEU B 1 95 ? 21.749 -48.401 -9.387 1.00 43.51 1094 LEU B N 1
ATOM 5343 C CA . LEU B 1 95 ? 22.709 -48.575 -8.306 1.00 41.67 1094 LEU B CA 1
ATOM 5344 C C . LEU B 1 95 ? 23.703 -47.410 -8.291 1.00 51.58 1094 LEU B C 1
ATOM 5345 O O . LEU B 1 95 ? 23.955 -46.803 -7.236 1.00 43.87 1094 LEU B O 1
ATOM 5361 N N . GLU B 1 96 ? 24.248 -47.080 -9.459 1.00 41.57 1095 GLU B N 1
ATOM 5362 C CA . GLU B 1 96 ? 25.229 -45.993 -9.568 1.00 52.08 1095 GLU B CA 1
ATOM 5363 C C . GLU B 1 96 ? 24.647 -44.652 -9.158 1.00 50.48 1095 GLU B C 1
ATOM 5364 O O . GLU B 1 96 ? 25.332 -43.834 -8.543 1.00 45.75 1095 GLU B O 1
ATOM 5376 N N . LEU B 1 97 ? 23.392 -44.418 -9.524 1.00 40.47 1096 LEU B N 1
ATOM 5377 C CA . LEU B 1 97 ? 22.718 -43.180 -9.156 1.00 45.27 1096 LEU B CA 1
ATOM 5378 C C . LEU B 1 97 ? 22.511 -43.097 -7.639 1.00 45.64 1096 LEU B C 1
ATOM 5379 O O . LEU B 1 97 ? 22.660 -42.027 -7.026 1.00 41.91 1096 LEU B O 1
ATOM 5395 N N . THR B 1 98 ? 22.180 -44.226 -7.025 1.00 40.84 1097 THR B N 1
ATOM 5396 C CA . THR B 1 98 ? 21.874 -44.240 -5.597 1.00 41.28 1097 THR B CA 1
ATOM 5397 C C . THR B 1 98 ? 23.154 -44.151 -4.780 1.00 45.46 1097 THR B C 1
ATOM 5398 O O . THR B 1 98 ? 23.191 -43.475 -3.752 1.00 42.94 1097 THR B O 1
ATOM 5409 N N . LEU B 1 99 ? 24.210 -44.808 -5.242 1.00 36.52 1098 LEU B N 1
ATOM 5410 C CA . LEU B 1 99 ? 25.519 -44.639 -4.628 1.00 44.40 1098 LEU B CA 1
ATOM 5411 C C . LEU B 1 99 ? 25.991 -43.179 -4.721 1.00 48.69 1098 LEU B C 1
ATOM 5412 O O . LEU B 1 99 ? 26.559 -42.641 -3.772 1.00 47.52 1098 LEU B O 1
ATOM 5428 N N . GLY B 1 100 ? 25.761 -42.543 -5.864 1.00 44.04 1099 GLY B N 1
ATOM 5429 C CA . GLY B 1 100 ? 26.232 -41.186 -6.072 1.00 45.92 1099 GLY B CA 1
ATOM 5430 C C . GLY B 1 100 ? 25.503 -40.207 -5.179 1.00 50.61 1099 GLY B C 1
ATOM 5431 O O . GLY B 1 100 ? 26.101 -39.270 -4.624 1.00 45.20 1099 GLY B O 1
ATOM 5435 N N . LYS B 1 101 ? 24.200 -40.429 -5.033 1.00 42.32 1100 LYS B N 1
ATOM 5436 C CA . LYS B 1 101 ? 23.367 -39.572 -4.196 1.00 42.13 1100 LYS B CA 1
ATOM 5437 C C . LYS B 1 101 ? 23.764 -39.698 -2.736 1.00 42.80 1100 LYS B C 1
ATOM 5438 O O . LYS B 1 101 ? 23.844 -38.693 -2.018 1.00 37.90 1100 LYS B O 1
ATOM 5457 N N . LEU B 1 102 ? 24.006 -40.931 -2.300 1.00 42.43 1101 LEU B N 1
ATOM 5458 C CA . LEU B 1 102 ? 24.433 -41.196 -0.930 1.00 44.05 1101 LEU B CA 1
ATOM 5459 C C . LEU B 1 102 ? 25.664 -40.372 -0.592 1.00 44.61 1101 LEU B C 1
ATOM 5460 O O . LEU B 1 102 ? 25.714 -39.710 0.454 1.00 40.62 1101 LEU B O 1
ATOM 5476 N N . GLU B 1 103 ? 26.655 -40.380 -1.478 1.00 40.83 1102 GLU B N 1
ATOM 5477 C CA . GLU B 1 103 ? 27.899 -39.668 -1.183 1.00 48.94 1102 GLU B CA 1
ATOM 5478 C C . GLU B 1 103 ? 27.699 -38.162 -1.190 1.00 57.34 1102 GLU B C 1
ATOM 5479 O O . GLU B 1 103 ? 28.306 -37.449 -0.398 1.00 46.38 1102 GLU B O 1
ATOM 5491 N N . GLN B 1 104 ? 26.841 -37.682 -2.079 1.00 40.35 1103 GLN B N 1
ATOM 5492 C CA . GLN B 1 104 ? 26.549 -36.252 -2.163 1.00 41.77 1103 GLN B CA 1
ATOM 5493 C C . GLN B 1 104 ? 25.882 -35.775 -0.877 1.00 43.51 1103 GLN B C 1
ATOM 5494 O O . GLN B 1 104 ? 26.221 -34.715 -0.328 1.00 41.86 1103 GLN B O 1
ATOM 5508 N N . VAL B 1 105 ? 24.942 -36.563 -0.375 1.00 37.08 1104 VAL B N 1
ATOM 5509 C CA . VAL B 1 105 ? 24.210 -36.178 0.821 1.00 41.99 1104 VAL B CA 1
ATOM 5510 C C . VAL B 1 105 ? 25.102 -36.324 2.043 1.00 47.68 1104 VAL B C 1
ATOM 5511 O O . VAL B 1 105 ? 25.040 -35.497 2.962 1.00 38.89 1104 VAL B O 1
ATOM 5524 N N . ARG B 1 106 ? 25.941 -37.357 2.056 1.00 39.24 1105 ARG B N 1
ATOM 5525 C CA . ARG B 1 106 ? 26.931 -37.495 3.122 1.00 36.57 1105 ARG B CA 1
ATOM 5526 C C . ARG B 1 106 ? 27.812 -36.247 3.187 1.00 42.72 1105 ARG B C 1
ATOM 5527 O O . ARG B 1 106 ? 28.061 -35.699 4.268 1.00 41.50 1105 ARG B O 1
ATOM 5548 N N . SER B 1 107 ? 28.271 -35.798 2.023 1.00 41.96 1106 SER B N 1
ATOM 5549 C CA . SER B 1 107 ? 29.186 -34.666 1.945 1.00 42.68 1106 SER B CA 1
ATOM 5550 C C . SER B 1 107 ? 28.525 -33.367 2.400 1.00 42.10 1106 SER B C 1
ATOM 5551 O O . SER B 1 107 ? 29.115 -32.589 3.141 1.00 43.61 1106 SER B O 1
ATOM 5559 N N . LEU B 1 108 ? 27.304 -33.135 1.943 1.00 41.25 1107 LEU B N 1
ATOM 5560 C CA . LEU B 1 108 ? 26.558 -31.947 2.311 1.00 42.28 1107 LEU B CA 1
ATOM 5561 C C . LEU B 1 108 ? 26.250 -31.916 3.808 1.00 50.78 1107 LEU B C 1
ATOM 5562 O O . LEU B 1 108 ? 26.396 -30.870 4.478 1.00 38.18 1107 LEU B O 1
ATOM 5578 N N A SER B 1 109 ? 25.816 -33.048 4.346 0.50 38.27 1108 SER B N 1
ATOM 5579 N N B SER B 1 109 ? 25.800 -33.055 4.323 0.50 37.51 1108 SER B N 1
ATOM 5580 C CA A SER B 1 109 ? 25.510 -33.122 5.771 0.50 37.54 1108 SER B CA 1
ATOM 5581 C CA B SER B 1 109 ? 25.515 -33.194 5.747 0.50 38.57 1108 SER B CA 1
ATOM 5582 C C A SER B 1 109 ? 26.758 -32.868 6.605 0.50 37.77 1108 SER B C 1
ATOM 5583 C C B SER B 1 109 ? 26.752 -32.844 6.566 0.50 36.93 1108 SER B C 1
ATOM 5584 O O A SER B 1 109 ? 26.691 -32.259 7.676 0.50 41.44 1108 SER B O 1
ATOM 5585 O O B SER B 1 109 ? 26.669 -32.140 7.575 0.50 42.83 1108 SER B O 1
ATOM 5600 N N . ALA B 1 110 ? 27.905 -33.326 6.116 1.00 37.17 1109 ALA B N 1
ATOM 5601 C CA . ALA B 1 110 ? 29.155 -33.154 6.857 1.00 39.58 1109 ALA B CA 1
ATOM 5602 C C . ALA B 1 110 ? 29.617 -31.709 6.840 1.00 42.66 1109 ALA B C 1
ATOM 5603 O O . ALA B 1 110 ? 30.005 -31.150 7.873 1.00 42.12 1109 ALA B O 1
ATOM 5611 N N . ILE B 1 111 ? 29.609 -31.107 5.662 1.00 37.44 1110 ILE B N 1
ATOM 5612 C CA . ILE B 1 111 ? 30.081 -29.724 5.557 1.00 41.58 1110 ILE B CA 1
ATOM 5613 C C . ILE B 1 111 ? 29.146 -28.763 6.299 1.00 39.93 1110 ILE B C 1
ATOM 5614 O O . ILE B 1 111 ? 29.614 -27.833 6.983 1.00 39.75 1110 ILE B O 1
ATOM 5630 N N . TYR B 1 112 ? 27.837 -28.972 6.202 1.00 31.97 1111 TYR B N 1
ATOM 5631 C CA . TYR B 1 112 ? 26.913 -28.147 6.970 1.00 37.43 1111 TYR B CA 1
ATOM 5632 C C . TYR B 1 112 ? 27.145 -28.233 8.481 1.00 43.66 1111 TYR B C 1
ATOM 5633 O O . TYR B 1 112 ? 27.143 -27.226 9.182 1.00 37.17 1111 TYR B O 1
ATOM 5651 N N . LEU B 1 113 ? 27.328 -29.439 8.996 1.00 42.05 1112 LEU B N 1
ATOM 5652 C CA . LEU B 1 113 ? 27.594 -29.585 10.408 1.00 37.87 1112 LEU B CA 1
ATOM 5653 C C . LEU B 1 113 ? 28.880 -28.847 10.764 1.00 36.39 1112 LEU B C 1
ATOM 5654 O O . LEU B 1 113 ? 28.949 -28.168 11.780 1.00 36.48 1112 LEU B O 1
ATOM 5670 N N . GLU B 1 114 ? 29.896 -28.964 9.918 1.00 37.92 1113 GLU B N 1
ATOM 5671 C CA . GLU B 1 114 ? 31.146 -28.241 10.140 1.00 38.00 1113 GLU B CA 1
ATOM 5672 C C . GLU B 1 114 ? 30.917 -26.729 10.149 1.00 43.42 1113 GLU B C 1
ATOM 5673 O O . GLU B 1 114 ? 31.547 -25.984 10.906 1.00 42.52 1113 GLU B O 1
ATOM 5685 N N . LYS B 1 115 ? 30.006 -26.280 9.302 1.00 38.67 1114 LYS B N 1
ATOM 5686 C CA . LYS B 1 115 ? 29.737 -24.861 9.158 1.00 37.88 1114 LYS B CA 1
ATOM 5687 C C . LYS B 1 115 ? 29.117 -24.326 10.447 1.00 38.88 1114 LYS B C 1
ATOM 5688 O O . LYS B 1 115 ? 29.444 -23.226 10.904 1.00 35.57 1114 LYS B O 1
ATOM 5707 N N . LEU B 1 116 ? 28.231 -25.127 11.037 1.00 39.37 1115 LEU B N 1
ATOM 5708 C CA . LEU B 1 116 ? 27.560 -24.762 12.279 1.00 37.96 1115 LEU B CA 1
ATOM 5709 C C . LEU B 1 116 ? 28.542 -24.738 13.445 1.00 41.38 1115 LEU B C 1
ATOM 5710 O O . LEU B 1 116 ? 28.496 -23.850 14.305 1.00 36.50 1115 LEU B O 1
ATOM 5726 N N . LYS B 1 117 ? 29.429 -25.724 13.486 1.00 41.55 1116 LYS B N 1
ATOM 5727 C CA . LYS B 1 117 ? 30.422 -25.776 14.552 1.00 39.82 1116 LYS B CA 1
ATOM 5728 C C . LYS B 1 117 ? 31.392 -24.600 14.494 1.00 43.66 1116 LYS B C 1
ATOM 5729 O O . LYS B 1 117 ? 31.701 -24.016 15.533 1.00 43.25 1116 LYS B O 1
ATOM 5748 N N . THR B 1 118 ? 31.881 -24.248 13.305 1.00 37.62 1117 THR B N 1
ATOM 5749 C CA . THR B 1 118 ? 32.845 -23.146 13.205 1.00 41.38 1117 THR B CA 1
ATOM 5750 C C . THR B 1 118 ? 32.188 -21.808 13.541 1.00 45.79 1117 THR B C 1
ATOM 5751 O O . THR B 1 118 ? 32.805 -20.962 14.168 1.00 39.39 1117 THR B O 1
ATOM 5762 N N . ILE B 1 119 ? 30.933 -21.642 13.139 1.00 39.73 1118 ILE B N 1
ATOM 5763 C CA . ILE B 1 119 ? 30.160 -20.452 13.458 1.00 43.41 1118 ILE B CA 1
ATOM 5764 C C . ILE B 1 119 ? 29.926 -20.383 14.963 1.00 41.67 1118 ILE B C 1
ATOM 5765 O O . ILE B 1 119 ? 30.002 -19.318 15.579 1.00 36.99 1118 ILE B O 1
ATOM 5781 N N . SER B 1 120 ? 29.642 -21.530 15.565 1.00 35.68 1119 SER B N 1
ATOM 5782 C CA . SER B 1 120 ? 29.420 -21.588 16.999 1.00 35.96 1119 SER B CA 1
ATOM 5783 C C . SER B 1 120 ? 30.592 -21.030 17.778 1.00 33.77 1119 SER B C 1
ATOM 5784 O O . SER B 1 120 ? 30.409 -20.401 18.820 1.00 34.87 1119 SER B O 1
ATOM 5792 N N . LEU B 1 121 ? 31.805 -21.297 17.309 1.00 39.87 1120 LEU B N 1
ATOM 5793 C CA . LEU B 1 121 ? 32.984 -20.771 17.992 1.00 34.16 1120 LEU B CA 1
ATOM 5794 C C . LEU B 1 121 ? 33.024 -19.263 17.886 1.00 37.44 1120 LEU B C 1
ATOM 5795 O O . LEU B 1 121 ? 33.439 -18.583 18.817 1.00 36.01 1120 LEU B O 1
ATOM 5811 N N . VAL B 1 122 ? 32.620 -18.746 16.736 1.00 37.59 1121 VAL B 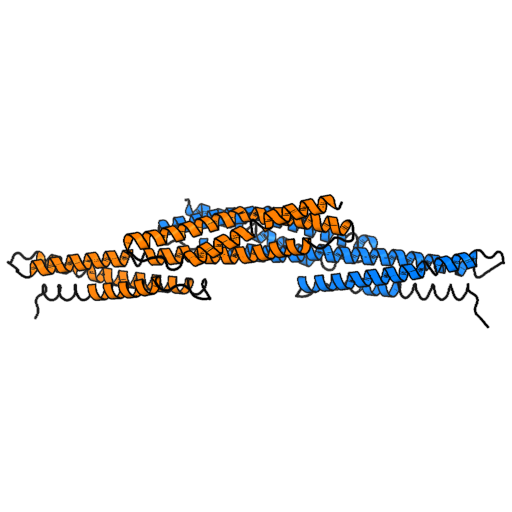N 1
ATOM 5812 C CA . VAL B 1 122 ? 32.695 -17.299 16.528 1.00 32.79 1121 VAL B CA 1
ATOM 5813 C C . VAL B 1 122 ? 31.698 -16.605 17.434 1.00 37.44 1121 VAL B C 1
ATOM 5814 O O . VAL B 1 122 ? 32.005 -15.569 18.035 1.00 35.52 1121 VAL B O 1
ATOM 5827 N N . ILE B 1 123 ? 30.481 -17.127 17.475 1.00 33.63 1122 ILE B N 1
ATOM 5828 C CA . ILE B 1 123 ? 29.445 -16.556 18.318 1.00 37.71 1122 ILE B CA 1
ATOM 5829 C C . ILE B 1 123 ? 29.898 -16.515 19.767 1.00 39.77 1122 ILE B C 1
ATOM 5830 O O . ILE B 1 123 ? 29.783 -15.488 20.417 1.00 40.95 1122 ILE B O 1
ATOM 5846 N N . ARG B 1 124 ? 30.392 -17.638 20.282 1.00 39.65 1123 ARG B N 1
ATOM 5847 C CA . ARG B 1 124 ? 30.843 -17.679 21.662 1.00 36.49 1123 ARG B CA 1
ATOM 5848 C C . ARG B 1 124 ? 31.983 -16.692 21.891 1.00 40.19 1123 ARG B C 1
ATOM 5849 O O . ARG B 1 124 ? 31.991 -15.975 22.882 1.00 36.57 1123 ARG B O 1
ATOM 5870 N N . GLY B 1 125 ? 32.949 -16.641 20.985 1.00 35.38 1124 GLY B N 1
ATOM 5871 C CA . GLY B 1 125 ? 34.064 -15.739 21.200 1.00 33.77 1124 GLY B CA 1
ATOM 5872 C C . GLY B 1 125 ? 33.654 -14.261 21.178 1.00 40.01 1124 GLY B C 1
ATOM 5873 O O . GLY B 1 125 ? 34.168 -13.457 21.978 1.00 37.34 1124 GLY B O 1
ATOM 5877 N N . THR B 1 126 ? 32.727 -13.894 20.296 1.00 38.71 1125 THR B N 1
ATOM 5878 C CA . THR B 1 126 ? 32.290 -12.484 20.232 1.00 36.68 1125 THR B CA 1
ATOM 5879 C C . THR B 1 126 ? 31.496 -12.105 21.474 1.00 36.79 1125 THR B C 1
ATOM 5880 O O . THR B 1 126 ? 31.585 -10.966 21.973 1.00 34.55 1125 THR B O 1
ATOM 5891 N N . GLN B 1 127 ? 30.746 -13.057 22.014 1.00 39.61 1126 GLN B N 1
ATOM 5892 C CA . GLN B 1 127 ? 29.964 -12.781 23.216 1.00 35.65 1126 GLN B CA 1
ATOM 5893 C C . GLN B 1 127 ? 30.876 -12.575 24.429 1.00 43.71 1126 GLN B C 1
ATOM 5894 O O . GLN B 1 127 ? 30.634 -11.681 25.259 1.00 42.63 1126 GLN B O 1
ATOM 5908 N N . GLY B 1 128 ? 31.960 -13.337 24.502 1.00 38.06 1127 GLY B N 1
ATOM 5909 C CA . GLY B 1 128 ? 32.952 -13.107 25.539 1.00 39.75 1127 GLY B CA 1
ATOM 5910 C C . GLY B 1 128 ? 33.698 -11.785 25.411 1.00 43.05 1127 GLY B C 1
ATOM 5911 O O . GLY B 1 128 ? 33.974 -11.078 26.417 1.00 39.52 1127 GLY B O 1
ATOM 5915 N N . ALA B 1 129 ? 34.045 -11.451 24.173 1.00 38.79 1128 ALA B N 1
ATOM 5916 C CA . ALA B 1 129 ? 34.809 -10.245 23.897 1.00 40.16 1128 ALA B CA 1
ATOM 5917 C C . ALA B 1 129 ? 33.984 -9.022 24.226 1.00 39.56 1128 ALA B C 1
ATOM 5918 O O . ALA B 1 129 ? 34.523 -8.013 24.689 1.00 41.56 1128 ALA B O 1
ATOM 5925 N N . GLU B 1 130 ? 32.681 -9.093 23.980 1.00 38.45 1129 GLU B N 1
ATOM 5926 C CA . GLU B 1 130 ? 31.789 -7.986 24.320 1.00 37.79 1129 GLU B CA 1
ATOM 5927 C C . GLU B 1 130 ? 31.840 -7.676 25.808 1.00 39.98 1129 GLU B C 1
ATOM 5928 O O . GLU B 1 130 ? 31.945 -6.526 26.224 1.00 37.13 1129 GLU B O 1
ATOM 5940 N N . GLU B 1 131 ? 31.771 -8.703 26.644 1.00 37.99 1130 GLU B N 1
ATOM 5941 C CA . GLU B 1 131 ? 31.707 -8.450 28.081 1.00 37.65 1130 GLU B CA 1
ATOM 5942 C C . GLU B 1 131 ? 32.992 -7.814 28.602 1.00 48.89 1130 GLU B C 1
ATOM 5943 O O . GLU B 1 131 ? 32.956 -6.881 29.424 1.00 43.71 1130 GLU B O 1
ATOM 5955 N N . VAL B 1 132 ? 34.126 -8.280 28.098 1.00 38.33 1131 VAL B N 1
ATOM 5956 C CA . VAL B 1 132 ? 35.411 -7.717 28.510 1.00 37.44 1131 VAL B CA 1
ATOM 5957 C C . VAL B 1 132 ? 35.539 -6.274 28.010 1.00 35.32 1131 VAL B C 1
ATOM 5958 O O . VAL B 1 132 ? 35.947 -5.376 28.758 1.00 44.74 1131 VAL B O 1
ATOM 5971 N N . LEU B 1 133 ? 35.191 -6.053 26.748 1.00 35.87 1132 LEU B N 1
ATOM 5972 C CA . LEU B 1 133 ? 35.242 -4.692 26.183 1.00 40.51 1132 LEU B CA 1
ATOM 5973 C C . LEU B 1 133 ? 34.355 -3.718 26.940 1.00 41.52 1132 LEU B C 1
ATOM 5974 O O . LEU B 1 133 ? 34.730 -2.558 27.142 1.00 39.11 1132 LEU B O 1
ATOM 5990 N N . ARG B 1 134 ? 33.176 -4.156 27.368 1.00 41.07 1133 ARG B N 1
ATOM 5991 C CA . ARG B 1 134 ? 32.333 -3.272 28.174 1.00 38.33 1133 ARG B CA 1
ATOM 5992 C C . ARG B 1 134 ? 33.037 -2.834 29.449 1.00 42.26 1133 ARG B C 1
ATOM 5993 O O . ARG B 1 134 ? 32.915 -1.679 29.870 1.00 43.52 1133 ARG B O 1
ATOM 6014 N N . ALA B 1 135 ? 33.763 -3.753 30.086 1.00 38.42 1134 ALA B N 1
ATOM 6015 C CA . ALA B 1 135 ? 34.452 -3.405 31.327 1.00 40.52 1134 ALA B CA 1
ATOM 6016 C C . ALA B 1 135 ? 35.566 -2.407 31.014 1.00 44.11 1134 ALA B C 1
ATOM 6017 O O . ALA B 1 135 ? 35.723 -1.397 31.698 1.00 40.50 1134 ALA B O 1
ATOM 6024 N N . HIS B 1 136 ? 36.336 -2.687 29.968 1.00 43.49 1135 HIS B N 1
ATOM 6025 C CA . HIS B 1 136 ? 37.431 -1.798 29.586 1.00 45.30 1135 HIS B CA 1
ATOM 6026 C C . HIS B 1 136 ? 36.946 -0.421 29.155 1.00 45.43 1135 HIS B C 1
ATOM 6027 O O . HIS B 1 136 ? 37.557 0.598 29.517 1.00 39.61 1135 HIS B O 1
ATOM 6040 N N . GLU B 1 137 ? 35.856 -0.385 28.389 1.00 39.09 1136 GLU B N 1
ATOM 6041 C CA . GLU B 1 137 ? 35.302 0.890 27.917 1.00 39.62 1136 GLU B CA 1
ATOM 6042 C C . GLU B 1 137 ? 34.778 1.739 29.074 1.00 46.77 1136 GLU B C 1
ATOM 6043 O O . GLU B 1 137 ? 34.884 2.986 29.072 1.00 39.99 1136 GLU B O 1
ATOM 6055 N N . GLU B 1 138 ? 34.196 1.077 30.060 1.00 40.70 1137 GLU B N 1
ATOM 6056 C CA . GLU B 1 138 ? 33.716 1.788 31.250 1.00 38.61 1137 GLU B CA 1
ATOM 6057 C C . GLU B 1 138 ? 34.871 2.367 32.055 1.00 44.75 1137 GLU B C 1
ATOM 6058 O O . GLU B 1 138 ? 34.807 3.518 32.514 1.00 46.02 1137 GLU B O 1
ATOM 6070 N N . GLN B 1 139 ? 35.923 1.576 32.230 1.00 39.38 1138 GLN B N 1
ATOM 6071 C CA . GLN B 1 139 ? 37.101 2.030 32.956 1.00 42.67 1138 GLN B CA 1
ATOM 6072 C C . GLN B 1 139 ? 37.701 3.254 32.272 1.00 46.11 1138 GLN B C 1
ATOM 6073 O O . GLN B 1 139 ? 38.133 4.203 32.927 1.00 43.33 1138 GLN B O 1
ATOM 6087 N N . LEU B 1 140 ? 37.745 3.220 30.948 1.00 41.05 1139 LEU B N 1
ATOM 6088 C CA . LEU B 1 140 ? 38.270 4.351 30.196 1.00 40.85 1139 LEU B CA 1
ATOM 6089 C C . LEU B 1 140 ? 37.362 5.561 30.338 1.00 43.41 1139 LEU B C 1
ATOM 6090 O O . LEU B 1 140 ? 37.832 6.686 30.511 1.00 47.02 1139 LEU B O 1
ATOM 6106 N N . LYS B 1 141 ? 36.056 5.330 30.285 1.00 41.02 1140 LYS B N 1
ATOM 6107 C CA . LYS B 1 141 ? 35.092 6.420 30.433 1.00 42.82 1140 LYS B CA 1
ATOM 6108 C C . LYS B 1 141 ? 35.219 7.096 31.800 1.00 50.64 1140 LYS B C 1
ATOM 6109 O O . LYS B 1 141 ? 35.162 8.325 31.902 1.00 47.74 1140 LYS B O 1
ATOM 6128 N N . GLU B 1 142 ? 35.385 6.304 32.850 1.00 50.69 1141 GLU B N 1
ATOM 6129 C CA . GLU B 1 142 ? 35.539 6.861 34.196 1.00 47.09 1141 GLU B CA 1
ATOM 6130 C C . GLU B 1 142 ? 36.823 7.674 34.277 1.00 52.15 1141 GLU B C 1
ATOM 6131 O O . GLU B 1 142 ? 36.917 8.625 35.048 1.00 51.08 1141 GLU B O 1
ATOM 6143 N N . ALA B 1 143 ? 37.800 7.331 33.446 1.00 45.81 1142 ALA B N 1
ATOM 6144 C CA . ALA B 1 143 ? 39.079 8.022 33.482 1.00 47.65 1142 ALA B CA 1
ATOM 6145 C C . ALA B 1 143 ? 39.043 9.367 32.747 1.00 49.45 1142 ALA B C 1
ATOM 6146 O O . ALA B 1 143 ? 40.026 10.111 32.778 1.00 44.93 1142 ALA B O 1
ATOM 6153 N N . GLN B 1 144 ? 37.926 9.676 32.088 1.00 40.19 1143 GLN B N 1
ATOM 6154 C CA . GLN B 1 144 ? 37.781 10.955 31.365 1.00 41.83 1143 GLN B CA 1
ATOM 6155 C C . GLN B 1 144 ? 37.442 12.113 32.311 1.00 56.90 1143 GLN B C 1
ATOM 6156 O O . GLN B 1 144 ? 37.562 13.278 31.940 1.00 53.82 1143 GLN B O 1
ATOM 6170 N N . ALA B 1 145 ? 37.004 11.781 33.520 1.00 49.97 1144 ALA B N 1
ATOM 6171 C CA . ALA B 1 145 ? 36.668 12.761 34.540 1.00 56.18 1144 ALA B CA 1
ATOM 6172 C C . ALA B 1 145 ? 37.875 13.640 34.825 1.00 68.45 1144 ALA B C 1
ATOM 6173 O O . ALA B 1 145 ? 39.000 13.142 34.869 1.00 49.67 1144 ALA B O 1
ATOM 6180 N N . VAL B 1 146 ? 37.650 14.942 35.013 1.00 57.17 1145 VAL B N 1
ATOM 6181 C CA . VAL B 1 146 ? 38.739 15.853 35.348 1.00 53.45 1145 VAL B CA 1
ATOM 6182 C C . VAL B 1 146 ? 39.128 15.608 36.805 1.00 51.54 1145 VAL B C 1
ATOM 6183 O O . VAL B 1 146 ? 38.268 15.622 37.686 1.00 59.25 1145 VAL B O 1
ATOM 6196 N N . PRO B 1 147 ? 40.419 15.355 37.073 1.00 58.15 1146 PRO B N 1
ATOM 6197 C CA . PRO B 1 147 ? 40.833 15.156 38.466 1.00 48.80 1146 PRO B CA 1
ATOM 6198 C C . PRO B 1 147 ? 40.947 16.480 39.223 1.00 56.10 1146 PRO B C 1
ATOM 6199 O O . PRO B 1 147 ? 41.644 17.368 38.757 1.00 50.35 1146 PRO B O 1
ATOM 6210 N N . ALA B 1 148 ? 40.284 16.595 40.369 1.00 60.41 1147 ALA B N 1
ATOM 6211 C CA . ALA B 1 148 ? 40.266 17.850 41.128 1.00 63.45 1147 ALA B CA 1
ATOM 6212 C C . ALA B 1 148 ? 41.523 18.038 41.973 1.00 59.43 1147 ALA B C 1
ATOM 6213 O O . ALA B 1 148 ? 41.918 19.161 42.256 1.00 68.66 1147 ALA B O 1
ATOM 6220 N N . THR B 1 149 ? 42.126 16.937 42.411 1.00 49.64 1148 THR B N 1
ATOM 6221 C CA . THR B 1 149 ? 43.326 17.002 43.239 1.00 55.01 1148 THR B CA 1
ATOM 6222 C C . THR B 1 149 ? 44.400 16.055 42.731 1.00 63.87 1148 THR B C 1
ATOM 6223 O O . THR B 1 149 ? 44.111 15.119 41.986 1.00 50.88 1148 THR B O 1
ATOM 6234 N N . LEU B 1 150 ? 45.636 16.293 43.154 1.00 50.75 1149 LEU B N 1
ATOM 6235 C CA . LEU B 1 150 ? 46.768 15.484 42.715 1.00 58.47 1149 LEU B CA 1
ATOM 6236 C C . LEU B 1 150 ? 46.594 13.973 43.009 1.00 51.55 1149 LEU B C 1
ATOM 6237 O O . LEU B 1 150 ? 46.904 13.135 42.162 1.00 52.82 1149 LEU B O 1
ATOM 6253 N N . PRO B 1 151 ? 46.125 13.617 44.213 1.00 51.43 1150 PRO B N 1
ATOM 6254 C CA . PRO B 1 151 ? 45.899 12.186 44.450 1.00 54.50 1150 PRO B CA 1
ATOM 6255 C C . PRO B 1 151 ? 44.847 11.565 43.526 1.00 48.86 1150 PRO B C 1
ATOM 6256 O O . PRO B 1 151 ? 44.915 10.365 43.215 1.00 47.07 1150 PRO B O 1
ATOM 6267 N N . GLU B 1 152 ? 43.873 12.358 43.107 1.00 53.05 1151 GLU B N 1
ATOM 6268 C CA . GLU B 1 152 ? 42.855 11.872 42.190 1.00 71.48 1151 GLU B CA 1
ATOM 6269 C C . GLU B 1 152 ? 43.488 11.660 40.815 1.00 53.00 1151 GLU B C 1
ATOM 6270 O O . GLU B 1 152 ? 43.208 10.677 40.109 1.00 46.64 1151 GLU B O 1
ATOM 6282 N N . LEU B 1 153 ? 44.363 12.584 40.448 1.00 46.10 1152 LEU B N 1
ATOM 6283 C CA . LEU B 1 153 ? 45.115 12.459 39.212 1.00 50.25 1152 LEU B CA 1
ATOM 6284 C C . LEU B 1 153 ? 45.903 11.157 39.204 1.00 43.36 1152 LEU B C 1
ATOM 6285 O O . LEU B 1 153 ? 45.875 10.407 38.235 1.00 43.35 1152 LEU B O 1
ATOM 6301 N N . GLU B 1 154 ? 46.621 10.900 40.291 1.00 48.50 1153 GLU B N 1
ATOM 6302 C CA . GLU B 1 154 ? 47.498 9.737 40.344 1.00 51.35 1153 GLU B CA 1
ATOM 6303 C C . GLU B 1 154 ? 46.683 8.460 40.303 1.00 47.01 1153 GLU B C 1
ATOM 6304 O O . GLU B 1 154 ? 47.087 7.496 39.676 1.00 46.61 1153 GLU B O 1
ATOM 6316 N N . ALA B 1 155 ? 45.529 8.477 40.959 1.00 46.07 1154 ALA B N 1
ATOM 6317 C CA . ALA B 1 155 ? 44.598 7.361 40.925 1.00 47.98 1154 ALA B CA 1
ATOM 6318 C C . ALA B 1 155 ? 44.128 7.102 39.485 1.00 41.72 1154 ALA B C 1
ATOM 6319 O O . ALA B 1 155 ? 44.054 5.951 39.036 1.00 41.44 1154 ALA B O 1
ATOM 6326 N N . THR B 1 156 ? 43.822 8.169 38.755 1.00 40.68 1155 THR B N 1
ATOM 6327 C CA . THR B 1 156 ? 43.391 8.015 37.369 1.00 41.36 1155 THR B CA 1
ATOM 6328 C C . THR B 1 156 ? 44.533 7.450 36.515 1.00 44.61 1155 THR B C 1
ATOM 6329 O O . THR B 1 156 ? 44.313 6.577 35.673 1.00 40.31 1155 THR B O 1
ATOM 6340 N N . LYS B 1 157 ? 45.746 7.968 36.709 1.00 43.20 1156 LYS B N 1
ATOM 6341 C CA . LYS B 1 157 ? 46.910 7.434 36.013 1.00 42.32 1156 LYS B CA 1
ATOM 6342 C C . LYS B 1 157 ? 47.068 5.943 36.276 1.00 41.81 1156 LYS B C 1
ATOM 6343 O O . LYS B 1 157 ? 47.361 5.168 35.363 1.00 43.01 1156 LYS B O 1
ATOM 6362 N N . ALA B 1 158 ? 46.889 5.546 37.532 1.00 43.78 1157 ALA B N 1
ATOM 6363 C CA . ALA B 1 158 ? 47.113 4.150 37.935 1.00 39.41 1157 ALA B CA 1
ATOM 6364 C C . ALA B 1 158 ? 46.055 3.254 37.327 1.00 40.68 1157 ALA B C 1
ATOM 6365 O O . ALA B 1 158 ? 46.329 2.109 36.937 1.00 43.09 1157 ALA B O 1
ATOM 6372 N N . SER B 1 159 ? 44.841 3.774 37.223 1.00 40.12 1158 SER B N 1
ATOM 6373 C CA . SER B 1 159 ? 43.779 3.016 36.581 1.00 43.99 1158 SER B CA 1
ATOM 6374 C C . SER B 1 159 ? 44.095 2.770 35.100 1.00 41.53 1158 SER B C 1
ATOM 6375 O O . SER B 1 159 ? 43.886 1.659 34.589 1.00 41.91 1158 SER B O 1
ATOM 6383 N N . LEU B 1 160 ? 44.597 3.780 34.390 1.00 39.19 1159 LEU B N 1
ATOM 6384 C CA . LEU B 1 160 ? 44.900 3.573 32.973 1.00 37.98 1159 LEU B CA 1
ATOM 6385 C C . LEU B 1 160 ? 46.106 2.673 32.741 1.00 41.03 1159 LEU B C 1
ATOM 6386 O O . LEU B 1 160 ? 46.177 1.965 31.719 1.00 42.03 1159 LEU B O 1
ATOM 6402 N N . LYS B 1 161 ? 47.052 2.683 33.674 1.00 41.78 1160 LYS B N 1
ATOM 6403 C CA . LYS B 1 161 ? 48.194 1.793 33.569 1.00 56.31 1160 LYS B CA 1
ATOM 6404 C C . LYS B 1 161 ? 47.709 0.346 33.592 1.00 49.53 1160 LYS B C 1
ATOM 6405 O O . LYS B 1 161 ? 48.137 -0.474 32.791 1.00 45.19 1160 LYS B O 1
ATOM 6424 N N . LYS B 1 162 ? 46.820 0.042 34.534 1.00 44.16 1161 LYS B N 1
ATOM 6425 C CA . LYS B 1 162 ? 46.233 -1.286 34.637 1.00 43.66 1161 LYS B CA 1
ATOM 6426 C C . LYS B 1 162 ? 45.365 -1.611 33.414 1.00 43.01 1161 LYS B C 1
ATOM 6427 O O . LYS B 1 162 ? 45.382 -2.751 32.891 1.00 41.88 1161 LYS B O 1
ATOM 6446 N N . LEU B 1 163 ? 44.595 -0.629 32.960 1.00 39.02 1162 LEU B N 1
ATOM 6447 C CA . LEU B 1 163 ? 43.717 -0.859 31.813 1.00 45.43 1162 LEU B CA 1
ATOM 6448 C C . LEU B 1 163 ? 44.528 -1.192 30.559 1.00 45.52 1162 LEU B C 1
ATOM 6449 O O . LEU B 1 163 ? 44.211 -2.149 29.836 1.00 38.88 1162 LEU B O 1
ATOM 6465 N N . ARG B 1 164 ? 45.579 -0.411 30.314 1.00 40.02 1163 ARG B N 1
ATOM 6466 C CA . ARG B 1 164 ? 46.462 -0.641 29.172 1.00 44.31 1163 ARG B CA 1
ATOM 6467 C C . ARG B 1 164 ? 47.021 -2.066 29.183 1.00 48.37 1163 ARG B C 1
ATOM 6468 O O . ARG B 1 164 ? 47.020 -2.760 28.166 1.00 42.81 1163 ARG B O 1
ATOM 6489 N N . ALA B 1 165 ? 47.525 -2.493 30.336 1.00 47.60 1164 ALA B N 1
ATOM 6490 C CA . ALA B 1 165 ? 48.094 -3.836 30.450 1.00 49.96 1164 ALA B CA 1
ATOM 6491 C C . ALA B 1 165 ? 47.044 -4.902 30.166 1.00 51.02 1164 ALA B C 1
ATOM 6492 O O . ALA B 1 165 ? 47.299 -5.900 29.459 1.00 48.66 1164 ALA B O 1
ATOM 6499 N N . GLN B 1 166 ? 45.852 -4.699 30.711 1.00 39.72 1165 GLN B N 1
ATOM 6500 C CA . GLN B 1 166 ? 44.799 -5.705 30.597 1.00 44.05 1165 GLN B CA 1
ATOM 6501 C C . GLN B 1 166 ? 44.175 -5.741 29.187 1.00 42.18 1165 GLN B C 1
ATOM 6502 O O . GLN B 1 166 ? 43.803 -6.800 28.678 1.00 40.50 1165 GLN B O 1
ATOM 6516 N N . ALA B 1 167 ? 44.065 -4.589 28.549 1.00 43.49 1166 ALA B N 1
ATOM 6517 C CA . ALA B 1 167 ? 43.548 -4.546 27.191 1.00 37.84 1166 ALA B CA 1
ATOM 6518 C C . ALA B 1 167 ? 44.541 -5.219 26.240 1.00 41.87 1166 ALA B C 1
ATOM 6519 O O . ALA B 1 167 ? 44.161 -5.958 25.308 1.00 41.83 1166 ALA B O 1
ATOM 6526 N N . GLU B 1 168 ? 45.823 -4.964 26.473 1.00 40.87 1167 GLU B N 1
ATOM 6527 C CA . GLU B 1 168 ? 46.861 -5.580 25.656 1.00 52.88 1167 GLU B CA 1
ATOM 6528 C C . GLU B 1 168 ? 46.873 -7.086 25.855 1.00 61.58 1167 GLU B C 1
ATOM 6529 O O . GLU B 1 168 ? 47.243 -7.830 24.950 1.00 50.46 1167 GLU B O 1
ATOM 6541 N N . ALA B 1 169 ? 46.448 -7.530 27.036 1.00 47.03 1168 ALA B N 1
ATOM 6542 C CA . ALA B 1 169 ? 46.398 -8.963 27.359 1.00 49.65 1168 ALA B CA 1
ATOM 6543 C C . ALA B 1 169 ? 45.295 -9.693 26.620 1.00 40.28 1168 ALA B C 1
ATOM 6544 O O . ALA B 1 169 ? 45.205 -10.916 26.676 1.00 45.06 1168 ALA B O 1
ATOM 6551 N N . GLN B 1 170 ? 44.438 -8.954 25.934 1.00 39.71 1169 GLN B N 1
ATOM 6552 C CA . GLN B 1 170 ? 43.365 -9.588 25.175 1.00 39.95 1169 GLN B CA 1
ATOM 6553 C C . GLN B 1 170 ? 43.825 -10.000 23.790 1.00 36.60 1169 GLN B C 1
ATOM 6554 O O . GLN B 1 170 ? 43.048 -10.569 23.023 1.00 43.38 1169 GLN B O 1
ATOM 6568 N N . GLN B 1 171 ? 45.075 -9.692 23.456 1.00 37.08 1170 GLN B N 1
ATOM 6569 C CA . GLN B 1 171 ? 45.614 -10.006 22.128 1.00 38.51 1170 GLN B CA 1
ATOM 6570 C C . GLN B 1 171 ? 45.369 -11.476 21.723 1.00 39.84 1170 GLN B C 1
ATOM 6571 O O . GLN B 1 171 ? 44.903 -11.747 20.621 1.00 41.72 1170 GLN B O 1
ATOM 6585 N N . PRO B 1 172 ? 45.696 -12.431 22.600 1.00 45.73 1171 PRO B N 1
ATOM 6586 C CA . PRO B 1 172 ? 45.472 -13.808 22.139 1.00 47.37 1171 PRO B CA 1
ATOM 6587 C C . PRO B 1 172 ? 44.000 -14.108 21.864 1.00 37.48 1171 PRO B C 1
ATOM 6588 O O . PRO B 1 172 ? 43.684 -14.892 20.979 1.00 39.73 1171 PRO B O 1
ATOM 6599 N N . THR B 1 173 ? 43.103 -13.486 22.615 1.00 36.27 1172 THR B N 1
ATOM 6600 C CA . THR B 1 173 ? 41.670 -13.659 22.379 1.00 38.69 1172 THR B CA 1
ATOM 6601 C C . THR B 1 173 ? 41.215 -13.109 21.031 1.00 45.07 1172 THR B C 1
ATOM 6602 O O . THR B 1 173 ? 40.421 -13.743 20.336 1.00 42.20 1172 THR B O 1
ATOM 6613 N N . PHE B 1 174 ? 41.676 -11.913 20.661 1.00 38.10 1173 PHE B N 1
ATOM 6614 C CA . PHE B 1 174 ? 41.249 -11.341 19.398 1.00 35.95 1173 PHE B CA 1
ATOM 6615 C C . PHE B 1 174 ? 41.961 -12.005 18.237 1.00 40.94 1173 PHE B C 1
ATOM 6616 O O . PHE B 1 174 ? 41.372 -12.162 17.160 1.00 40.93 1173 PHE B O 1
ATOM 6633 N N . ASP B 1 175 ? 43.186 -12.484 18.448 1.00 42.04 1174 ASP B N 1
ATOM 6634 C CA . ASP B 1 175 ? 43.833 -13.276 17.395 1.00 40.23 1174 ASP B CA 1
ATOM 6635 C C . ASP B 1 175 ? 43.040 -14.559 17.113 1.00 39.58 1174 ASP B C 1
ATOM 6636 O O . ASP B 1 175 ? 42.856 -14.934 15.958 1.00 40.02 1174 ASP B O 1
ATOM 6645 N N . ALA B 1 176 ? 42.581 -15.226 18.175 1.00 40.95 1175 ALA B N 1
ATOM 6646 C CA . ALA B 1 176 ? 41.818 -16.466 18.031 1.00 43.34 1175 ALA B CA 1
ATOM 6647 C C . ALA B 1 176 ? 40.487 -16.190 17.352 1.00 43.11 1175 ALA B C 1
ATOM 6648 O O . ALA B 1 176 ? 40.033 -16.965 16.513 1.00 38.83 1175 ALA B O 1
ATOM 6655 N N . LEU B 1 177 ? 39.879 -15.067 17.704 1.00 40.49 1176 LEU B N 1
ATOM 6656 C CA . LEU B 1 177 ? 38.605 -14.675 17.130 1.00 43.04 1176 LEU B CA 1
ATOM 6657 C C . LEU B 1 177 ? 38.734 -14.461 15.626 1.00 41.58 1176 LEU B C 1
ATOM 6658 O O . LEU B 1 177 ? 37.866 -14.890 14.871 1.00 41.53 1176 LEU B O 1
ATOM 6674 N N . ARG B 1 178 ? 39.822 -13.825 15.189 1.00 37.32 1177 ARG B N 1
ATOM 6675 C CA . ARG B 1 178 ? 40.092 -13.642 13.755 1.00 37.69 1177 ARG B CA 1
ATOM 6676 C C . ARG B 1 178 ? 40.328 -14.974 13.029 1.00 37.36 1177 ARG B C 1
ATOM 6677 O O . ARG B 1 178 ? 39.926 -15.140 11.876 1.00 38.17 1177 ARG B O 1
ATOM 6698 N N . ASP B 1 179 ? 41.005 -15.903 13.691 1.00 48.93 1178 ASP B N 1
ATOM 6699 C CA . ASP B 1 179 ? 41.258 -17.220 13.101 1.00 45.37 1178 ASP B CA 1
ATOM 6700 C C . ASP B 1 179 ? 39.964 -18.006 12.989 1.00 45.14 1178 ASP B C 1
ATOM 6701 O O . ASP B 1 179 ? 39.730 -18.692 11.998 1.00 43.02 1178 ASP B O 1
ATOM 6710 N N . GLU B 1 180 ? 39.125 -17.890 14.012 1.00 40.91 1179 GLU B N 1
ATOM 6711 C CA . GLU B 1 180 ? 37.835 -18.568 14.044 1.00 37.56 1179 GLU B CA 1
ATOM 6712 C C . GLU B 1 180 ? 36.894 -18.022 12.979 1.00 41.90 1179 GLU B C 1
ATOM 6713 O O . GLU B 1 180 ? 36.139 -18.765 12.360 1.00 39.62 1179 GLU B O 1
ATOM 6725 N N . LEU B 1 181 ? 36.931 -16.715 12.740 1.00 37.96 1180 LEU B N 1
ATOM 6726 C CA . LEU B 1 181 ? 36.121 -16.177 11.659 1.00 36.10 1180 LEU B CA 1
ATOM 6727 C C . LEU B 1 181 ? 36.606 -16.693 10.306 1.00 33.88 1180 LEU B C 1
ATOM 6728 O O . LEU B 1 181 ? 35.811 -17.075 9.445 1.00 37.41 1180 LEU B O 1
ATOM 6744 N N . ARG B 1 182 ? 37.919 -16.701 10.115 1.00 41.17 1181 ARG B N 1
ATOM 6745 C CA . ARG B 1 182 ? 38.494 -17.183 8.874 1.00 36.48 1181 ARG B CA 1
ATOM 6746 C C . ARG B 1 182 ? 38.120 -18.665 8.642 1.00 41.85 1181 ARG B C 1
ATOM 6747 O O . ARG B 1 182 ? 37.742 -19.044 7.533 1.00 42.81 1181 ARG B O 1
ATOM 6768 N N . GLY B 1 183 ? 38.214 -19.484 9.691 1.00 44.47 1182 GLY B N 1
ATOM 6769 C CA . GLY B 1 183 ? 37.801 -20.872 9.613 1.00 46.42 1182 GLY B CA 1
ATOM 6770 C C . GLY B 1 183 ? 36.353 -21.013 9.181 1.00 42.08 1182 GLY B C 1
ATOM 6771 O O . GLY B 1 183 ? 36.045 -21.813 8.296 1.00 42.44 1182 GLY B O 1
ATOM 6775 N N . ALA B 1 184 ? 35.461 -20.233 9.795 1.00 37.98 1183 ALA B N 1
ATOM 6776 C CA . ALA B 1 184 ? 34.047 -20.269 9.429 1.00 42.57 1183 ALA B CA 1
ATOM 6777 C C . ALA B 1 184 ? 33.871 -19.831 7.984 1.00 48.01 1183 ALA B C 1
ATOM 6778 O O . ALA B 1 184 ? 33.125 -20.457 7.224 1.00 43.92 1183 ALA B O 1
ATOM 6785 N N . GLN B 1 185 ? 34.566 -18.763 7.607 1.00 36.08 1184 GLN B N 1
ATOM 6786 C CA . GLN B 1 185 ? 34.550 -18.292 6.229 1.00 36.00 1184 GLN B CA 1
ATOM 6787 C C . GLN B 1 185 ? 34.965 -19.392 5.240 1.00 41.36 1184 GLN B C 1
ATOM 6788 O O . GLN B 1 185 ? 34.288 -19.629 4.240 1.00 38.16 1184 GLN B O 1
ATOM 6802 N N . GLU B 1 186 ? 36.071 -20.070 5.537 1.00 48.36 1185 GLU B N 1
ATOM 6803 C CA . GLU B 1 186 ? 36.595 -21.104 4.658 1.00 54.58 1185 GLU B CA 1
ATOM 6804 C C . GLU B 1 186 ? 35.575 -22.211 4.446 1.00 40.49 1185 GLU B C 1
ATOM 6805 O O . GLU B 1 186 ? 35.436 -22.706 3.336 1.00 38.90 1185 GLU B O 1
ATOM 6817 N N . VAL B 1 187 ? 34.860 -22.591 5.501 1.00 41.93 1186 VAL B N 1
ATOM 6818 C CA . VAL B 1 187 ? 33.897 -23.691 5.409 1.00 39.69 1186 VAL B CA 1
ATOM 6819 C C . VAL B 1 187 ? 32.766 -23.298 4.472 1.00 44.04 1186 VAL B C 1
ATOM 6820 O O . VAL B 1 187 ? 32.359 -24.089 3.613 1.00 38.16 1186 VAL B O 1
ATOM 6833 N N . GLY B 1 188 ? 32.264 -22.078 4.631 1.00 38.80 1187 GLY B N 1
ATOM 6834 C CA . GLY B 1 188 ? 31.219 -21.561 3.759 1.00 40.08 1187 GLY B CA 1
ATOM 6835 C C . GLY B 1 188 ? 31.639 -21.478 2.302 1.00 41.59 1187 GLY B C 1
ATOM 6836 O O . GLY B 1 188 ? 30.822 -21.659 1.397 1.00 45.89 1187 GLY B O 1
ATOM 6840 N N . GLU B 1 189 ? 32.916 -21.207 2.061 1.00 39.76 1188 GLU B N 1
ATOM 6841 C CA . GLU B 1 189 ? 33.429 -21.164 0.702 1.00 39.14 1188 GLU B CA 1
ATOM 6842 C C . GLU B 1 189 ? 33.423 -22.566 0.093 1.00 39.06 1188 GLU B C 1
ATOM 6843 O O . GLU B 1 189 ? 33.037 -22.756 -1.055 1.00 41.11 1188 GLU B O 1
ATOM 6855 N N . ARG B 1 190 ? 33.854 -23.540 0.878 1.00 42.69 1189 ARG B N 1
ATOM 6856 C CA . ARG B 1 190 ? 33.844 -24.932 0.447 1.00 42.70 1189 ARG B CA 1
ATOM 6857 C C . ARG B 1 190 ? 32.422 -25.431 0.181 1.00 46.85 1189 ARG B C 1
ATOM 6858 O O . ARG B 1 190 ? 32.198 -26.230 -0.738 1.00 48.53 1189 ARG B O 1
ATOM 6879 N N . LEU B 1 191 ? 31.469 -24.963 0.977 1.00 41.36 1190 LEU B N 1
ATOM 6880 C CA . LEU B 1 191 ? 30.057 -25.248 0.736 1.00 48.86 1190 LEU B CA 1
ATOM 6881 C C . LEU B 1 191 ? 29.601 -24.675 -0.595 1.00 51.29 1190 LEU B C 1
ATOM 6882 O O . LEU B 1 191 ? 28.905 -25.342 -1.369 1.00 49.91 1190 LEU B O 1
ATOM 6898 N N . GLN B 1 192 ? 29.983 -23.430 -0.850 1.00 41.24 1191 GLN B N 1
ATOM 6899 C CA . GLN B 1 192 ? 29.657 -22.780 -2.111 1.00 50.98 1191 GLN B CA 1
ATOM 6900 C C . GLN B 1 192 ? 30.269 -23.561 -3.273 1.00 48.45 1191 GLN B C 1
ATOM 6901 O O . GLN B 1 192 ? 29.620 -23.790 -4.289 1.00 48.70 1191 GLN B O 1
ATOM 6915 N N . GLN B 1 193 ? 31.527 -23.956 -3.119 1.00 46.46 1192 GLN B N 1
ATOM 6916 C CA . GLN B 1 193 ? 32.274 -24.589 -4.198 1.00 45.05 1192 GLN B CA 1
ATOM 6917 C C . GLN B 1 193 ? 31.784 -26.001 -4.514 1.00 55.12 1192 GLN B C 1
ATOM 6918 O O . GLN B 1 193 ? 31.632 -26.362 -5.680 1.00 54.67 1192 GLN B O 1
ATOM 6932 N N . ARG B 1 194 ? 31.529 -26.799 -3.483 1.00 50.78 1193 ARG B N 1
ATOM 6933 C CA . ARG B 1 194 ? 31.191 -28.205 -3.691 1.00 42.48 1193 ARG B CA 1
ATOM 6934 C C . ARG B 1 194 ? 29.693 -28.418 -3.898 1.00 43.39 1193 ARG B C 1
ATOM 6935 O O . ARG B 1 194 ? 29.289 -29.386 -4.535 1.00 57.24 1193 ARG B O 1
ATOM 6956 N N . HIS B 1 195 ? 28.869 -27.527 -3.363 1.00 41.50 1194 HIS B N 1
ATOM 6957 C CA . HIS B 1 195 ? 27.419 -27.715 -3.396 1.00 42.92 1194 HIS B CA 1
ATOM 6958 C C . HIS B 1 195 ? 26.626 -26.535 -3.963 1.00 43.92 1194 HIS B C 1
ATOM 6959 O O . HIS B 1 195 ? 25.401 -26.590 -4.074 1.00 50.07 1194 HIS B O 1
ATOM 6972 N N . GLY B 1 196 ? 27.324 -25.472 -4.335 1.00 50.06 1195 GLY B N 1
ATOM 6973 C CA . GLY B 1 196 ? 26.677 -24.325 -4.944 1.00 50.51 1195 GLY B CA 1
ATOM 6974 C C . GLY B 1 196 ? 25.695 -23.555 -4.072 1.00 59.49 1195 GLY B C 1
ATOM 6975 O O . GLY B 1 196 ? 24.756 -22.949 -4.586 1.00 51.83 1195 GLY B O 1
ATOM 6979 N N . GLU B 1 197 ? 25.913 -23.556 -2.760 1.00 49.39 1196 GLU B N 1
ATOM 6980 C CA . GLU B 1 197 ? 25.051 -22.812 -1.844 1.00 48.56 1196 GLU B CA 1
ATOM 6981 C C . GLU B 1 197 ? 25.832 -21.684 -1.181 1.00 45.52 1196 GLU B C 1
ATOM 6982 O O . GLU B 1 197 ? 26.862 -21.916 -0.556 1.00 40.96 1196 GLU B O 1
ATOM 6994 N N A ARG B 1 198 ? 25.359 -20.453 -1.321 0.29 44.14 1197 ARG B N 1
ATOM 6995 N N B ARG B 1 198 ? 25.323 -20.464 -1.303 0.71 41.45 1197 ARG B N 1
ATOM 6996 C CA A ARG B 1 198 ? 26.086 -19.344 -0.723 0.29 45.61 1197 ARG B CA 1
ATOM 6997 C CA B ARG B 1 198 ? 25.995 -19.325 -0.699 0.71 44.50 1197 ARG B CA 1
ATOM 6998 C C A ARG B 1 198 ? 25.926 -19.379 0.793 0.29 44.98 1197 ARG B C 1
ATOM 6999 C C B ARG B 1 198 ? 25.912 -19.391 0.819 0.71 46.53 1197 ARG B C 1
ATOM 7000 O O A ARG B 1 198 ? 25.023 -20.026 1.329 0.29 43.91 1197 ARG B O 1
ATOM 7001 O O B ARG B 1 198 ? 25.051 -20.075 1.384 0.71 42.73 1197 ARG B O 1
ATOM 7042 N N . ASP B 1 199 ? 26.823 -18.673 1.467 1.00 40.54 1198 ASP B N 1
ATOM 7043 C CA . ASP B 1 199 ? 26.911 -18.680 2.916 1.00 34.41 1198 ASP B CA 1
ATOM 7044 C C . ASP B 1 199 ? 26.037 -17.563 3.463 1.00 51.00 1198 ASP B C 1
ATOM 7045 O O . ASP B 1 199 ? 26.375 -16.387 3.320 1.00 40.17 1198 ASP B O 1
ATOM 7055 N N . VAL B 1 200 ? 24.900 -17.920 4.057 1.00 40.50 1199 VAL B N 1
ATOM 7056 C CA . VAL B 1 200 ? 23.923 -16.901 4.469 1.00 43.24 1199 VAL B CA 1
ATOM 7057 C C . VAL B 1 200 ? 24.222 -16.348 5.855 1.00 46.15 1199 VAL B C 1
ATOM 7058 O O . VAL B 1 200 ? 23.522 -15.445 6.345 1.00 42.73 1199 VAL B O 1
ATOM 7071 N N . GLU B 1 201 ? 25.253 -16.880 6.498 1.00 35.22 1200 GLU B N 1
ATOM 7072 C CA . GLU B 1 201 ? 25.456 -16.595 7.907 1.00 37.90 1200 GLU B CA 1
ATOM 7073 C C . GLU B 1 201 ? 26.687 -15.759 8.186 1.00 34.76 1200 GLU B C 1
ATOM 7074 O O . GLU B 1 201 ? 26.696 -14.973 9.133 1.00 34.95 1200 GLU B O 1
ATOM 7086 N N . VAL B 1 202 ? 27.730 -15.913 7.379 1.00 33.24 1201 VAL B N 1
ATOM 7087 C CA . VAL B 1 202 ? 29.038 -15.415 7.784 1.00 35.29 1201 VAL B CA 1
ATOM 7088 C C . VAL B 1 202 ? 29.117 -13.882 7.819 1.00 37.76 1201 VAL B C 1
ATOM 7089 O O . VAL B 1 202 ? 29.886 -13.318 8.599 1.00 38.36 1201 VAL B O 1
ATOM 7102 N N . GLU B 1 203 ? 28.339 -13.207 6.991 1.00 33.74 1202 GLU B N 1
ATOM 7103 C CA . GLU B 1 203 ? 28.488 -11.754 6.884 1.00 35.84 1202 GLU B CA 1
ATOM 7104 C C . GLU B 1 203 ? 28.120 -11.049 8.182 1.00 40.09 1202 GLU B C 1
ATOM 7105 O O . GLU B 1 203 ? 28.740 -10.046 8.571 1.00 39.25 1202 GLU B O 1
ATOM 7117 N N . ARG B 1 204 ? 27.103 -11.562 8.852 1.00 34.58 1203 ARG B N 1
ATOM 7118 C CA . ARG B 1 204 ? 26.723 -11.038 10.157 1.00 34.76 1203 ARG B CA 1
ATOM 7119 C C . ARG B 1 204 ? 27.875 -11.093 11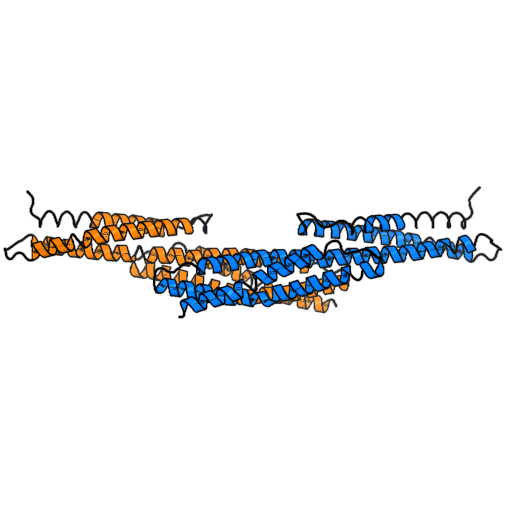.157 1.00 32.79 1203 ARG B C 1
ATOM 7120 O O . ARG B 1 204 ? 28.069 -10.168 11.953 1.00 33.91 1203 ARG B O 1
ATOM 7141 N N . TRP B 1 205 ? 28.621 -12.198 11.155 1.00 36.34 1204 TRP B N 1
ATOM 7142 C CA . TRP B 1 205 ? 29.673 -12.397 12.134 1.00 32.63 1204 TRP B CA 1
ATOM 7143 C C . TRP B 1 205 ? 30.967 -11.766 11.678 1.00 31.12 1204 TRP B C 1
ATOM 7144 O O . TRP B 1 205 ? 31.757 -11.366 12.513 1.00 33.69 1204 TRP B O 1
ATOM 7165 N N . ARG B 1 206 ? 31.178 -11.635 10.371 1.00 33.85 1205 ARG B N 1
ATOM 7166 C CA . ARG B 1 206 ? 32.295 -10.833 9.893 1.00 33.44 1205 ARG B CA 1
ATOM 7167 C C . ARG B 1 206 ? 32.182 -9.385 10.423 1.00 34.84 1205 ARG B C 1
ATOM 7168 O O . ARG B 1 206 ? 33.157 -8.805 10.901 1.00 31.57 1205 ARG B O 1
ATOM 7189 N N . GLU B 1 207 ? 30.985 -8.825 10.331 1.00 31.67 1206 GLU B N 1
ATOM 7190 C CA . GLU B 1 207 ? 30.762 -7.455 10.808 1.00 37.04 1206 GLU B CA 1
ATOM 7191 C C . GLU B 1 207 ? 30.925 -7.378 12.321 1.00 38.62 1206 GLU B C 1
ATOM 7192 O O . GLU B 1 207 ? 31.523 -6.445 12.831 1.00 35.52 1206 GLU B O 1
ATOM 7204 N N . ARG B 1 208 ? 30.395 -8.367 13.036 1.00 35.45 1207 ARG B N 1
ATOM 7205 C CA . ARG B 1 208 ? 30.486 -8.404 14.482 1.00 31.29 1207 ARG B CA 1
ATOM 7206 C C . ARG B 1 208 ? 31.947 -8.403 14.936 1.00 35.29 1207 ARG B C 1
ATOM 7207 O O . ARG B 1 208 ? 32.345 -7.631 15.816 1.00 33.02 1207 ARG B O 1
ATOM 7228 N N . VAL B 1 209 ? 32.746 -9.292 14.349 1.00 35.36 1208 VAL B N 1
ATOM 7229 C CA . VAL B 1 209 ? 34.161 -9.362 14.690 1.00 39.38 1208 VAL B CA 1
ATOM 7230 C C . VAL B 1 209 ? 34.860 -8.029 14.361 1.00 36.37 1208 VAL B C 1
ATOM 7231 O O . VAL B 1 209 ? 35.674 -7.532 15.137 1.00 33.72 1208 VAL B O 1
ATOM 7244 N N . ALA B 1 210 ? 34.543 -7.474 13.201 1.00 32.65 1209 ALA B N 1
ATOM 7245 C CA . ALA B 1 210 ? 35.168 -6.231 12.744 1.00 33.37 1209 ALA B CA 1
ATOM 7246 C C . ALA B 1 210 ? 34.895 -5.093 13.714 1.00 33.98 1209 ALA B C 1
ATOM 7247 O O . ALA B 1 210 ? 35.797 -4.341 14.070 1.00 34.67 1209 ALA B O 1
ATOM 7254 N N . GLN B 1 211 ? 33.649 -4.968 14.150 1.00 34.98 1210 GLN B N 1
ATOM 7255 C CA . GLN B 1 211 ? 33.309 -3.910 15.095 1.00 37.27 1210 GLN B CA 1
ATOM 7256 C C . GLN B 1 211 ? 33.979 -4.120 16.448 1.00 37.27 1210 GLN B C 1
ATOM 7257 O O . GLN B 1 211 ? 34.444 -3.172 17.050 1.00 34.22 1210 GLN B O 1
ATOM 7271 N N . LEU B 1 212 ? 34.034 -5.361 16.927 1.00 31.72 1211 LEU B N 1
ATOM 7272 C CA . LEU B 1 212 ? 34.644 -5.645 18.208 1.00 30.63 1211 LEU B CA 1
ATOM 7273 C C . LEU B 1 212 ? 36.126 -5.316 18.151 1.00 36.13 1211 LEU B C 1
ATOM 7274 O O . LEU B 1 212 ? 36.680 -4.694 19.082 1.00 34.65 1211 LEU B O 1
ATOM 7290 N N . LEU B 1 213 ? 36.767 -5.689 17.051 1.00 32.57 1212 LEU B N 1
ATOM 7291 C CA . LEU B 1 213 ? 38.185 -5.384 16.879 1.00 36.87 1212 LEU B CA 1
ATOM 7292 C C . LEU B 1 213 ? 38.406 -3.890 16.912 1.00 41.41 1212 LEU B C 1
ATOM 7293 O O . LEU B 1 213 ? 39.371 -3.408 17.507 1.00 35.76 1212 LEU B O 1
ATOM 7309 N N . GLU B 1 214 ? 37.502 -3.158 16.279 1.00 35.45 1213 GLU B N 1
ATOM 7310 C CA . GLU B 1 214 ? 37.639 -1.686 16.241 1.00 35.05 1213 GLU B CA 1
ATOM 7311 C C . GLU B 1 214 ? 37.509 -1.092 17.628 1.00 38.82 1213 GLU B C 1
ATOM 7312 O O . GLU B 1 214 ? 38.245 -0.173 18.000 1.00 42.09 1213 GLU B O 1
ATOM 7324 N N . ARG B 1 215 ? 36.578 -1.620 18.405 1.00 38.74 1214 ARG B N 1
ATOM 7325 C CA . ARG B 1 215 ? 36.379 -1.139 19.765 1.00 34.24 1214 ARG B CA 1
ATOM 7326 C C . ARG B 1 215 ? 37.600 -1.406 20.639 1.00 36.52 1214 ARG B C 1
ATOM 7327 O O . ARG B 1 215 ? 38.001 -0.542 21.408 1.00 40.06 1214 ARG B O 1
ATOM 7348 N N . TRP B 1 216 ? 38.190 -2.587 20.495 1.00 37.02 1215 TRP B N 1
ATOM 7349 C CA . TRP B 1 216 ? 39.409 -2.966 21.203 1.00 38.70 1215 TRP B CA 1
ATOM 7350 C C . TRP B 1 216 ? 40.557 -2.025 20.850 1.00 39.44 1215 TRP B C 1
ATOM 7351 O O . TRP B 1 216 ? 41.239 -1.486 21.735 1.00 38.09 1215 TRP B O 1
ATOM 7372 N N A GLN B 1 217 ? 40.775 -1.806 19.558 0.52 39.76 1216 GLN B N 1
ATOM 7373 N N B GLN B 1 217 ? 40.753 -1.810 19.553 0.48 39.52 1216 GLN B N 1
ATOM 7374 C CA A GLN B 1 217 ? 41.840 -0.902 19.139 0.52 37.23 1216 GLN B CA 1
ATOM 7375 C CA B GLN B 1 217 ? 41.803 -0.914 19.082 0.48 37.46 1216 GLN B CA 1
ATOM 7376 C C A GLN B 1 217 ? 41.556 0.516 19.628 0.52 40.15 1216 GLN B C 1
ATOM 7377 C C B GLN B 1 217 ? 41.551 0.516 19.560 0.48 38.95 1216 GLN B C 1
ATOM 7378 O O A GLN B 1 217 ? 42.481 1.260 19.979 0.52 39.15 1216 GLN B O 1
ATOM 7379 O O B GLN B 1 217 ? 42.494 1.267 19.823 0.48 44.19 1216 GLN B O 1
ATOM 7406 N N . ALA B 1 218 ? 40.281 0.886 19.700 1.00 43.46 1217 ALA B N 1
ATOM 7407 C CA . ALA B 1 218 ? 39.934 2.212 20.204 1.00 43.18 1217 ALA B CA 1
ATOM 7408 C C . ALA B 1 218 ? 40.256 2.321 21.693 1.00 38.25 1217 ALA B C 1
ATOM 7409 O O . ALA B 1 218 ? 40.705 3.381 22.124 1.00 38.08 1217 ALA B O 1
ATOM 7416 N N . VAL B 1 219 ? 40.033 1.253 22.467 1.00 36.91 1218 VAL B N 1
ATOM 7417 C CA . VAL B 1 219 ? 40.378 1.274 23.893 1.00 38.10 1218 VAL B CA 1
ATOM 7418 C C . VAL B 1 219 ? 41.877 1.499 24.038 1.00 43.63 1218 VAL B C 1
ATOM 7419 O O . VAL B 1 219 ? 42.326 2.310 24.857 1.00 41.60 1218 VAL B O 1
ATOM 7432 N N . LEU B 1 220 ? 42.655 0.782 23.239 1.00 39.83 1219 LEU B N 1
ATOM 7433 C CA . LEU B 1 220 ? 44.101 0.874 23.330 1.00 44.36 1219 LEU B CA 1
ATOM 7434 C C . LEU B 1 220 ? 44.567 2.269 22.949 1.00 44.20 1219 LEU B C 1
ATOM 7435 O O . LEU B 1 220 ? 45.396 2.879 23.634 1.00 48.31 1219 LEU B O 1
ATOM 7451 N N . ALA B 1 221 ? 44.028 2.775 21.847 1.00 43.07 1220 ALA B N 1
ATOM 7452 C CA . ALA B 1 221 ? 44.412 4.088 21.343 1.00 48.95 1220 ALA B CA 1
ATOM 7453 C C . ALA B 1 221 ? 43.965 5.217 22.270 1.00 39.48 1220 ALA B C 1
ATOM 7454 O O . ALA B 1 221 ? 44.732 6.139 22.558 1.00 46.89 1220 ALA B O 1
ATOM 7461 N N . GLN B 1 222 ? 42.728 5.158 22.745 1.00 49.56 1221 GLN B N 1
ATOM 7462 C CA . GLN B 1 222 ? 42.182 6.239 23.564 1.00 44.55 1221 GLN B CA 1
ATOM 7463 C C . GLN B 1 222 ? 42.760 6.237 24.983 1.00 45.07 1221 GLN B C 1
ATOM 7464 O O . GLN B 1 222 ? 42.862 7.295 25.636 1.00 43.29 1221 GLN B O 1
ATOM 7478 N N . THR B 1 223 ? 43.121 5.050 25.469 1.00 41.17 1222 THR B N 1
ATOM 7479 C CA . THR B 1 223 ? 43.813 4.931 26.752 1.00 43.09 1222 THR B CA 1
ATOM 7480 C C . THR B 1 223 ? 45.150 5.644 26.666 1.00 48.27 1222 THR B C 1
ATOM 7481 O O . THR B 1 223 ? 45.530 6.388 27.572 1.00 45.57 1222 THR B O 1
ATOM 7492 N N . ASP B 1 224 ? 45.864 5.410 25.573 1.00 45.42 1223 ASP B N 1
ATOM 7493 C CA . ASP B 1 224 ? 47.153 6.045 25.361 1.00 61.66 1223 ASP B CA 1
ATOM 7494 C C . ASP B 1 224 ? 47.018 7.574 25.296 1.00 65.81 1223 ASP B C 1
ATOM 7495 O O . ASP B 1 224 ? 47.804 8.285 25.920 1.00 52.82 1223 ASP B O 1
ATOM 7504 N N . VAL B 1 225 ? 46.025 8.076 24.561 1.00 49.10 1224 VAL B N 1
ATOM 7505 C CA . VAL B 1 225 ? 45.804 9.521 24.463 1.00 55.89 1224 VAL B CA 1
ATOM 7506 C C . VAL B 1 225 ? 45.548 10.119 25.849 1.00 52.03 1224 VAL B C 1
ATOM 7507 O O . VAL B 1 225 ? 46.063 11.192 26.177 1.00 50.39 1224 VAL B O 1
ATOM 7520 N N . ARG B 1 226 ? 44.74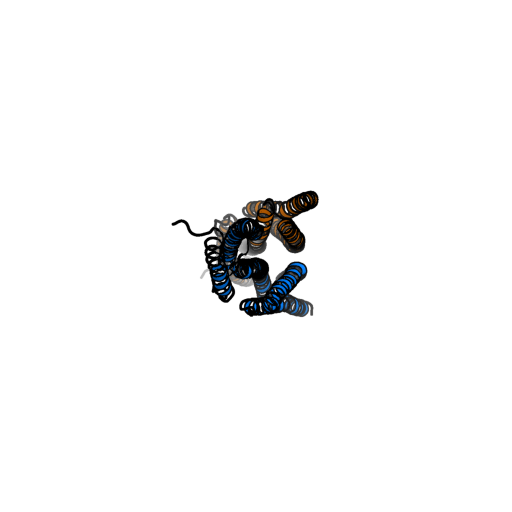1 9.440 26.654 1.00 47.80 1225 ARG B N 1
ATOM 7521 C CA . ARG B 1 226 ? 44.356 9.976 27.958 1.00 45.61 1225 ARG B CA 1
ATOM 7522 C C . ARG B 1 226 ? 45.542 9.895 28.913 1.00 46.13 1225 ARG B C 1
ATOM 7523 O O . ARG B 1 226 ? 45.747 10.799 29.724 1.00 47.45 1225 ARG B O 1
ATOM 7544 N N . GLN B 1 227 ? 46.335 8.831 28.802 1.00 47.04 1226 GLN B N 1
ATOM 7545 C CA . GLN B 1 227 ? 47.537 8.698 29.617 1.00 48.36 1226 GLN B CA 1
ATOM 7546 C C . GLN B 1 227 ? 48.475 9.870 29.350 1.00 50.71 1226 GLN B C 1
ATOM 7547 O O . GLN B 1 227 ? 49.078 10.418 30.275 1.00 59.28 1226 GLN B O 1
ATOM 7561 N N . ARG B 1 228 ? 48.580 10.280 28.091 1.00 54.00 1227 ARG B N 1
ATOM 7562 C CA . ARG B 1 228 ? 49.417 11.424 27.745 1.00 57.34 1227 ARG B CA 1
ATOM 7563 C C . ARG B 1 228 ? 48.815 12.752 28.220 1.00 63.64 1227 ARG B C 1
ATOM 7564 O O . ARG B 1 228 ? 49.543 13.612 28.713 1.00 71.80 1227 ARG B O 1
ATOM 7585 N N . GLU B 1 229 ? 47.500 12.921 28.078 1.00 51.09 1228 GLU B N 1
ATOM 7586 C CA . GLU B 1 229 ? 46.817 14.088 28.650 1.00 51.69 1228 GLU B CA 1
ATOM 7587 C C . GLU B 1 229 ? 47.085 14.231 30.159 1.00 55.41 1228 GLU B C 1
ATOM 7588 O O . GLU B 1 229 ? 47.415 15.320 30.639 1.00 55.75 1228 GLU B O 1
ATOM 7600 N N . LEU B 1 230 ? 46.926 13.141 30.908 1.00 51.25 1229 LEU B N 1
ATOM 7601 C CA . LEU B 1 230 ? 47.095 13.194 32.359 1.00 56.12 1229 LEU B CA 1
ATOM 7602 C C . LEU B 1 230 ? 48.512 13.591 32.726 1.00 75.22 1229 LEU B C 1
ATOM 7603 O O . LEU B 1 230 ? 48.724 14.357 33.665 1.00 59.04 1229 LEU B O 1
ATOM 7619 N N . GLU B 1 231 ? 49.487 13.068 31.994 1.00 55.31 1230 GLU B N 1
ATOM 7620 C CA . GLU B 1 231 ? 50.875 13.400 32.288 1.00 81.90 1230 GLU B CA 1
ATOM 7621 C C . GLU B 1 231 ? 51.139 14.888 32.088 1.00 83.18 1230 GLU B C 1
ATOM 7622 O O . GLU B 1 231 ? 52.045 15.450 32.704 1.00 80.72 1230 GLU B O 1
ATOM 7634 N N . GLN B 1 232 ? 50.339 15.524 31.237 1.00 77.07 1231 GLN B N 1
ATOM 7635 C CA . GLN B 1 232 ? 50.478 16.957 30.984 1.00 78.52 1231 GLN B CA 1
ATOM 7636 C C . GLN B 1 232 ? 49.805 17.797 32.065 1.00 74.20 1231 GLN B C 1
ATOM 7637 O O . GLN B 1 232 ? 50.124 18.968 32.227 1.00 75.41 1231 GLN B O 1
ATOM 7651 N N . LEU B 1 233 ? 48.874 17.207 32.804 1.00 70.17 1232 LEU B N 1
ATOM 7652 C CA . LEU B 1 233 ? 48.210 17.933 33.879 1.00 83.05 1232 LEU B CA 1
ATOM 7653 C C . LEU B 1 233 ? 49.119 18.046 35.097 1.00 93.01 1232 LEU B C 1
ATOM 7654 O O . LEU B 1 233 ? 49.071 19.037 35.827 1.00 85.05 1232 LEU B O 1
ATOM 7670 N N . GLY B 1 234 ? 49.955 17.035 35.303 1.00 90.79 1233 GLY B N 1
ATOM 7671 C CA . GLY B 1 234 ? 50.833 16.988 36.456 1.00 103.21 1233 GLY B CA 1
ATOM 7672 C C . GLY B 1 234 ? 51.774 15.798 36.418 1.00 123.40 1233 GLY B C 1
ATOM 7673 O O . GLY B 1 234 ? 52.316 15.381 37.443 1.00 121.13 1233 GLY B O 1
#

Nearest PDB structures (foldseek):
  5j1g-assembly1_A  TM=1.004E+00  e=3.136E-27  Homo sapiens
  5j1i-assembly1_A  TM=9.889E-01  e=8.627E-23  Homo sapiens
  5j1i-assembly2_B  TM=9.879E-01  e=7.198E-22  Homo sapiens
  6xf1-assembly2_C  TM=7.164E-01  e=4.220E-02  Homo sapiens
  2odv-assembly1_A  TM=3.500E-01  e=1.162E-01  Homo sapiens

Radius of gyration: 37.38 Å; Cα contacts (8 Å, |Δi|>4): 409; chains: 2; bounding box: 45×109×106 Å

Sequence (457 aa):
QEESRCQRRCISSEELKDDIRLQQLEACETRTVHRRLRLPLDKEPARECAQRIAEQQKAQAEVEGLGKGVARRLSAEAEKVLALPEPSPAAPTLRRSELELTLGKLEQVRSLSAIYLEKLKTISLVIRGTQGAEEVLRAHEEQLKEAQAVPATLPELEATKASLKKLRAQAEAQQPTFDALRDELRGAQEVGERRLQQRHGERRDVEVERWRERVAQLLERWQQAVLAQTDVRQRELEQEESRCQRRCISSELKDDIRLQLEACETRTVHRLRLPLDKEPAREECAQRIAEQQKAQAEVEGLGKGVARRLSAEAEKVLALPEPSPAAPTLRSELELTLGKLEQVRSLSSAIYLEKLKTISLVIRGTQGAEEVLRAHEEQLKEAQAVPATLPELEATKASLKKLRAQAEAQQPTFDALRDELRGAQEVGERLQQRHGERRDVEVERWRERVAQLLERWQQAVLAQTDVRQRELEQLG

GO terms:
  GO:0042383 sarcolemma (C, IDA)
  GO:0030056 hemidesmosome (C, IDA)
  GO:0031581 hemidesmosome assembly (P, IDA)
  GO:0005515 protein binding (F, IPI)
  GO:0008307 structural constituent of muscle (F, TAS)
  GO:0005829 cytosol (C, TAS)
  GO:0043034 costamere (C, TAS)
  GO:0045296 cadherin binding (F, HDA)
  GO:0030506 ankyrin binding (F, IPI)
  GO:0045111 intermediate filament cytoskeleton (C, IDA)
  GO:0005925 focal adhesion (C, IDA)
  GO:0070062 extracellular exosome (C, HDA)
  GO:0005925 focal adhesion (C, HDA)
  GO:0003723 RNA binding (F, HDA)
  GO:0008307 structural constituent of muscle (F, IMP)

Foldseek 3Di:
DDDDLLVVLLVLLVVLLVVLVVLVVVLQVVQQDEDDDPLLVVLVVVLVVLVVSLVVLVVSVVVLVVSVVSLVVVLPDPDDDPCNVSSVVSNVSSVVSSVLSNVSSVLSSQLSVLVNVLVVLLVVLVVLLVVLVVLLVVLVDDADDPVVLVVSLVSLVVSLVSLVVCVVSLVVNVVSLVSSVVSQVVCCVSVVDHRPYSVVSVVSSVVSVVSSVCSNVSSVVSSVVSVD/DDDLLVVLLVLLVVLLVVLVVLVVVLQVVQLDEDDDPLLVVLVVVLVVLVVSLVVLVVSVVVLVVSVVSLVVVLPDPDDDPCNVSSVVSNVSSVVSSVLSNVSSVLSSQLSVLVSVLVVLLVVLVVVLVVLVVLLVVLVDDQPDPVSLVVSLVSLVVSLVVLVVCVVSLVVSVVSLVSSVVSQVVCCVSPVDHRNYSVVSVVSSVVSVVSSVCSNVSSVVSNVVSVVVD

Solvent-accessible surface area: 25656 Å² total; per-residue (Å²): 192,95,90,64,122,16,99,116,2,21,41,55,0,91,72,17,36,113,98,0,58,42,6,26,69,105,2,25,114,34,3,124,109,70,11,86,174,98,14,45,122,26,0,59,112,32,25,48,83,0,83,152,14,54,64,85,3,73,38,23,5,138,8,1,63,163,18,24,49,46,0,92,118,21,26,78,104,120,118,129,55,131,44,17,89,66,0,124,57,21,3,110,96,0,60,41,37,8,99,80,1,74,52,4,1,50,11,3,12,63,8,8,94,26,4,33,78,0,1,96,18,0,80,40,2,15,107,32,1,142,47,9,55,100,15,10,154,91,5,86,64,136,28,88,67,145,97,65,42,112,61,20,68,59,36,0,154,40,0,85,43,10,0,93,19,12,85,41,26,4,63,12,2,112,78,23,19,112,23,1,59,89,6,1,89,81,0,87,155,164,46,57,25,160,26,29,10,9,107,100,12,82,95,71,2,38,90,0,25,106,64,19,109,36,3,45,56,88,0,37,84,20,46,166,98,27,101,128,175,88,61,105,16,102,108,1,22,49,76,0,86,78,17,40,115,99,0,58,40,7,27,68,106,4,26,114,38,2,126,104,72,10,84,174,102,14,45,158,34,0,60,101,22,24,60,79,0,83,163,14,53,62,85,3,76,41,24,5,129,14,1,63,155,21,25,52,49,0,94,131,19,27,78,104,117,121,129,53,133,44,17,86,61,0,128,53,19,6,114,95,0,62,41,34,8,96,78,0,80,52,4,2,45,12,2,15,65,7,9,70,30,4,34,82,0,2,87,14,0,81,38,3,17,105,34,2,141,56,13,56,94,26,10,158,88,5,87,63,124,20,90,77,126,93,79,11,75,63,19,42,47,27,0,152,51,0,86,42,33,0,87,14,15,83,34,24,4,60,14,1,143,71,25,20,123,22,1,54,85,4,2,84,97,0,83,129,189,45,54,26,161,26,32,9,9,106,100,11,74,94,71,2,38,89,0,35,116,62,10,93,34,3,34,57,95,1,35,85,18,37,151,83,0,115,157,109,69

Organism: Homo sapiens (NCBI:txid9606)

B-factor: mean 56.56, std 20.67, range [28.96, 178.36]

InterPro domains:
  IPR001101 Plectin repeat [PF00681] (2866-2904)
  IPR001101 Plectin repeat [PF00681] (2942-2980)
  IPR001101 Plectin repeat [PF00681] (3194-3232)
  IPR001101 Plectin repeat [PF00681] (3270-3308)
  IPR001101 Plectin repeat [PF00681] (3525-3563)
  IPR001101 Plectin repeat [PF00681] (3601-3639)
  IPR001101 Plectin repeat [PF00681] (3860-3898)
  IPR001101 Plectin repeat [PF00681] (3936-3974)
  IPR001101 Plectin repeat [PF00681] (4065-4100)
  IPR001101 Plectin repeat [PF00681] (4103-4141)
  IPR001101 Plectin repeat [PF00681] (4179-4217)
  IPR001101 Plectin repeat [PF00681] (4280-4308)
  IPR001101 Plectin repeat [PF00681] (4448-4484)
  IPR001101 Plectin repeat [PF00681] (4524-4562)
  IPR001101 Plectin repeat [SM00250] (2826-2863)
  IPR001101 Plectin repeat [SM00250] (2864-2901)
  IPR001101 Plectin repeat [SM00250] (2902-2939)
  IPR001101 Plectin repeat [SM00250] (2940-2977)
  IPR001101 Plectin repeat [SM00250] (2981-3015)
  IPR001101 Plectin repeat [SM00250] (3116-3153)

Secondary structure (DSSP, 8-state):
-PPPHHHHHHHHHHHHHHHHHHHHHHHHHHHTS---S-HHHHHHHHHHHHHHHHHHHHHHHHHHHHHHHHHHHHHTSSS--TTHHHHHHHHHHHHHHHHHHHHHHHHHHHHHHHHHHHHHHHHHHHHHHHHHHHHHHHHTSPPSSHHHHHHHHHHHHHHHHHHHTTHHHHHHHHHHHHHHHHHHHHHHHHH----SSHHHHHHHHHHHHHHHHHHHHHHHHHHHHHH-/---HHHHHHHHHHHHHHHHHHHHHHHHHHHTS---S-HHHHHHHHHHHHHHHHHHHHHHHHHHHHHHHHHHHHHHS-S--TTHHHHHHHHHHHHHHHHHHHHHHHHHHHHHHHHHHHHHHHHHHHHHHHHHHHHHHHTTSPPSSHHHHHHHHHHHHHHHHHHHTTHHHHHHHHHHHHHHHHHHHHHHHHH----SSHHHHHHHHHHHHHHHHHHHHHHHHHHHHHHHH-

CATH classification: 1.20.58.60